Protein AF-0000000084740207 (afdb_homodimer)

Sequence (732 aa):
MLFSTGTFSSDAQHSFPGADNTNSEWTVSDLNVTRKFNEFRDDAIKNSHKYGNLDQSFHQLLAMSSIFFIQRRNFYNNIPEHIMDPQIQQNTRTALLDELNFRRALQPRDHGAIKAILTEYRDGIKDILDVRIGLLTMAKSKPEPERNVLLAIEGLIPTLKDLDLPCLSSENHLTAGYIHPVIQHLFAHNLSHFAQCANILPRFECADKRPDYFVQKFEHYQYASTFCFGEIKLDTANDMSCMNDFYRLALFAKTEMDTSHLNAVICFQTIGLSTTFYIMTRKPNMLVFVELVTIVLPSNKPSILSILGYLDDLHSLATLHMSLERTRQVPLKYPTLPFDYVQSNIKTLPRKRRMSHGAIASTSKHMLFSTGTFSSDAQHSFPGADNTNSEWTVSDLNVTRKFNEFRDDAIKNSHKYGNLDQSFHQLLAMSSIFFIQRRNFYNNIPEHIMDPQIQQNTRTALLDELNFRRALQPRDHGAIKAILTEYRDGIKDILDVRIGLLTMAKSKPEPERNVLLAIEGLIPTLKDLDLPCLSSENHLTAGYIHPVIQHLFAHNLSHFAQCANILPRFECADKRPDYFVQKFEHYQYASTFCFGEIKLDTANDMSCMNDFYRLALFAKTEMDTSHLNAVICFQTIGLSTTFYIMTRKPNMLVFVELVTIVLPSNKPSILSILGYLDDLHSLATLHMSLERTRQVPLKYPTLPFDYVQSNIKTLPRKRRMSHGAIASTSKH

Organism: Rhizopus delemar (strain RA 99-880 / ATCC MYA-4621 / FGSC 9543 / NRRL 43880) (NCBI:txid246409)

Solvent-accessible surface area (backbone atoms only — not comparable to full-atom values): 40592 Å² total; per-residue (Å²): 134,83,82,76,78,78,75,76,76,73,68,75,60,78,73,61,70,76,70,78,76,69,86,61,76,46,68,51,96,88,35,54,50,38,60,48,48,50,53,50,24,52,51,33,55,75,46,37,71,74,53,44,46,61,91,82,28,48,62,47,54,38,22,50,30,36,32,47,76,45,72,79,81,55,89,50,84,70,69,54,60,91,72,45,44,68,66,57,52,50,51,45,50,51,52,49,40,57,74,62,61,38,86,41,73,60,56,66,69,56,51,52,52,51,51,53,51,51,49,32,41,58,69,64,74,37,53,73,67,56,44,44,44,51,38,50,56,55,24,71,78,40,60,66,37,61,17,18,43,36,41,19,54,48,44,36,50,85,55,36,34,84,46,86,66,69,74,84,72,16,54,44,23,46,38,37,46,49,46,46,34,28,48,31,26,43,71,19,62,51,76,46,26,45,59,43,37,32,69,49,52,56,82,53,85,80,46,63,92,61,56,38,23,38,31,34,36,39,56,95,82,30,87,61,44,63,47,33,42,27,38,74,39,46,68,83,56,53,67,67,61,53,49,53,46,48,53,49,50,53,50,52,45,50,50,39,36,58,72,53,24,35,49,43,30,39,34,34,42,27,44,47,57,35,36,37,34,31,39,37,34,74,49,58,86,36,31,39,34,35,57,71,51,74,44,61,58,54,81,19,30,84,42,50,69,57,42,67,81,38,46,33,58,45,28,16,50,26,46,46,59,71,68,56,45,70,44,87,61,83,64,79,72,67,47,70,63,59,64,61,56,64,67,41,86,79,41,78,65,73,72,74,77,74,76,73,79,64,82,74,61,68,76,68,73,119,136,83,81,76,79,78,77,78,78,78,70,75,51,77,73,65,71,76,70,79,78,71,85,60,76,46,67,49,97,89,36,53,49,38,60,49,49,49,54,51,23,52,50,34,55,74,45,36,71,75,51,4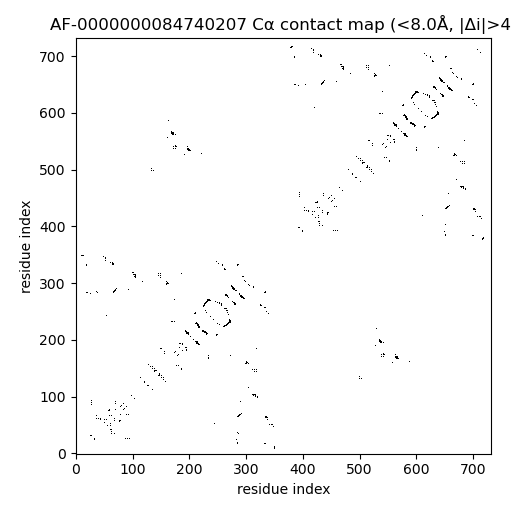7,45,61,89,82,28,47,61,47,54,36,22,50,31,36,33,46,76,45,72,78,80,57,89,50,84,71,70,53,57,90,74,44,45,66,66,56,51,51,50,44,50,50,52,49,40,58,75,61,61,39,86,40,72,60,56,66,68,57,52,51,52,51,50,52,51,52,50,33,41,57,71,62,76,37,52,73,66,56,44,44,44,51,37,52,57,55,24,70,78,40,59,66,35,62,18,19,41,36,41,18,55,47,44,37,50,84,55,36,36,84,46,85,67,70,74,83,70,19,55,46,24,46,37,37,46,49,46,47,34,28,49,32,26,43,71,19,62,52,76,47,26,45,60,44,38,34,67,53,54,55,87,53,87,83,36,81,80,76,56,37,23,39,31,34,35,41,55,96,85,32,89,62,43,62,48,32,41,27,39,75,39,46,68,83,56,53,68,67,61,51,48,52,47,49,53,48,49,52,50,51,46,50,51,40,37,59,72,52,24,35,49,43,29,39,34,34,43,29,45,47,58,35,37,36,32,32,38,35,34,73,49,57,91,35,30,39,36,36,55,72,52,74,43,62,59,55,80,19,29,84,42,48,70,58,43,66,82,38,47,34,58,46,28,15,50,25,47,46,59,70,66,56,46,70,45,87,60,84,65,81,72,68,50,69,62,60,63,58,51,62,69,38,87,75,36,73,66,69,72,69,76,74,76,73,81,63,77,78,64,65,77,69,73,119

pLDDT: mean 80.86, std 22.25, range [22.16, 98.62]

Nearest PDB structures (foldseek):
  1u5w-assembly4_G  TM=5.017E-01  e=2.137E-01  Escherichia coli
  1zwy-assembly2_D  TM=4.408E-01  e=6.721E-01  Vibrio cholerae
  1zno-assembly1_B  TM=3.596E-01  e=3.307E-01  Vibrio cholerae
  1zwy-assembly2_C  TM=4.613E-01  e=1.293E+00  Vibrio cholerae
  2qm4-assembly2_D  TM=4.625E-01  e=3.270E+00  Homo sapiens

Foldseek 3Di:
DDPPPPPPPLPPPLPQPDADCPPDFDDFPNDGVVVLLVVLQVVLVVVLLVDQACQVCVQSQCSVQQEAEQEDPCLHPDDDCVSPNPVRSVRVQVVVCVVLVLQFADDVVLLVQLLVLLVCDLVVVDDLVVSLVSLQVVLVPDPQLLSLLSQLLSLQSVLFAPDDDPFPPDQVCCCPRHVVSNCCSLQPVDPQKDKDADDAQPPPPVSDDAARIWMFGHDPNHTQAIQEGEHEEEQPDDSSVQSLNVSVQSVVFLVRCQPRQKQKHKYWYYYRQKIWIWMWGDDRSHIYIYTQDIAGADNHSNCSSVNSVCSSVSSSSSVSSVPIDHDPDNDGRGHHDDSVCNVDSNNDDSPPPPPDPPDPPDPPPD/DDPPPPPPPPFPQPPFPDFDCPPDFDDFPNDGPVVLLVVLQVVLVVVLLVDQACQVCVQSQCSVQQEAEQEDPCLHPDDDCVSPNPVRSVRVQVVVCVVLVLQFADDVVLLVQLLVLLVCDLVVVDDLVVSLVSLQVVLVPDPQLLSLLSQLLSLQSVLFAPDDDPFPPDQVCCCPRHPVSNCCSLQPVDPQKDKDADDFQPPPDVSPQAARIWMFGHDPNHTQAIQEGEHEEEQPDDSSVQSLNVSSQSVVFLVRCQPRQKQKHKYWYYYRQKIWIWMWGDDRSHIYIYTDDIAGADNHSNCSSVNSVCSSVSSSSSVSSVPIDHDPDNDGRGHHDDSVCNVPSNRDNNDPPPPDPPDPPDDPPD

Secondary structure (DSSP, 8-state):
----------------------S---EETTEEHHHHHHHHHHHHHHTGGG---TTTSHHHHHHHTTEEEE-SS-SSPPPPTTTS-HHHHHHHHHHHHHHTT------HHHHHHHHHHHHHHHTTSS-HHHHHHHHHHHHHTS-HHHHHHHHHHHHHGGG--SS---S---HHHIIIIIIHHHHHHHHS-STTEEEEE--S--SSSS-----SEEEEEEETTEEEEEEEEEEEE-TT--HHHHHHHHHHHHHHHHHHHHHH-BSEEEEEEEETTEEEEEEEEEETTEEEEEEEEEEE---SGGGGGGGGGGHHHHHHHHHHHHT--B-SS-PPPPP---HHHHH-SS----------GGGGSGGGG-/----------------------S---EETTEEHHHHHHHHHHHHHHTGGG---TTTSHHHHHHHTTEEEE-SS-SSPPPPTTTS-HHHHHHHHHHHHHHTT------HHHHHHHHHHHHHHHTTSS-HHHHHHHHHHHHHTS-HHHHHHHHHHHHHGGG--SS---S---HHHIIIIIIHHHHHHHHS-STTEEEEE--S--SSS-TT---SEEEEEEETTEEEEEEEEEEEE-TT--HHHHHHHHHHHHHHHHHHHHHH-BSEEEEEEEETTEEEEEEEEEETTEEEEEEEEEEE---SSTTGGGGGGGHHHHHHHHHHHHT--B-SS-PPPPP---HHHHHSS-----------SGGGGGGGG-

Structure (mmCIF, N/CA/C/O backbone):
data_AF-0000000084740207-model_v1
#
loop_
_entity.id
_entity.type
_entity.pdbx_description
1 polymer 'Uncharacterized protein'
#
loop_
_atom_site.group_PDB
_atom_site.id
_atom_site.type_symbol
_atom_site.label_atom_id
_atom_site.label_alt_id
_atom_site.label_comp_id
_atom_site.label_asym_id
_atom_site.label_entity_id
_atom_site.label_seq_id
_atom_site.pdbx_PDB_ins_code
_atom_site.Cartn_x
_atom_site.Cartn_y
_atom_site.Cartn_z
_atom_site.occupancy
_atom_site.B_iso_or_equiv
_atom_site.auth_seq_id
_atom_site.auth_comp_id
_atom_site.auth_asym_id
_atom_site.auth_atom_id
_atom_site.pdbx_PDB_model_num
ATOM 1 N N . MET A 1 1 ? -21.531 22.375 -43.188 1 23.86 1 MET A N 1
ATOM 2 C CA . MET A 1 1 ? -22.031 22.703 -41.844 1 23.86 1 MET A CA 1
ATOM 3 C C . MET A 1 1 ? -20.922 23.312 -41 1 23.86 1 MET A C 1
ATOM 5 O O . MET A 1 1 ? -19.844 22.734 -40.875 1 23.86 1 MET A O 1
ATOM 9 N N . LEU A 1 2 ? -20.969 24.641 -40.719 1 22.16 2 LEU A N 1
ATOM 10 C CA . LEU A 1 2 ? -20 25.609 -40.219 1 22.16 2 LEU A CA 1
ATOM 11 C C . LEU A 1 2 ? -19.688 25.344 -38.75 1 22.16 2 LEU A C 1
ATOM 13 O O . LEU A 1 2 ? -20.594 25.141 -37.938 1 22.16 2 LEU A O 1
ATOM 17 N N . PHE A 1 3 ? -18.5 24.781 -38.406 1 25.05 3 PHE A N 1
ATOM 18 C CA . PHE A 1 3 ? -17.906 24.484 -37.125 1 25.05 3 PHE A CA 1
ATOM 19 C C . PHE A 1 3 ? -17.938 25.719 -36.219 1 25.05 3 PHE A C 1
ATOM 21 O O . PHE A 1 3 ? -17.344 26.734 -36.531 1 25.05 3 PHE A O 1
ATOM 28 N N . SER A 1 4 ? -19.141 25.922 -35.594 1 22.36 4 SER A N 1
ATOM 29 C CA . SER A 1 4 ? -19.297 27.109 -34.75 1 22.36 4 SER A CA 1
ATOM 30 C C . SER A 1 4 ? -18.234 27.141 -33.656 1 22.36 4 SER A C 1
ATOM 32 O O . SER A 1 4 ? -18.016 26.141 -32.969 1 22.36 4 SER A O 1
ATOM 34 N N . THR A 1 5 ? -17.188 27.969 -33.719 1 25.62 5 THR A N 1
ATOM 35 C CA . THR A 1 5 ? -16.109 28.344 -32.844 1 25.62 5 THR A CA 1
ATOM 36 C C . THR A 1 5 ? -16.641 28.797 -31.484 1 25.62 5 THR A C 1
ATOM 38 O O . THR A 1 5 ? -17.266 29.859 -31.391 1 25.62 5 THR A O 1
ATOM 41 N N . GLY A 1 6 ? -17.219 27.891 -30.656 1 24.22 6 GLY A N 1
ATOM 42 C CA . GLY A 1 6 ? -17.703 28.266 -29.344 1 24.22 6 GLY A CA 1
ATOM 43 C C . GLY A 1 6 ? -16.719 29.094 -28.547 1 24.22 6 GLY A C 1
ATOM 44 O O . GLY A 1 6 ? -15.57 28.688 -28.359 1 24.22 6 GLY A O 1
ATOM 45 N N . THR A 1 7 ? -16.891 30.438 -28.516 1 24.58 7 THR A N 1
ATOM 46 C CA . THR A 1 7 ? -16.188 31.5 -27.812 1 24.58 7 THR A CA 1
ATOM 47 C C . THR A 1 7 ? -16.172 31.219 -26.312 1 24.58 7 THR A C 1
ATOM 49 O O . THR A 1 7 ? -17.219 31.109 -25.672 1 24.58 7 THR A O 1
ATOM 52 N N . PHE A 1 8 ? -15.211 30.484 -25.844 1 26.12 8 PHE A N 1
ATOM 53 C CA . PHE A 1 8 ? -14.898 30.328 -24.422 1 26.12 8 PHE A CA 1
ATOM 54 C C . PHE A 1 8 ? -14.859 31.688 -23.734 1 26.12 8 PHE A C 1
ATOM 56 O O . PHE A 1 8 ? -14.078 32.562 -24.109 1 26.12 8 PHE A O 1
ATOM 63 N N . SER A 1 9 ? -16.016 32.188 -23.281 1 26.27 9 SER A N 1
ATOM 64 C CA . SER A 1 9 ? -16.172 33.438 -22.547 1 26.27 9 SER A CA 1
ATOM 65 C C . SER A 1 9 ? -15.172 33.531 -21.391 1 26.27 9 SER A C 1
ATOM 67 O O . SER A 1 9 ? -15.234 32.719 -20.469 1 26.27 9 SER A O 1
ATOM 69 N N . SER A 1 10 ? -14.016 34 -21.562 1 28.64 10 SER A N 1
ATOM 70 C CA . SER A 1 10 ? -12.891 34.375 -20.719 1 28.64 10 SER A CA 1
ATOM 71 C C . SER A 1 10 ? -13.344 35.25 -19.562 1 28.64 10 SER A C 1
ATOM 73 O O . SER A 1 10 ? -12.516 35.75 -18.781 1 28.64 10 SER A O 1
ATOM 75 N N . ASP A 1 11 ? -14.664 35.719 -19.438 1 26.88 11 ASP A N 1
ATOM 76 C CA . ASP A 1 11 ? -14.992 36.844 -18.578 1 26.88 11 ASP A CA 1
ATOM 77 C C . ASP A 1 11 ? -15.102 36.438 -17.125 1 26.88 11 ASP A C 1
ATOM 79 O O . ASP A 1 11 ? -15.641 37.156 -16.281 1 26.88 11 ASP A O 1
ATOM 83 N N . ALA A 1 12 ? -15.016 35.25 -16.703 1 30.17 12 ALA A N 1
ATOM 84 C CA . ALA A 1 12 ? -15.289 35.156 -15.273 1 30.17 12 ALA A CA 1
ATOM 85 C C . ALA A 1 12 ? -14.211 35.875 -14.461 1 30.17 12 ALA A C 1
ATOM 87 O O . ALA A 1 12 ? -13.062 35.406 -14.406 1 30.17 12 ALA A O 1
ATOM 88 N N . GLN A 1 13 ? -14.25 37.188 -14.305 1 29.98 13 GLN A N 1
ATOM 89 C CA . GLN A 1 13 ? -13.516 38 -13.344 1 29.98 13 GLN A CA 1
ATOM 90 C C . GLN A 1 13 ? -13.445 37.312 -11.984 1 29.98 13 GLN A C 1
ATOM 92 O O . GLN A 1 13 ? -14.484 37.031 -11.375 1 29.98 13 GLN A O 1
ATOM 97 N N . HIS A 1 14 ? -12.453 36.562 -11.75 1 32.97 14 HIS A N 1
ATOM 98 C CA . HIS A 1 14 ? -12.273 36.062 -10.391 1 32.97 14 HIS A CA 1
ATOM 99 C C . HIS A 1 14 ? -12.172 37.188 -9.391 1 32.97 14 HIS A C 1
ATOM 101 O O . HIS A 1 14 ? -11.188 37.938 -9.383 1 32.97 14 HIS A O 1
ATOM 107 N N . SER A 1 15 ? -13.227 37.969 -9.188 1 32.94 15 SER A N 1
ATOM 108 C CA . SER A 1 15 ? -13.25 38.938 -8.086 1 32.94 15 SER A CA 1
ATOM 109 C C . SER A 1 15 ? -12.75 38.312 -6.793 1 32.94 15 SER A C 1
ATOM 111 O O . SER A 1 15 ? -13.258 37.281 -6.352 1 32.94 15 SER A O 1
ATOM 113 N N . PHE A 1 16 ? -11.445 38.562 -6.465 1 38.84 16 PHE A N 1
ATOM 114 C CA . PHE A 1 16 ? -11.008 38.219 -5.121 1 38.84 16 PHE A CA 1
ATOM 115 C C . PHE A 1 16 ? -11.633 39.125 -4.082 1 38.84 16 PHE A C 1
ATOM 117 O O . PHE A 1 16 ? -11.383 40.344 -4.078 1 38.84 16 PHE A O 1
ATOM 124 N N . PRO A 1 17 ? -12.812 38.938 -3.689 1 39.62 17 PRO A N 1
ATOM 125 C CA . PRO A 1 17 ? -13.312 39.844 -2.646 1 39.62 17 PRO A CA 1
ATOM 126 C C . PRO A 1 17 ? -12.273 40.125 -1.573 1 39.62 17 PRO A C 1
ATOM 128 O O . PRO A 1 17 ? -11.414 39.312 -1.288 1 39.62 17 PRO A O 1
ATOM 131 N N . GLY A 1 18 ? -12.008 41.469 -1.371 1 37.75 18 GLY A N 1
ATOM 132 C CA . GLY A 1 18 ? -11.18 41.906 -0.258 1 37.75 18 GLY A CA 1
ATOM 133 C C . GLY A 1 18 ? -11.547 41.219 1.055 1 37.75 18 GLY A C 1
ATOM 134 O O . GLY A 1 18 ? -12.711 40.906 1.29 1 37.75 18 GLY A O 1
ATOM 135 N N . ALA A 1 19 ? -10.703 40.469 1.622 1 41.94 19 ALA A N 1
ATOM 136 C CA . ALA A 1 19 ? -10.844 39.906 2.961 1 41.94 19 ALA A CA 1
ATOM 137 C C . ALA A 1 19 ? -11.484 40.906 3.916 1 41.94 19 ALA A C 1
ATOM 139 O O . ALA A 1 19 ? -11.18 42.094 3.859 1 41.94 19 ALA A O 1
ATOM 140 N N . ASP A 1 20 ? -12.594 40.719 4.383 1 38.75 20 ASP A N 1
ATOM 141 C CA . ASP A 1 20 ? -13.211 41.5 5.473 1 38.75 20 ASP A CA 1
ATOM 142 C C . ASP A 1 20 ? -12.219 41.688 6.621 1 38.75 20 ASP A C 1
ATOM 144 O O . ASP A 1 20 ? -11.508 40.781 7.012 1 38.75 20 ASP A O 1
ATOM 148 N N . ASN A 1 21 ? -11.711 42.906 6.891 1 40.22 21 ASN A N 1
ATOM 149 C CA . ASN A 1 21 ? -10.789 43.469 7.887 1 40.22 21 ASN A CA 1
ATOM 150 C C . ASN A 1 21 ? -11.219 43.094 9.305 1 40.22 21 ASN A C 1
ATOM 152 O O . ASN A 1 21 ? -11.82 43.906 10.008 1 40.22 21 ASN A O 1
ATOM 156 N N . THR A 1 22 ? -11.844 42.094 9.609 1 43.19 22 THR A N 1
ATOM 157 C CA . THR A 1 22 ? -11.953 42.031 11.062 1 43.19 22 THR A CA 1
ATOM 158 C C . THR A 1 22 ? -10.586 42.219 11.719 1 43.19 22 THR A C 1
ATOM 160 O O . THR A 1 22 ? -9.57 41.75 11.188 1 43.19 22 THR A O 1
ATOM 163 N N . ASN A 1 23 ? -10.391 43.156 12.695 1 50.69 23 ASN A N 1
ATOM 164 C CA . ASN A 1 23 ? -9.398 43.875 13.492 1 50.69 23 ASN A CA 1
ATOM 165 C C . ASN A 1 23 ? -8.406 42.938 14.141 1 50.69 23 ASN A C 1
ATOM 167 O O . ASN A 1 23 ? -7.598 43.344 14.984 1 50.69 23 ASN A O 1
ATOM 171 N N . SER A 1 24 ? -8.391 41.688 14.078 1 71.19 24 SER A N 1
ATOM 172 C CA . SER A 1 24 ? -7.406 40.969 14.891 1 71.19 24 SER A CA 1
ATOM 173 C C . SER A 1 24 ? -6.102 40.75 14.125 1 71.19 24 SER A C 1
ATOM 175 O O . SER A 1 24 ? -6.121 40.344 12.961 1 71.19 24 SER A O 1
ATOM 177 N N . GLU A 1 25 ? -5.031 41.531 14.531 1 86.44 25 GLU A N 1
ATOM 178 C CA . GLU A 1 25 ? -3.668 41.469 14.008 1 86.44 25 GLU A CA 1
ATOM 179 C C . GLU A 1 25 ? -2.832 40.438 14.758 1 86.44 25 GLU A C 1
ATOM 181 O O . GLU A 1 25 ? -3.051 40.188 15.945 1 86.44 25 GLU A O 1
ATOM 186 N N . TRP A 1 26 ? -2.057 39.75 13.875 1 90.75 26 TRP A N 1
ATOM 187 C CA . TRP A 1 26 ? -1.103 38.781 14.445 1 90.75 26 TRP A CA 1
ATOM 188 C C . TRP A 1 26 ? 0.297 39.406 14.492 1 90.75 26 TRP A C 1
ATOM 190 O O . TRP A 1 26 ? 0.869 39.75 13.461 1 90.75 26 TRP A O 1
ATOM 200 N N . THR A 1 27 ? 0.732 39.594 15.758 1 91.62 27 THR A N 1
ATOM 201 C CA . THR A 1 27 ? 2.033 40.25 15.953 1 91.62 27 THR A CA 1
ATOM 202 C C . THR A 1 27 ? 3.037 39.25 16.516 1 91.62 27 THR A C 1
ATOM 204 O O . THR A 1 27 ? 2.725 38.5 17.453 1 91.62 27 THR A O 1
ATOM 207 N N . VAL A 1 28 ? 4.223 39.219 15.883 1 90.44 28 VAL A N 1
ATOM 208 C CA . VAL A 1 28 ? 5.344 38.375 16.328 1 90.44 28 VAL A CA 1
ATOM 209 C C . VAL A 1 28 ? 6.598 39.25 16.453 1 90.44 28 VAL A C 1
ATOM 211 O O . VAL A 1 28 ? 7.012 39.906 15.492 1 90.44 28 VAL A O 1
ATOM 214 N N . SER A 1 29 ? 7.23 39.219 17.656 1 87.31 29 SER A N 1
ATOM 215 C CA . SER A 1 29 ? 8.438 40 17.922 1 87.31 29 SER A CA 1
ATOM 216 C C . SER A 1 29 ? 8.258 41.469 17.5 1 87.31 29 SER A C 1
ATOM 218 O O . SER A 1 29 ? 9.086 42 16.75 1 87.31 29 SER A O 1
ATOM 220 N N . ASP A 1 30 ? 7.117 42.031 17.703 1 86.94 30 ASP A N 1
ATOM 221 C CA . ASP A 1 30 ? 6.789 43.438 17.516 1 86.94 30 ASP A CA 1
ATOM 222 C C . ASP A 1 30 ? 6.531 43.75 16.047 1 86.94 30 ASP A C 1
ATOM 224 O O . ASP A 1 30 ? 6.488 44.938 15.656 1 86.94 30 ASP A O 1
ATOM 228 N N . LEU A 1 31 ? 6.543 42.75 15.305 1 88.94 31 LEU A N 1
ATOM 229 C CA . LEU A 1 31 ? 6.184 42.938 13.898 1 88.94 31 LEU A CA 1
ATOM 230 C C . LEU A 1 31 ? 4.754 42.469 13.641 1 88.94 31 LEU A C 1
ATOM 232 O O . LEU A 1 31 ? 4.367 41.375 14.039 1 88.94 31 LEU A O 1
ATOM 236 N N . ASN A 1 32 ? 4.031 43.281 13.094 1 92.31 32 ASN A N 1
ATOM 237 C CA . ASN A 1 32 ? 2.697 42.906 12.633 1 92.31 32 ASN A CA 1
ATOM 238 C C . ASN A 1 32 ? 2.762 42.031 11.383 1 92.31 32 ASN A C 1
ATOM 240 O O . ASN A 1 32 ? 2.789 42.531 10.266 1 92.31 32 ASN A O 1
ATOM 244 N N . VAL A 1 33 ? 2.699 40.781 11.531 1 91.62 33 VAL A N 1
ATOM 245 C CA . VAL A 1 33 ? 2.889 39.812 10.461 1 91.62 33 VAL A CA 1
ATOM 246 C C . VAL A 1 33 ? 1.713 39.875 9.492 1 91.62 33 VAL A C 1
ATOM 248 O O . VAL A 1 33 ? 1.896 39.719 8.281 1 91.62 33 VAL A O 1
ATOM 251 N N . THR A 1 34 ? 0.528 40.094 10 1 91.56 34 THR A N 1
ATOM 252 C CA . THR A 1 34 ? -0.656 40.188 9.156 1 91.56 34 THR A CA 1
ATOM 253 C C . THR A 1 34 ? -0.51 41.312 8.133 1 91.56 34 THR A C 1
ATOM 255 O O . THR A 1 34 ? -0.736 41.094 6.941 1 91.56 34 THR A O 1
ATOM 258 N N . ARG A 1 35 ? -0.12 42.406 8.617 1 91.31 35 ARG A N 1
ATOM 259 C CA . ARG A 1 35 ? 0.029 43.562 7.742 1 91.31 35 ARG A CA 1
ATOM 260 C C . ARG A 1 35 ? 1.104 43.344 6.691 1 91.31 35 ARG A C 1
ATOM 262 O O . ARG A 1 35 ? 0.898 43.625 5.508 1 91.31 35 ARG A O 1
ATOM 269 N N . LYS A 1 36 ? 2.168 42.812 7.148 1 90.88 36 LYS A N 1
ATOM 270 C CA . LYS A 1 36 ? 3.277 42.562 6.234 1 90.88 36 LYS A CA 1
ATOM 271 C C . LYS A 1 36 ? 2.875 41.562 5.145 1 90.88 36 LYS A C 1
ATOM 273 O O . LYS A 1 36 ? 3.215 41.75 3.975 1 90.88 36 LYS A O 1
ATOM 278 N N . PHE A 1 37 ? 2.26 40.562 5.531 1 91.69 37 PHE A N 1
ATOM 279 C CA . PHE A 1 37 ? 1.822 39.562 4.562 1 91.69 37 PHE A CA 1
ATOM 280 C C . PHE A 1 37 ? 0.818 40.156 3.584 1 91.69 37 PHE A C 1
ATOM 282 O O . PHE A 1 37 ? 0.874 39.906 2.383 1 91.69 37 PHE A O 1
ATOM 289 N N . ASN A 1 38 ? -0.127 40.938 4.113 1 90.94 38 ASN A N 1
ATOM 290 C CA . ASN A 1 38 ? -1.129 41.562 3.238 1 90.94 38 ASN A CA 1
ATOM 291 C C . ASN A 1 38 ? -0.489 42.469 2.205 1 90.94 38 ASN A C 1
ATOM 293 O O . ASN A 1 38 ? -0.916 42.5 1.05 1 90.94 38 ASN A O 1
ATOM 297 N N . GLU A 1 39 ? 0.454 43.219 2.631 1 92 39 GLU A N 1
ATOM 298 C CA . GLU A 1 39 ? 1.199 44.062 1.693 1 92 39 GLU A CA 1
ATOM 299 C C . GLU A 1 39 ? 1.856 43.219 0.604 1 92 39 GLU A C 1
ATOM 301 O O . GLU A 1 39 ? 1.793 43.562 -0.578 1 92 39 GLU A O 1
ATOM 306 N N . PHE A 1 40 ? 2.498 42.188 1.071 1 91.12 40 PHE A N 1
ATOM 307 C CA . PHE A 1 40 ? 3.146 41.281 0.142 1 91.12 40 PHE A CA 1
ATOM 308 C C . PHE A 1 40 ? 2.131 40.688 -0.819 1 91.12 40 PHE A C 1
ATOM 310 O O . PHE A 1 40 ? 2.359 40.625 -2.031 1 91.12 40 PHE A O 1
ATOM 317 N N . ARG A 1 41 ? 1.052 40.188 -0.316 1 92.31 41 ARG A N 1
ATOM 318 C CA . ARG A 1 41 ? -0.01 39.594 -1.114 1 92.31 41 ARG A CA 1
ATOM 319 C C . ARG A 1 41 ? -0.56 40.562 -2.135 1 92.31 41 ARG A C 1
ATOM 321 O O . ARG A 1 41 ? -0.703 40.25 -3.314 1 92.31 41 ARG A O 1
ATOM 328 N N . ASP A 1 42 ? -0.863 41.75 -1.724 1 91 42 ASP A N 1
ATOM 329 C CA . ASP A 1 42 ? -1.409 42.75 -2.605 1 91 42 ASP A CA 1
ATOM 330 C C . ASP A 1 42 ? -0.432 43.094 -3.732 1 91 42 ASP A C 1
ATOM 332 O O . ASP A 1 42 ? -0.841 43.281 -4.879 1 91 42 ASP A O 1
ATOM 336 N N . ASP A 1 43 ? 0.769 43.188 -3.35 1 90.69 43 ASP A N 1
ATOM 337 C CA . ASP A 1 43 ? 1.795 43.406 -4.359 1 90.69 43 ASP A CA 1
ATOM 338 C C . ASP A 1 43 ? 1.837 42.281 -5.375 1 90.69 43 ASP A C 1
ATOM 340 O O . ASP A 1 43 ? 1.963 42.531 -6.578 1 90.69 43 ASP A O 1
ATOM 344 N N . ALA A 1 44 ? 1.806 41.062 -4.895 1 89.69 44 ALA A N 1
ATOM 345 C CA . ALA A 1 44 ? 1.812 39.906 -5.77 1 89.69 44 ALA A CA 1
ATOM 346 C C . ALA A 1 44 ? 0.616 39.906 -6.719 1 89.69 44 ALA A C 1
ATOM 348 O O . ALA A 1 44 ? 0.75 39.594 -7.902 1 89.69 44 ALA A O 1
ATOM 349 N N . ILE A 1 45 ? -0.508 40.25 -6.203 1 88.38 45 ILE A N 1
ATOM 350 C CA . ILE A 1 45 ? -1.725 40.312 -7.004 1 88.38 45 ILE A CA 1
ATOM 351 C C . ILE A 1 45 ? -1.594 41.406 -8.07 1 88.38 45 ILE A C 1
ATOM 353 O O . ILE A 1 45 ? -1.9 41.156 -9.242 1 88.38 45 ILE A O 1
ATOM 357 N N . LYS A 1 46 ? -1.139 42.5 -7.68 1 90.62 46 LYS A N 1
ATOM 358 C CA . LYS A 1 46 ? -0.961 43.594 -8.602 1 90.62 46 LYS A CA 1
ATOM 359 C C . LYS A 1 46 ? -0.012 43.25 -9.734 1 90.62 46 LYS A C 1
ATOM 361 O O . LYS A 1 46 ? -0.212 43.656 -10.883 1 90.62 46 LYS A O 1
ATOM 366 N N . ASN A 1 47 ? 0.942 42.469 -9.406 1 89.44 47 ASN A N 1
ATOM 367 C CA . ASN A 1 47 ? 1.966 42.125 -10.383 1 89.44 47 ASN A CA 1
ATOM 368 C C . ASN A 1 47 ? 1.8 40.688 -10.867 1 89.44 47 ASN A C 1
ATOM 370 O O . ASN A 1 47 ? 2.779 40.031 -11.227 1 89.44 47 ASN A O 1
ATOM 374 N N . SER A 1 48 ? 0.682 40.188 -10.766 1 86.5 48 SER A N 1
ATOM 375 C CA . SER A 1 48 ? 0.41 38.781 -11.047 1 86.5 48 SER A CA 1
ATOM 376 C C . SER A 1 48 ? 0.903 38.375 -12.43 1 86.5 48 SER A C 1
ATOM 378 O O . SER A 1 48 ? 1.312 37.25 -12.648 1 86.5 48 SER A O 1
ATOM 380 N N . HIS A 1 49 ? 0.895 39.219 -13.328 1 84.31 49 HIS A N 1
ATOM 381 C CA . HIS A 1 49 ? 1.303 38.938 -14.695 1 84.31 49 HIS A CA 1
ATOM 382 C C . HIS A 1 49 ? 2.775 38.562 -14.766 1 84.31 49 HIS A C 1
ATOM 384 O O . HIS A 1 49 ? 3.217 37.969 -15.758 1 84.31 49 HIS A O 1
ATOM 390 N N . LYS A 1 50 ? 3.514 38.844 -13.727 1 83.75 50 LYS A N 1
ATOM 391 C CA . LYS A 1 50 ? 4.941 38.562 -13.711 1 83.75 50 LYS A CA 1
ATOM 392 C C . LYS A 1 50 ? 5.203 37.125 -13.211 1 83.75 50 LYS A C 1
ATOM 394 O O . LYS A 1 50 ? 6.312 36.625 -13.352 1 83.75 50 LYS A O 1
ATOM 399 N N . TYR A 1 51 ? 4.254 36.625 -12.609 1 83.62 51 TYR A N 1
ATOM 400 C CA . TYR A 1 51 ? 4.473 35.375 -11.891 1 83.62 51 TYR A CA 1
ATOM 401 C C . TYR A 1 51 ? 3.805 34.219 -12.617 1 83.62 51 TYR A C 1
ATOM 403 O O . TYR A 1 51 ? 2.604 33.969 -12.453 1 83.62 51 TYR A O 1
ATOM 411 N N . GLY A 1 52 ? 4.508 33.5 -13.438 1 75.56 52 GLY A N 1
ATOM 412 C CA . GLY A 1 52 ? 3.93 32.406 -14.188 1 75.56 52 GLY A CA 1
ATOM 413 C C . GLY A 1 52 ? 4.594 31.078 -13.898 1 75.56 52 GLY A C 1
ATOM 414 O O . GLY A 1 52 ? 4.023 30.016 -14.18 1 75.56 52 GLY A O 1
ATOM 415 N N . ASN A 1 53 ? 5.727 31.188 -13.367 1 81.94 53 ASN A N 1
ATOM 416 C CA . ASN A 1 53 ? 6.496 29.969 -13.133 1 81.94 53 ASN A CA 1
ATOM 417 C C . ASN A 1 53 ? 6.582 29.641 -11.648 1 81.94 53 ASN A C 1
ATOM 419 O O . ASN A 1 53 ? 7.082 30.438 -10.859 1 81.94 53 ASN A O 1
ATOM 423 N N . LEU A 1 54 ? 6.195 28.484 -11.32 1 84.69 54 LEU A N 1
ATOM 424 C CA . LEU A 1 54 ? 6.141 28.047 -9.922 1 84.69 54 LEU A CA 1
ATOM 425 C C . LEU A 1 54 ? 7.531 28.047 -9.305 1 84.69 54 LEU A C 1
ATOM 427 O O . LEU A 1 54 ? 7.699 28.406 -8.141 1 84.69 54 LEU A O 1
ATOM 431 N N . ASP A 1 55 ? 8.5 27.672 -10.062 1 81.81 55 ASP A N 1
ATOM 432 C CA . ASP A 1 55 ? 9.852 27.547 -9.523 1 81.81 55 ASP A CA 1
ATOM 433 C C . ASP A 1 55 ? 10.438 28.906 -9.164 1 81.81 55 ASP A C 1
ATOM 435 O O . ASP A 1 55 ? 11.195 29.031 -8.203 1 81.81 55 ASP A O 1
ATOM 439 N N . GLN A 1 56 ? 9.961 29.938 -9.828 1 82.75 56 GLN A N 1
ATOM 440 C CA . GLN A 1 56 ? 10.539 31.266 -9.633 1 82.75 56 GLN A CA 1
ATOM 441 C C . GLN A 1 56 ? 9.664 32.125 -8.727 1 82.75 56 GLN A C 1
ATOM 443 O O . GLN A 1 56 ? 10.141 33.094 -8.117 1 82.75 56 GLN A O 1
ATOM 448 N N . SER A 1 57 ? 8.438 31.797 -8.711 1 86.81 57 SER A N 1
ATOM 449 C CA . SER A 1 57 ? 7.492 32.656 -8.008 1 86.81 57 SER A CA 1
ATOM 450 C C . SER A 1 57 ? 6.648 31.875 -7.016 1 86.81 57 SER A C 1
ATOM 452 O O . SER A 1 57 ? 5.441 32.094 -6.898 1 86.81 57 SER A O 1
ATOM 454 N N . PHE A 1 58 ? 7.285 30.969 -6.34 1 87.62 58 PHE A N 1
ATOM 455 C CA . PHE A 1 58 ? 6.613 30.016 -5.465 1 87.62 58 PHE A CA 1
ATOM 456 C C . PHE A 1 58 ? 5.836 30.734 -4.375 1 87.62 58 PHE A C 1
ATOM 458 O O . PHE A 1 58 ? 4.625 30.547 -4.234 1 87.62 58 PHE A O 1
ATOM 465 N N . HIS A 1 59 ? 6.414 31.609 -3.695 1 90.56 59 HIS A N 1
ATOM 466 C CA . HIS A 1 59 ? 5.793 32.312 -2.566 1 90.56 59 HIS A CA 1
ATOM 467 C C . HIS A 1 59 ? 4.746 33.312 -3.037 1 90.56 59 HIS A C 1
ATOM 469 O O . HIS A 1 59 ? 3.729 33.5 -2.371 1 90.56 59 HIS A O 1
ATOM 475 N N . GLN A 1 60 ? 5.004 33.938 -4.148 1 89.31 60 GLN A N 1
ATOM 476 C CA . GLN A 1 60 ? 4.039 34.875 -4.703 1 89.31 60 GLN A CA 1
ATOM 477 C C . GLN A 1 60 ? 2.734 34.188 -5.074 1 89.31 60 GLN A C 1
ATOM 479 O O . GLN A 1 60 ? 1.65 34.688 -4.773 1 89.31 60 GLN A O 1
ATOM 484 N N . LEU A 1 61 ? 2.928 33.062 -5.629 1 89.5 61 LEU A N 1
ATOM 485 C CA . LEU A 1 61 ? 1.749 32.312 -6.051 1 89.5 61 LEU A CA 1
ATOM 486 C C . LEU A 1 61 ? 0.945 31.828 -4.844 1 89.5 61 LEU A C 1
ATOM 488 O O . LEU A 1 61 ? -0.286 31.922 -4.844 1 89.5 61 LEU A O 1
ATOM 492 N N . LEU A 1 62 ? 1.614 31.391 -3.871 1 92.31 62 LEU A N 1
ATOM 493 C CA . LEU A 1 62 ? 0.931 31 -2.645 1 92.31 62 LEU A CA 1
ATOM 494 C C . LEU A 1 62 ? 0.252 32.188 -1.99 1 92.31 62 LEU A C 1
ATOM 496 O O . LEU A 1 62 ? -0.889 32.094 -1.534 1 92.31 62 LEU A O 1
ATOM 500 N N . ALA A 1 63 ? 0.931 33.281 -1.99 1 92.19 63 ALA A N 1
ATOM 501 C CA . ALA A 1 63 ? 0.385 34.5 -1.382 1 92.19 63 ALA A CA 1
ATOM 502 C C . ALA A 1 63 ? -0.9 34.938 -2.08 1 92.19 63 ALA A C 1
ATOM 504 O O . ALA A 1 63 ? -1.843 35.375 -1.432 1 92.19 63 ALA A O 1
ATOM 505 N N . MET A 1 64 ? -0.941 34.781 -3.334 1 90.25 64 MET A N 1
ATOM 506 C CA . MET A 1 64 ? -2.135 35.156 -4.09 1 90.25 64 MET A CA 1
ATOM 507 C C . MET A 1 64 ? -3.33 34.312 -3.668 1 90.25 64 MET A C 1
ATOM 509 O O . MET A 1 64 ? -4.48 34.719 -3.844 1 90.25 64 MET A O 1
ATOM 513 N N . SER A 1 65 ? -2.996 33.156 -3.105 1 91.31 65 SER A N 1
ATOM 514 C CA . SER A 1 65 ? -4.039 32.312 -2.547 1 91.31 65 SER A CA 1
ATOM 515 C C . SER A 1 65 ? -4.176 32.531 -1.043 1 91.31 65 SER A C 1
ATOM 517 O O . SER A 1 65 ? -4.727 31.672 -0.342 1 91.31 65 SER A O 1
ATOM 519 N N . SER A 1 66 ? -3.58 33.594 -0.536 1 93 66 SER A N 1
ATOM 520 C CA . SER A 1 66 ? -3.65 34 0.863 1 93 66 SER A CA 1
ATOM 521 C C . SER A 1 66 ? -2.932 33 1.766 1 93 66 SER A C 1
ATOM 523 O O . SER A 1 66 ? -3.33 32.781 2.914 1 93 66 SER A O 1
ATOM 525 N N . ILE A 1 67 ? -1.965 32.312 1.197 1 93.94 67 ILE A N 1
ATOM 526 C CA . ILE A 1 67 ? -1.187 31.359 1.961 1 93.94 67 ILE A CA 1
ATOM 527 C C . ILE A 1 67 ? 0.206 31.922 2.24 1 93.94 67 ILE A C 1
ATOM 529 O O . ILE A 1 67 ? 0.945 32.25 1.311 1 93.94 67 ILE A O 1
ATOM 533 N N . PHE A 1 68 ? 0.55 32.031 3.482 1 94.06 68 PHE A N 1
ATOM 534 C CA . PHE A 1 68 ? 1.882 32.406 3.943 1 94.06 68 PHE A CA 1
ATOM 535 C C . PHE A 1 68 ? 2.688 31.156 4.328 1 94.06 68 PHE A C 1
ATOM 537 O O . PHE A 1 68 ? 2.422 30.531 5.355 1 94.06 68 PHE A O 1
ATOM 544 N N . PHE A 1 69 ? 3.701 30.875 3.518 1 94.69 69 PHE A N 1
ATOM 545 C CA . PHE A 1 69 ? 4.461 29.641 3.744 1 94.69 69 PHE A CA 1
ATOM 546 C C . PHE A 1 69 ? 5.777 29.953 4.445 1 94.69 69 PHE A C 1
ATOM 548 O O . PHE A 1 69 ? 6.555 30.781 3.986 1 94.69 69 PHE A O 1
ATOM 555 N N . ILE A 1 70 ? 5.969 29.25 5.531 1 91.25 70 ILE A N 1
ATOM 556 C CA . ILE A 1 70 ? 7.211 29.359 6.289 1 91.25 70 ILE A CA 1
ATOM 557 C C . ILE A 1 70 ? 7.898 27.984 6.359 1 91.25 70 ILE A C 1
ATOM 559 O O . ILE A 1 70 ? 7.34 27.031 6.898 1 91.25 70 ILE A O 1
ATOM 563 N N . GLN A 1 71 ? 9.008 27.859 5.816 1 87.06 71 GLN A N 1
ATOM 564 C CA . GLN A 1 71 ? 9.742 26.609 5.793 1 87.06 71 GLN A CA 1
ATOM 565 C C . GLN A 1 71 ? 10.945 26.641 6.73 1 87.06 71 GLN A C 1
ATOM 567 O O . GLN A 1 71 ? 11.406 27.719 7.109 1 87.06 71 GLN A O 1
ATOM 572 N N . ARG A 1 72 ? 11.422 25.469 7.051 1 77.38 72 ARG A N 1
ATOM 573 C CA . ARG A 1 72 ? 12.625 25.312 7.863 1 77.38 72 ARG A CA 1
ATOM 574 C C . ARG A 1 72 ? 13.836 25.016 6.992 1 77.38 72 ARG A C 1
ATOM 576 O O . ARG A 1 72 ? 14.883 25.672 7.133 1 77.38 72 ARG A O 1
ATOM 583 N N . ARG A 1 73 ? 13.781 24.016 6.129 1 68.56 73 ARG A N 1
ATOM 584 C CA . ARG A 1 73 ? 14.922 23.438 5.422 1 68.56 73 ARG A CA 1
ATOM 585 C C . ARG A 1 73 ? 15.148 24.141 4.086 1 68.56 73 ARG A C 1
ATOM 587 O O . ARG A 1 73 ? 16.078 23.812 3.352 1 68.56 73 ARG A O 1
ATOM 594 N N . ASN A 1 74 ? 14.492 25.047 3.896 1 58.62 74 ASN A N 1
ATOM 595 C CA . ASN A 1 74 ? 14.664 25.828 2.674 1 58.62 74 ASN A CA 1
ATOM 596 C C . ASN A 1 74 ? 14.609 24.938 1.434 1 58.62 74 ASN A C 1
ATOM 598 O O . ASN A 1 74 ? 15.445 25.062 0.535 1 58.62 74 ASN A O 1
ATOM 602 N N . PHE A 1 75 ? 13.914 23.859 1.438 1 61.53 75 PHE A N 1
ATOM 603 C CA . PHE A 1 75 ? 13.727 23.016 0.258 1 61.53 75 PHE A CA 1
ATOM 604 C C . PHE A 1 75 ? 13.227 23.859 -0.917 1 61.53 75 PHE A C 1
ATOM 606 O O . PHE A 1 75 ? 13.539 23.562 -2.072 1 61.53 75 PHE A O 1
ATOM 613 N N . TYR A 1 76 ? 12.539 24.828 -0.506 1 69.25 76 TYR A N 1
ATOM 614 C CA . TYR A 1 76 ? 12.023 25.766 -1.508 1 69.25 76 TYR A CA 1
ATOM 615 C C . TYR A 1 76 ? 12.586 27.156 -1.291 1 69.25 76 TYR A C 1
ATOM 617 O O . TYR A 1 76 ? 13.266 27.422 -0.293 1 69.25 76 TYR A O 1
ATOM 625 N N . ASN A 1 77 ? 12.391 27.875 -2.346 1 68.44 77 ASN A N 1
ATOM 626 C CA . ASN A 1 77 ? 12.898 29.234 -2.225 1 68.44 77 ASN A CA 1
ATOM 627 C C . ASN A 1 77 ? 12.32 29.938 -1.004 1 68.44 77 ASN A C 1
ATOM 629 O O . ASN A 1 77 ? 11.164 29.719 -0.642 1 68.44 77 ASN A O 1
ATOM 633 N N . ASN A 1 78 ? 13.25 30.688 -0.448 1 67.31 78 ASN A N 1
ATOM 634 C CA . ASN A 1 78 ? 12.805 31.469 0.701 1 67.31 78 ASN A CA 1
ATOM 635 C C . ASN A 1 78 ? 11.992 32.688 0.27 1 67.31 78 ASN A C 1
ATOM 637 O O . ASN A 1 78 ? 12.055 33.094 -0.889 1 67.31 78 ASN A O 1
ATOM 641 N N . ILE A 1 79 ? 11.117 33.094 1.212 1 75.44 79 ILE A N 1
ATOM 642 C CA . ILE A 1 79 ? 10.477 34.406 1.043 1 75.44 79 ILE A CA 1
ATOM 643 C C . ILE A 1 79 ? 11.539 35.469 0.85 1 75.44 79 ILE A C 1
ATOM 645 O O . ILE A 1 79 ? 12.539 35.5 1.571 1 75.44 79 ILE A O 1
ATOM 649 N N . PRO A 1 80 ? 11.281 36.25 -0.14 1 75.12 80 PRO A N 1
ATOM 650 C CA . PRO A 1 80 ? 12.266 37.312 -0.338 1 75.12 80 PRO A CA 1
ATOM 651 C C . PRO A 1 80 ? 12.516 38.125 0.927 1 75.12 80 PRO A C 1
ATOM 653 O O . PRO A 1 80 ? 11.57 38.469 1.645 1 75.12 80 PRO A O 1
ATOM 656 N N . GLU A 1 81 ? 13.766 38.5 1.101 1 81 81 GLU A N 1
ATOM 657 C CA . GLU A 1 81 ? 14.195 39.156 2.33 1 81 81 GLU A CA 1
ATOM 658 C C . GLU A 1 81 ? 13.523 40.531 2.484 1 81 81 GLU A C 1
ATOM 660 O O . GLU A 1 81 ? 13.289 41 3.604 1 81 81 GLU A O 1
ATOM 665 N N . HIS A 1 82 ? 13.289 41.125 1.383 1 79.5 82 HIS A N 1
ATOM 666 C CA . HIS A 1 82 ? 12.703 42.469 1.444 1 79.5 82 HIS A CA 1
ATOM 667 C C . HIS 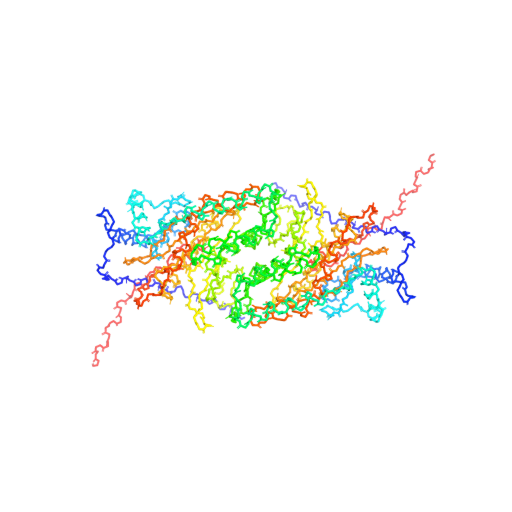A 1 82 ? 11.234 42.406 1.857 1 79.5 82 HIS A C 1
ATOM 669 O O . HIS A 1 82 ? 10.656 43.406 2.266 1 79.5 82 HIS A O 1
ATOM 675 N N . ILE A 1 83 ? 10.711 41.281 1.71 1 77.88 83 ILE A N 1
ATOM 676 C CA . ILE A 1 83 ? 9.336 41.062 2.154 1 77.88 83 ILE A CA 1
ATOM 677 C C . ILE A 1 83 ? 9.32 40.719 3.641 1 77.88 83 ILE A C 1
ATOM 679 O O . ILE A 1 83 ? 8.594 41.344 4.422 1 77.88 83 ILE A O 1
ATOM 683 N N . MET A 1 84 ? 10.133 39.75 3.967 1 83.06 84 MET A N 1
ATOM 684 C CA . MET A 1 84 ? 10.211 39.344 5.371 1 83.06 84 MET A CA 1
ATOM 685 C C . MET A 1 84 ? 11.609 38.844 5.719 1 83.06 84 MET A C 1
ATOM 687 O O . MET A 1 84 ? 12.102 37.906 5.102 1 83.06 84 MET A O 1
ATOM 691 N N . ASP A 1 85 ? 12.141 39.438 6.73 1 85.62 85 ASP A N 1
ATOM 692 C CA . ASP A 1 85 ? 13.469 39.062 7.215 1 85.62 85 ASP A CA 1
ATOM 693 C C . ASP A 1 85 ? 13.508 37.625 7.66 1 85.62 85 ASP A C 1
ATOM 695 O O . ASP A 1 85 ? 12.57 37.125 8.297 1 85.62 85 ASP A O 1
ATOM 699 N N . PRO A 1 86 ? 14.625 36.938 7.355 1 85 86 PRO A N 1
ATOM 700 C CA . PRO A 1 86 ? 14.742 35.531 7.734 1 85 86 PRO A CA 1
ATOM 701 C C . PRO A 1 86 ? 14.578 35.312 9.234 1 85 86 PRO A C 1
ATOM 703 O O . PRO A 1 86 ? 14.031 34.281 9.656 1 85 86 PRO A O 1
ATOM 706 N N . GLN A 1 87 ? 15.062 36.25 9.914 1 86.56 87 GLN A N 1
ATOM 707 C CA . GLN A 1 87 ? 14.938 36.125 11.367 1 86.56 87 GLN A CA 1
ATOM 708 C C . GLN A 1 87 ? 13.477 36.188 11.805 1 86.56 87 GLN A C 1
ATOM 710 O O . GLN A 1 87 ? 13.055 35.469 12.711 1 86.56 87 GLN A O 1
ATOM 715 N N . ILE A 1 88 ? 12.781 37.062 11.227 1 85.88 88 ILE A N 1
ATOM 716 C CA . ILE A 1 88 ? 11.367 37.188 11.531 1 85.88 88 ILE A CA 1
ATOM 717 C C . ILE A 1 88 ? 10.617 35.906 11.117 1 85.88 88 ILE A C 1
ATOM 719 O O . ILE A 1 88 ? 9.703 35.469 11.812 1 85.88 88 ILE A O 1
ATOM 723 N N . GLN A 1 89 ? 11.016 35.312 10.055 1 87.81 89 GLN A N 1
ATOM 724 C CA . GLN A 1 89 ? 10.422 34.062 9.609 1 87.81 89 GLN A CA 1
ATOM 725 C C . GLN A 1 89 ? 10.641 32.969 10.648 1 87.81 89 GLN A C 1
ATOM 727 O O . GLN A 1 89 ? 9.703 32.219 10.992 1 87.81 89 GLN A O 1
ATOM 732 N N . GLN A 1 90 ? 11.828 32.938 11.125 1 89.19 90 GLN A N 1
ATOM 733 C CA . GLN A 1 90 ? 12.164 31.922 12.125 1 89.19 90 GLN A CA 1
ATOM 734 C C . GLN A 1 90 ? 11.383 32.156 13.422 1 89.19 90 GLN A C 1
ATOM 736 O O . GLN A 1 90 ? 10.883 31.203 14.031 1 89.19 90 GLN A O 1
ATOM 741 N N . ASN A 1 91 ? 11.336 33.406 13.805 1 90.75 91 ASN A N 1
ATOM 742 C CA . ASN A 1 91 ? 10.586 33.719 15 1 90.75 91 ASN A CA 1
ATOM 743 C C . ASN A 1 91 ? 9.102 33.406 14.844 1 90.75 91 ASN A C 1
ATOM 745 O O . ASN A 1 91 ? 8.461 32.938 15.789 1 90.75 91 ASN A O 1
ATOM 749 N N . THR A 1 92 ? 8.648 33.719 13.695 1 89.5 92 THR A N 1
ATOM 750 C CA . THR A 1 92 ? 7.25 33.438 13.406 1 89.5 92 THR A CA 1
ATOM 751 C C . THR A 1 92 ? 6.973 31.938 13.477 1 89.5 92 THR A C 1
ATOM 753 O O . THR A 1 92 ? 5.969 31.5 14.055 1 89.5 92 THR A O 1
ATOM 756 N N . ARG A 1 93 ? 7.832 31.141 12.938 1 90.75 93 ARG A N 1
ATOM 757 C CA . ARG A 1 93 ? 7.695 29.688 13.008 1 90.75 93 ARG A CA 1
ATOM 758 C C . ARG A 1 93 ? 7.699 29.219 14.453 1 90.75 93 ARG A C 1
ATOM 760 O O . ARG A 1 93 ? 6.832 28.438 14.859 1 90.75 93 ARG A O 1
ATOM 767 N N . THR A 1 94 ? 8.656 29.719 15.141 1 92.25 94 THR A N 1
ATOM 768 C CA . THR A 1 94 ? 8.781 29.328 16.531 1 92.25 94 THR A CA 1
ATOM 769 C C . THR A 1 94 ? 7.523 29.703 17.312 1 92.25 94 THR A C 1
ATOM 771 O O . THR A 1 94 ? 7.016 28.906 18.109 1 92.25 94 THR A O 1
ATOM 774 N N . ALA A 1 95 ? 7.055 30.891 17.109 1 92.81 95 ALA A N 1
ATOM 775 C CA . ALA A 1 95 ? 5.848 31.359 17.781 1 92.81 95 ALA A CA 1
ATOM 776 C C . ALA A 1 95 ? 4.652 30.469 17.453 1 92.81 95 ALA A C 1
ATOM 778 O O . ALA A 1 95 ? 3.863 30.125 18.328 1 92.81 95 ALA A O 1
ATOM 779 N N . LEU A 1 96 ? 4.562 30.094 16.25 1 93.56 96 LEU A N 1
ATOM 780 C CA . LEU A 1 96 ? 3.443 29.266 15.828 1 93.56 96 LEU A CA 1
ATOM 781 C C . LEU A 1 96 ? 3.551 27.875 16.438 1 93.56 96 LEU A C 1
ATOM 783 O O . LEU A 1 96 ? 2.553 27.312 16.891 1 93.56 96 LEU A O 1
ATOM 787 N N . LEU A 1 97 ? 4.723 27.281 16.406 1 93.94 97 LEU A N 1
ATOM 788 C CA . LEU A 1 97 ? 4.922 25.938 16.953 1 93.94 97 LEU A CA 1
ATOM 789 C C . LEU A 1 97 ? 4.621 25.922 18.453 1 93.94 97 LEU A C 1
ATOM 791 O O . LEU A 1 97 ? 4.09 24.953 18.969 1 93.94 97 LEU A O 1
ATOM 795 N N . ASP A 1 98 ? 4.945 27 19.094 1 93.88 98 ASP A N 1
ATOM 796 C CA . ASP A 1 98 ? 4.637 27.141 20.516 1 93.88 98 ASP A CA 1
ATOM 797 C C . ASP A 1 98 ? 3.131 27.234 20.75 1 93.88 98 ASP A C 1
ATOM 799 O O . ASP A 1 98 ? 2.592 26.609 21.656 1 93.88 98 ASP A O 1
ATOM 803 N N . GLU A 1 99 ? 2.496 28 19.938 1 92.5 99 GLU A N 1
ATOM 804 C CA . GLU A 1 99 ? 1.046 28.141 20.016 1 92.5 99 GLU A CA 1
ATOM 805 C C . GLU A 1 99 ? 0.349 26.797 19.828 1 92.5 99 GLU A C 1
ATOM 807 O O . GLU A 1 99 ? -0.67 26.531 20.469 1 92.5 99 GLU A O 1
ATOM 812 N N . LEU A 1 100 ? 0.968 25.969 18.984 1 93.19 100 LEU A N 1
ATOM 813 C CA . LEU A 1 100 ? 0.391 24.672 18.688 1 93.19 100 LEU A CA 1
ATOM 814 C C . LEU A 1 100 ? 0.822 23.625 19.719 1 93.19 100 LEU A C 1
ATOM 816 O O . LEU A 1 100 ? 0.377 22.469 19.672 1 93.19 100 LEU A O 1
ATOM 820 N N . ASN A 1 101 ? 1.712 24 20.562 1 93.5 101 ASN A N 1
ATOM 821 C CA . ASN A 1 101 ? 2.295 23.078 21.531 1 93.5 101 ASN A CA 1
ATOM 822 C C . ASN A 1 101 ? 2.881 21.844 20.844 1 93.5 101 ASN A C 1
ATOM 824 O O . ASN A 1 101 ? 2.6 20.719 21.25 1 93.5 101 ASN A O 1
ATOM 828 N N . PHE A 1 102 ? 3.576 22.062 19.734 1 94.25 102 PHE A N 1
ATOM 829 C CA . PHE A 1 102 ? 4.027 20.969 18.875 1 94.25 102 PHE A CA 1
ATOM 830 C C . PHE A 1 102 ? 5.203 20.234 19.5 1 94.25 102 PHE A C 1
ATOM 832 O O . PHE A 1 102 ? 5.363 19.031 19.312 1 94.25 102 PHE A O 1
ATOM 839 N N . ARG A 1 103 ? 5.957 20.766 20.281 1 91.31 103 ARG A N 1
ATOM 840 C CA . ARG A 1 103 ? 7.152 20.109 20.812 1 91.31 103 ARG A CA 1
ATOM 841 C C . ARG A 1 103 ? 6.84 19.328 22.078 1 91.31 103 ARG A C 1
ATOM 843 O O . ARG A 1 103 ? 6.812 19.906 23.172 1 91.31 103 ARG A O 1
ATOM 850 N N . ARG A 1 104 ? 6.68 18 21.75 1 93.56 104 ARG A N 1
ATOM 851 C CA . ARG A 1 104 ? 6.402 17.078 22.844 1 93.56 104 ARG A CA 1
ATOM 852 C C . ARG A 1 104 ? 7.363 15.891 22.812 1 93.56 104 ARG A C 1
ATOM 854 O O . ARG A 1 104 ? 7.711 15.398 21.734 1 93.56 104 ARG A O 1
ATOM 861 N N . ALA A 1 105 ? 7.68 15.508 23.969 1 95.25 105 ALA A N 1
ATOM 862 C CA . ALA A 1 105 ? 8.625 14.398 24.062 1 95.25 105 ALA A CA 1
ATOM 863 C C . ALA A 1 105 ? 7.934 13.125 24.547 1 95.25 105 ALA A C 1
ATOM 865 O O . ALA A 1 105 ? 7.062 13.172 25.406 1 95.25 105 ALA A O 1
ATOM 866 N N . LEU A 1 106 ? 8.344 12.07 23.938 1 96.75 106 LEU A N 1
ATOM 867 C CA . LEU A 1 106 ? 7.945 10.766 24.453 1 96.75 106 LEU A CA 1
ATOM 868 C C . LEU A 1 106 ? 8.609 10.492 25.797 1 96.75 106 LEU A C 1
ATOM 870 O O . LEU A 1 106 ? 9.727 10.938 26.047 1 96.75 106 LEU A O 1
ATOM 874 N N . GLN A 1 107 ? 7.984 9.742 26.641 1 95.81 107 GLN A N 1
ATOM 875 C CA . GLN A 1 107 ? 8.555 9.43 27.953 1 95.81 107 GLN A CA 1
ATOM 876 C C . GLN A 1 107 ? 9.859 8.656 27.797 1 95.81 107 GLN A C 1
ATOM 878 O O . GLN A 1 107 ? 9.969 7.754 26.969 1 95.81 107 GLN A O 1
ATOM 883 N N . PRO A 1 108 ? 10.812 8.992 28.594 1 96.12 108 PRO A N 1
ATOM 884 C CA . PRO A 1 108 ? 12.117 8.336 28.5 1 96.12 108 PRO A CA 1
ATOM 885 C C . PRO A 1 108 ? 12.023 6.816 28.641 1 96.12 108 PRO A C 1
ATOM 887 O O . PRO A 1 108 ? 12.727 6.082 27.953 1 96.12 108 PRO A O 1
ATOM 890 N N . ARG A 1 109 ? 11.188 6.371 29.5 1 96.25 109 ARG A N 1
ATOM 891 C CA . ARG A 1 109 ? 11.023 4.938 29.703 1 96.25 109 ARG A CA 1
ATOM 892 C C . ARG A 1 109 ? 10.562 4.254 28.422 1 96.25 109 ARG A C 1
ATOM 894 O O . ARG A 1 109 ? 10.992 3.137 28.109 1 96.25 109 ARG A O 1
ATOM 901 N N . ASP A 1 110 ? 9.672 4.922 27.766 1 97 110 ASP A N 1
ATOM 902 C CA . ASP A 1 110 ? 9.188 4.371 26.5 1 97 110 ASP A CA 1
ATOM 903 C C . ASP A 1 110 ? 10.289 4.391 25.438 1 97 110 ASP A C 1
ATOM 905 O O . ASP A 1 110 ? 10.43 3.443 24.672 1 97 110 ASP A O 1
ATOM 909 N N . HIS A 1 111 ? 11.078 5.453 25.406 1 97.56 111 HIS A N 1
ATOM 910 C CA . HIS A 1 111 ? 12.242 5.508 24.516 1 97.56 111 HIS A CA 1
ATOM 911 C C . HIS A 1 111 ? 13.148 4.305 24.734 1 97.56 111 HIS A C 1
ATOM 913 O O . HIS A 1 111 ? 13.539 3.635 23.766 1 97.56 111 HIS A O 1
ATOM 919 N N . GLY A 1 112 ? 13.461 4.117 25.984 1 97.75 112 GLY A N 1
ATOM 920 C CA . GLY A 1 112 ? 14.344 3.016 26.328 1 97.75 112 GLY A CA 1
ATOM 921 C C . GLY A 1 112 ? 13.781 1.656 25.953 1 97.75 112 GLY A C 1
ATOM 922 O O . GLY A 1 112 ? 14.5 0.8 25.438 1 97.75 112 GLY A O 1
ATOM 923 N N . ALA A 1 113 ? 12.531 1.438 26.219 1 98.19 113 ALA A N 1
ATOM 924 C CA . ALA A 1 113 ? 11.883 0.156 25.938 1 98.19 113 ALA A CA 1
ATOM 925 C C . ALA A 1 113 ? 11.852 -0.117 24.438 1 98.19 113 ALA A C 1
ATOM 927 O O . ALA A 1 113 ? 12.125 -1.236 23.984 1 98.19 113 ALA A O 1
ATOM 928 N N . ILE A 1 114 ? 11.492 0.922 23.656 1 98.56 114 ILE A N 1
ATOM 929 C CA . ILE A 1 114 ? 11.461 0.78 22.219 1 98.56 114 ILE A CA 1
ATOM 930 C C . ILE A 1 114 ? 12.852 0.452 21.688 1 98.56 114 ILE A C 1
ATOM 932 O O . ILE A 1 114 ? 13.023 -0.454 20.875 1 98.56 114 ILE A O 1
ATOM 936 N N . LYS A 1 115 ? 13.82 1.199 22.141 1 98.44 115 LYS A N 1
ATOM 937 C CA . LYS A 1 115 ? 15.203 0.958 21.75 1 98.44 115 LYS A CA 1
ATOM 938 C C . LYS A 1 115 ? 15.617 -0.484 22.031 1 98.44 115 LYS A C 1
ATOM 940 O O . LYS A 1 115 ? 16.234 -1.136 21.188 1 98.44 115 LYS A O 1
ATOM 945 N N . ALA A 1 116 ? 15.297 -0.975 23.172 1 98.62 116 ALA A N 1
ATOM 946 C CA . ALA A 1 116 ? 15.656 -2.338 23.547 1 98.62 116 ALA A CA 1
ATOM 947 C C . ALA A 1 116 ? 15.039 -3.355 22.594 1 98.62 116 ALA A C 1
ATOM 949 O O . ALA A 1 116 ? 15.727 -4.25 22.109 1 98.62 116 ALA A O 1
ATOM 950 N N . ILE A 1 117 ? 13.758 -3.244 22.312 1 98.44 117 ILE A N 1
ATOM 951 C CA . ILE A 1 117 ? 13.039 -4.168 21.438 1 98.44 117 ILE A CA 1
ATOM 952 C C . ILE A 1 117 ? 13.648 -4.137 20.031 1 98.44 117 ILE A C 1
ATOM 954 O O . ILE A 1 117 ? 13.906 -5.188 19.453 1 98.44 117 ILE A O 1
ATOM 958 N N . LEU A 1 118 ? 13.906 -2.969 19.484 1 98.5 118 LEU A N 1
ATOM 959 C CA . LEU A 1 118 ? 14.398 -2.83 18.125 1 98.5 118 LEU A CA 1
ATOM 960 C C . LEU A 1 118 ? 15.844 -3.301 18.016 1 98.5 118 LEU A C 1
ATOM 962 O O . LEU A 1 118 ? 16.25 -3.846 16.984 1 98.5 118 LEU A O 1
ATOM 966 N N . THR A 1 119 ? 16.609 -3.086 19.094 1 98.5 119 THR A N 1
ATOM 967 C CA . THR A 1 119 ? 17.984 -3.578 19.109 1 98.5 119 THR A CA 1
ATOM 968 C C . THR A 1 119 ? 18.016 -5.102 19.062 1 98.5 119 THR A C 1
ATOM 970 O O . THR A 1 119 ? 18.797 -5.691 18.297 1 98.5 119 THR A O 1
ATOM 973 N N . GLU A 1 120 ? 17.172 -5.707 19.812 1 97.88 120 GLU A N 1
ATOM 974 C CA . GLU A 1 120 ? 17.094 -7.164 19.812 1 97.88 120 GLU A CA 1
ATOM 975 C C . GLU A 1 120 ? 16.641 -7.688 18.453 1 97.88 120 GLU A C 1
ATOM 977 O O . GLU A 1 120 ? 17.078 -8.766 18.016 1 97.88 120 GLU A O 1
ATOM 982 N N . TYR A 1 121 ? 15.828 -6.98 17.812 1 96.88 121 TYR A N 1
ATOM 983 C CA . TYR A 1 121 ? 15.391 -7.348 16.469 1 96.88 121 TYR A CA 1
ATOM 984 C C . TYR A 1 121 ? 16.547 -7.246 15.484 1 96.88 121 TYR A C 1
ATOM 986 O O . TYR A 1 121 ? 16.844 -8.203 14.758 1 96.88 121 TYR A O 1
ATOM 994 N N . ARG A 1 122 ? 17.109 -6.113 15.422 1 96.94 122 ARG A N 1
ATOM 995 C CA . ARG A 1 122 ? 18.219 -5.863 14.508 1 96.94 122 ARG A CA 1
ATOM 996 C C . ARG A 1 122 ? 19.312 -6.926 14.664 1 96.94 122 ARG A C 1
ATOM 998 O O . ARG A 1 122 ? 19.859 -7.402 13.672 1 96.94 122 ARG A O 1
ATOM 1005 N N . ASP A 1 123 ? 19.578 -7.355 15.93 1 96.19 123 ASP A N 1
ATOM 1006 C CA . ASP A 1 123 ? 20.688 -8.25 16.219 1 96.19 123 ASP A CA 1
ATOM 1007 C C . ASP A 1 123 ? 20.281 -9.711 16.094 1 96.19 123 ASP A C 1
ATOM 1009 O O . ASP A 1 123 ? 21.094 -10.617 16.297 1 96.19 123 ASP A O 1
ATOM 1013 N N . GLY A 1 124 ? 19.109 -10.008 15.844 1 93.88 124 GLY A N 1
ATOM 1014 C CA . GLY A 1 124 ? 18.641 -11.367 15.602 1 93.88 124 GLY A CA 1
ATOM 1015 C C . GLY A 1 124 ? 18.328 -12.125 16.891 1 93.88 124 GLY A C 1
ATOM 1016 O O . GLY A 1 124 ? 18.156 -13.344 16.859 1 93.88 124 GLY A O 1
ATOM 1017 N N . ILE A 1 125 ? 18.25 -11.469 17.984 1 96.12 125 ILE A N 1
ATOM 1018 C CA . ILE A 1 125 ? 17.938 -12.086 19.266 1 96.12 125 ILE A CA 1
ATOM 1019 C C . ILE A 1 125 ? 16.438 -12.406 19.328 1 96.12 125 ILE A C 1
ATOM 1021 O O . ILE A 1 125 ? 16.062 -13.469 19.828 1 96.12 125 ILE A O 1
ATOM 1025 N N . LYS A 1 126 ? 15.617 -11.547 18.875 1 95.19 126 LYS A N 1
ATOM 1026 C CA . LYS A 1 126 ? 14.18 -11.758 18.766 1 95.19 126 LYS A CA 1
ATOM 1027 C C . LYS A 1 126 ? 13.75 -11.836 17.297 1 95.19 126 LYS A C 1
ATOM 1029 O O . LYS A 1 126 ? 14.25 -11.094 16.453 1 95.19 126 LYS A O 1
ATOM 1034 N N . ASP A 1 127 ? 12.82 -12.711 17.172 1 93.75 127 ASP A N 1
ATOM 1035 C CA . ASP A 1 127 ? 12.32 -12.812 15.797 1 93.75 127 ASP A CA 1
ATOM 1036 C C . ASP A 1 127 ? 11.25 -11.758 15.531 1 93.75 127 ASP A C 1
ATOM 1038 O O . ASP A 1 127 ? 10.859 -11.016 16.438 1 93.75 127 ASP A O 1
ATOM 1042 N N . ILE A 1 128 ? 10.867 -11.688 14.312 1 95.12 128 ILE A N 1
ATOM 1043 C CA . ILE A 1 128 ? 9.984 -10.633 13.82 1 95.12 128 ILE A CA 1
ATOM 1044 C C . ILE A 1 128 ? 8.648 -10.68 14.562 1 95.12 128 ILE A C 1
ATOM 1046 O O . ILE A 1 128 ? 8.078 -9.641 14.906 1 95.12 128 ILE A O 1
ATOM 1050 N N . LEU A 1 129 ? 8.078 -11.875 14.82 1 96.88 129 LEU A N 1
ATOM 1051 C CA . LEU A 1 129 ? 6.781 -12 15.477 1 96.88 129 LEU A CA 1
ATOM 1052 C C . LEU A 1 129 ? 6.863 -11.562 16.938 1 96.88 129 LEU A C 1
ATOM 1054 O O . LEU A 1 129 ? 5.973 -10.867 17.438 1 96.88 129 LEU A O 1
ATOM 1058 N N . ASP A 1 130 ? 7.953 -11.883 17.594 1 97.5 130 ASP A N 1
ATOM 1059 C CA . ASP A 1 130 ? 8.148 -11.461 18.984 1 97.5 130 ASP A CA 1
ATOM 1060 C C . ASP A 1 130 ? 8.234 -9.938 19.094 1 97.5 130 ASP A C 1
ATOM 1062 O O . ASP A 1 130 ? 7.688 -9.344 20.016 1 97.5 130 ASP A O 1
ATOM 1066 N N . VAL A 1 131 ? 8.906 -9.398 18.188 1 97.81 131 VAL A N 1
ATOM 1067 C CA . VAL A 1 131 ? 9.07 -7.949 18.156 1 97.81 131 VAL A CA 1
ATOM 1068 C C . VAL A 1 131 ? 7.715 -7.277 17.953 1 97.81 131 VAL A C 1
ATOM 1070 O O . VAL A 1 131 ? 7.367 -6.34 18.672 1 97.81 131 VAL A O 1
ATOM 1073 N N . ARG A 1 132 ? 6.957 -7.734 17.031 1 98 132 ARG A N 1
ATOM 1074 C CA . ARG A 1 132 ? 5.645 -7.16 16.75 1 98 132 ARG A CA 1
ATOM 1075 C C . ARG A 1 132 ? 4.707 -7.328 17.938 1 98 132 ARG A C 1
ATOM 1077 O O . ARG A 1 132 ? 4.027 -6.379 18.344 1 98 132 ARG A O 1
ATOM 1084 N N . ILE A 1 133 ? 4.699 -8.5 18.531 1 98.19 133 ILE A N 1
ATOM 1085 C CA . ILE A 1 133 ? 3.879 -8.758 19.703 1 98.19 133 ILE A CA 1
ATOM 1086 C C . ILE A 1 133 ? 4.309 -7.836 20.844 1 98.19 133 ILE A C 1
ATOM 1088 O O . ILE A 1 133 ? 3.465 -7.273 21.547 1 98.19 133 ILE A O 1
ATOM 1092 N N . GLY A 1 134 ? 5.621 -7.691 21.031 1 98.19 134 GLY A N 1
ATOM 1093 C CA . GLY A 1 134 ? 6.129 -6.809 22.062 1 98.19 134 GLY A CA 1
ATOM 1094 C C . GLY A 1 134 ? 5.672 -5.371 21.906 1 98.19 134 GLY A C 1
ATOM 1095 O O . GLY A 1 134 ? 5.211 -4.75 22.875 1 98.19 134 GLY A O 1
ATOM 1096 N N . LEU A 1 135 ? 5.777 -4.848 20.703 1 98.56 135 LEU A N 1
ATOM 1097 C CA . LEU A 1 135 ? 5.379 -3.473 20.422 1 98.56 135 LEU A CA 1
ATOM 1098 C C . LEU A 1 135 ? 3.875 -3.295 20.609 1 98.56 135 LEU A C 1
ATOM 1100 O O . LEU A 1 135 ? 3.426 -2.309 21.188 1 98.56 135 LEU A O 1
ATOM 1104 N N . LEU A 1 136 ? 3.117 -4.246 20.141 1 98.31 136 LEU A N 1
ATOM 1105 C CA . LEU A 1 136 ? 1.665 -4.176 20.266 1 98.31 136 LEU A CA 1
ATOM 1106 C C . LEU A 1 136 ? 1.233 -4.258 21.719 1 98.31 136 LEU A C 1
ATOM 1108 O O . LEU A 1 136 ? 0.312 -3.555 22.141 1 98.31 136 LEU A O 1
ATOM 1112 N N . THR A 1 137 ? 1.867 -5.121 22.438 1 98.19 137 THR A N 1
ATOM 1113 C CA . THR A 1 137 ? 1.562 -5.254 23.859 1 98.19 137 THR A CA 1
ATOM 1114 C C . THR A 1 137 ? 1.866 -3.955 24.594 1 98.19 137 THR A C 1
ATOM 1116 O O . THR A 1 137 ? 1.08 -3.518 25.438 1 98.19 137 THR A O 1
ATOM 1119 N N . MET A 1 138 ? 2.969 -3.369 24.297 1 98.12 138 MET A N 1
ATOM 1120 C CA . MET A 1 138 ? 3.299 -2.07 24.891 1 98.12 138 MET A CA 1
ATOM 1121 C C . MET A 1 138 ? 2.256 -1.023 24.5 1 98.12 138 MET A C 1
ATOM 1123 O O . MET A 1 138 ? 1.84 -0.223 25.344 1 98.12 138 MET A O 1
ATOM 1127 N N . ALA A 1 139 ? 1.858 -1.021 23.281 1 97.94 139 ALA A N 1
ATOM 1128 C CA . ALA A 1 139 ? 0.891 -0.053 22.766 1 97.94 139 ALA A CA 1
ATOM 1129 C C . ALA A 1 139 ? -0.433 -0.152 23.516 1 97.94 139 ALA A C 1
ATOM 1131 O O . ALA A 1 139 ? -1.086 0.862 23.781 1 97.94 139 ALA A O 1
ATOM 1132 N N . LYS A 1 140 ? -0.843 -1.303 23.891 1 96.06 140 LYS A N 1
ATOM 1133 C CA . LYS A 1 140 ? -2.117 -1.541 24.562 1 96.06 140 LYS A CA 1
ATOM 1134 C C . LYS A 1 140 ? -2.205 -0.763 25.875 1 96.06 140 LYS A C 1
ATOM 1136 O O . LYS A 1 140 ? -3.289 -0.333 26.266 1 96.06 140 LYS A O 1
ATOM 1141 N N . SER A 1 141 ? -1.128 -0.556 26.484 1 95.62 141 SER A N 1
ATOM 1142 C CA . SER A 1 141 ? -1.117 0.054 27.812 1 95.62 141 SER A CA 1
ATOM 1143 C C . SER A 1 141 ? -0.871 1.557 27.734 1 95.62 141 SER A C 1
ATOM 1145 O O . SER A 1 141 ? -0.711 2.225 28.75 1 95.62 141 SER A O 1
ATOM 1147 N N . LYS A 1 142 ? -0.829 2.123 26.547 1 96.88 142 LYS A N 1
ATOM 1148 C CA . LYS A 1 142 ? -0.462 3.525 26.391 1 96.88 142 LYS A CA 1
ATOM 1149 C C . LYS A 1 142 ? -1.663 4.363 25.953 1 96.88 142 LYS A C 1
ATOM 1151 O O . LYS A 1 142 ? -2.584 3.848 25.312 1 96.88 142 LYS A O 1
ATOM 1156 N N . PRO A 1 143 ? -1.559 5.629 26.328 1 95.25 143 PRO A N 1
ATOM 1157 C CA . PRO A 1 143 ? -2.555 6.527 25.734 1 95.25 143 PRO A CA 1
ATOM 1158 C C . PRO A 1 143 ? -2.406 6.668 24.219 1 95.25 143 PRO A C 1
ATOM 1160 O O . PRO A 1 143 ? -1.385 6.266 23.656 1 95.25 143 PRO A O 1
ATOM 1163 N N . GLU A 1 144 ? -3.289 7.242 23.609 1 94.5 144 GLU A N 1
ATOM 1164 C CA . GLU A 1 144 ? -3.465 7.203 22.156 1 94.5 144 GLU A CA 1
ATOM 1165 C C . GLU A 1 144 ? -2.232 7.742 21.438 1 94.5 144 GLU A C 1
ATOM 1167 O O . GLU A 1 144 ? -1.722 7.109 20.516 1 94.5 144 GLU A O 1
ATOM 1172 N N . PRO A 1 145 ? -1.707 8.961 21.766 1 95.69 145 PRO A N 1
ATOM 1173 C CA . PRO A 1 145 ? -0.562 9.453 21 1 95.69 145 PRO A CA 1
ATOM 1174 C C . PRO A 1 145 ? 0.646 8.523 21.078 1 95.69 145 PRO A C 1
ATOM 1176 O O . PRO A 1 145 ? 1.294 8.258 20.062 1 95.69 145 PRO A O 1
ATOM 1179 N N . GLU A 1 146 ? 0.966 8.047 22.312 1 97.25 146 GLU A N 1
ATOM 1180 C CA . GLU A 1 146 ? 2.078 7.117 22.484 1 97.25 146 GLU A CA 1
ATOM 1181 C C . GLU A 1 146 ? 1.801 5.789 21.781 1 97.25 146 GLU A C 1
ATOM 1183 O O . GLU A 1 146 ? 2.693 5.211 21.172 1 97.25 146 GLU A O 1
ATOM 1188 N N . ARG A 1 147 ? 0.595 5.332 21.953 1 97.44 147 ARG A N 1
ATOM 1189 C CA . ARG A 1 147 ? 0.168 4.109 21.281 1 97.44 147 ARG A CA 1
ATOM 1190 C C . ARG A 1 147 ? 0.384 4.211 19.781 1 97.44 147 ARG A C 1
ATOM 1192 O O . ARG A 1 147 ? 0.905 3.281 19.156 1 97.44 147 ARG A O 1
ATOM 1199 N N . ASN A 1 148 ? 0.006 5.312 19.203 1 97.5 148 ASN A N 1
ATOM 1200 C CA . ASN A 1 148 ? 0.108 5.504 17.766 1 97.5 148 ASN A CA 1
ATOM 1201 C C . ASN A 1 148 ? 1.559 5.457 17.297 1 97.5 148 ASN A C 1
ATOM 1203 O O . ASN A 1 148 ? 1.847 4.949 16.203 1 97.5 148 ASN A O 1
ATOM 1207 N N . VAL A 1 149 ? 2.436 6.02 18.094 1 98.31 149 VAL A N 1
ATOM 1208 C CA . VAL A 1 149 ? 3.854 5.965 17.75 1 98.31 149 VAL A CA 1
ATOM 1209 C C . VAL A 1 149 ? 4.316 4.512 17.688 1 98.31 149 VAL A C 1
ATOM 1211 O O . VAL A 1 149 ? 4.965 4.102 16.734 1 98.31 149 VAL A O 1
ATOM 1214 N N . LEU A 1 150 ? 3.947 3.736 18.688 1 98.62 150 LEU A N 1
ATOM 1215 C CA . LEU A 1 150 ? 4.324 2.328 18.75 1 98.62 150 LEU A CA 1
ATOM 1216 C C . LEU A 1 150 ? 3.756 1.558 17.562 1 98.62 150 LEU A C 1
ATOM 1218 O O . LEU A 1 150 ? 4.453 0.74 16.953 1 98.62 150 LEU A O 1
ATOM 1222 N N . LEU A 1 151 ? 2.559 1.85 17.234 1 98.19 151 LEU A N 1
ATOM 1223 C CA . LEU A 1 151 ? 1.892 1.158 16.141 1 98.19 151 LEU A CA 1
ATOM 1224 C C . LEU A 1 151 ? 2.51 1.545 14.797 1 98.19 151 LEU A C 1
ATOM 1226 O O . LEU A 1 151 ? 2.605 0.714 13.891 1 98.19 151 LEU A O 1
ATOM 1230 N N . ALA A 1 152 ? 2.889 2.789 14.633 1 98.31 152 ALA A N 1
ATOM 1231 C CA . ALA A 1 152 ? 3.566 3.223 13.414 1 98.31 152 ALA A CA 1
ATOM 1232 C C . ALA A 1 152 ? 4.867 2.455 13.203 1 98.31 152 ALA A C 1
ATOM 1234 O O . ALA A 1 152 ? 5.172 2.027 12.094 1 98.31 152 ALA A O 1
ATOM 1235 N N . ILE A 1 153 ? 5.586 2.291 14.25 1 98.44 153 ILE A N 1
ATOM 1236 C CA . ILE A 1 153 ? 6.84 1.545 14.18 1 98.44 153 ILE A CA 1
ATOM 1237 C C . ILE A 1 153 ? 6.547 0.08 13.859 1 98.44 153 ILE A C 1
ATOM 1239 O O . ILE A 1 153 ? 7.184 -0.508 12.977 1 98.44 153 ILE A O 1
ATOM 1243 N N . GLU A 1 154 ? 5.629 -0.491 14.57 1 98.38 154 GLU A N 1
ATOM 1244 C CA . GLU A 1 154 ? 5.246 -1.881 14.336 1 98.38 154 GLU A CA 1
ATOM 1245 C C . GLU A 1 154 ? 4.805 -2.102 12.891 1 98.38 154 GLU A C 1
ATOM 1247 O O . GLU A 1 154 ? 5.141 -3.119 12.289 1 98.38 154 GLU A O 1
ATOM 1252 N N . GLY A 1 155 ? 4.078 -1.188 12.336 1 96.56 155 GLY A N 1
ATOM 1253 C CA . GLY A 1 155 ? 3.578 -1.288 10.977 1 96.56 155 GLY A CA 1
ATOM 1254 C C . GLY A 1 155 ? 4.68 -1.35 9.938 1 96.56 155 GLY A C 1
ATOM 1255 O O . GLY A 1 155 ? 4.469 -1.845 8.828 1 96.56 155 GLY A O 1
ATOM 1256 N N . LEU A 1 156 ? 5.871 -0.895 10.266 1 95.88 156 LEU A N 1
ATOM 1257 C CA . LEU A 1 156 ? 7 -0.861 9.336 1 95.88 156 LEU A CA 1
ATOM 1258 C C . LEU A 1 156 ? 7.723 -2.203 9.312 1 95.88 156 LEU A C 1
ATOM 1260 O O . LEU A 1 156 ? 8.43 -2.518 8.352 1 95.88 156 LEU A O 1
ATOM 1264 N N . ILE A 1 157 ? 7.57 -2.947 10.32 1 95.5 157 ILE A N 1
ATOM 1265 C CA . ILE A 1 157 ? 8.438 -4.09 10.594 1 95.5 157 ILE A CA 1
ATOM 1266 C C . ILE A 1 157 ? 8.305 -5.117 9.469 1 95.5 157 ILE A C 1
ATOM 1268 O O . ILE A 1 157 ? 9.305 -5.641 8.977 1 95.5 157 ILE A O 1
ATOM 1272 N N . PRO A 1 158 ? 7.117 -5.391 8.961 1 93.31 158 PRO A N 1
ATOM 1273 C CA . PRO A 1 158 ? 6.996 -6.43 7.938 1 93.31 158 PRO A CA 1
ATOM 1274 C C . PRO A 1 158 ? 7.742 -6.082 6.652 1 93.31 158 PRO A C 1
ATOM 1276 O O . PRO A 1 158 ? 8.141 -6.973 5.902 1 93.31 158 PRO A O 1
ATOM 1279 N N . THR A 1 159 ? 7.914 -4.832 6.406 1 91.5 159 THR A N 1
ATOM 1280 C CA . THR A 1 159 ? 8.547 -4.383 5.168 1 91.5 159 THR A CA 1
ATOM 1281 C C . THR A 1 159 ? 10.07 -4.41 5.301 1 91.5 159 THR A C 1
ATOM 1283 O O . THR A 1 159 ? 10.781 -4.488 4.297 1 91.5 159 THR A O 1
ATOM 1286 N N . LEU A 1 160 ? 10.578 -4.344 6.449 1 92.06 160 LEU A N 1
ATOM 1287 C CA . LEU A 1 160 ? 12.016 -4.211 6.68 1 92.06 160 LEU A CA 1
ATOM 1288 C C . LEU A 1 160 ? 12.703 -5.574 6.633 1 92.06 160 LEU A C 1
ATOM 1290 O O . LEU A 1 160 ? 12.703 -6.309 7.621 1 92.06 160 LEU A O 1
ATOM 1294 N N . LYS A 1 161 ? 13.258 -5.809 5.527 1 90 161 LYS A N 1
ATOM 1295 C CA . LYS A 1 161 ? 13.969 -7.066 5.316 1 90 161 LYS A CA 1
ATOM 1296 C C . LYS A 1 161 ? 15.469 -6.898 5.551 1 90 161 LYS A C 1
ATOM 1298 O O . LYS A 1 161 ? 15.977 -5.777 5.562 1 90 161 LYS A O 1
ATOM 1303 N N . ASP A 1 162 ? 16.078 -8.016 5.824 1 88 162 ASP A N 1
ATOM 1304 C CA . ASP A 1 162 ? 17.531 -8.008 5.965 1 88 162 ASP A CA 1
ATOM 1305 C C . ASP A 1 162 ? 18.219 -8.078 4.598 1 88 162 ASP A C 1
ATOM 1307 O O . ASP A 1 162 ? 18.953 -9.031 4.316 1 88 162 ASP A O 1
ATOM 1311 N N . LEU A 1 163 ? 17.828 -7.23 3.771 1 84.06 163 LEU A N 1
ATOM 1312 C CA . LEU A 1 163 ? 18.312 -7.117 2.398 1 84.06 163 LEU A CA 1
ATOM 1313 C C . LEU A 1 163 ? 18.516 -5.656 2.014 1 84.06 163 LEU A C 1
ATOM 1315 O O . LEU A 1 163 ? 17.781 -4.777 2.479 1 84.06 163 LEU A O 1
ATOM 1319 N N . ASP A 1 164 ? 19.594 -5.52 1.292 1 75.5 164 ASP A N 1
ATOM 1320 C CA . ASP A 1 164 ? 19.734 -4.191 0.705 1 75.5 164 ASP A CA 1
ATOM 1321 C C . ASP A 1 164 ? 18.938 -4.074 -0.592 1 75.5 164 ASP A C 1
ATOM 1323 O O . ASP A 1 164 ? 19.328 -4.648 -1.614 1 75.5 164 ASP A O 1
ATOM 1327 N N . LEU A 1 165 ? 17.75 -3.844 -0.399 1 66.56 165 LEU A N 1
ATOM 1328 C CA . LEU A 1 165 ? 16.938 -3.707 -1.603 1 66.56 165 LEU A CA 1
ATOM 1329 C C . LEU A 1 165 ? 17.375 -2.5 -2.422 1 66.56 165 LEU A C 1
ATOM 1331 O O . LEU A 1 165 ? 17.75 -1.465 -1.862 1 66.56 165 LEU A O 1
ATOM 1335 N N . PRO A 1 166 ? 17.719 -2.836 -3.648 1 57.78 166 PRO A N 1
ATOM 1336 C CA . PRO A 1 166 ? 17.969 -1.611 -4.41 1 57.78 166 PRO A CA 1
ATOM 1337 C C . PRO A 1 166 ? 16.938 -0.525 -4.145 1 57.78 166 PRO A C 1
ATOM 1339 O O . PRO A 1 166 ? 15.875 -0.804 -3.572 1 57.78 166 PRO A O 1
ATOM 1342 N N . CYS A 1 167 ? 17.219 0.583 -4.707 1 55.44 167 CYS A N 1
ATOM 1343 C CA . CYS A 1 167 ? 16.406 1.793 -4.598 1 55.44 167 CYS A CA 1
ATOM 1344 C C . CYS A 1 167 ? 14.93 1.479 -4.793 1 55.44 167 CYS A C 1
ATOM 1346 O O . CYS A 1 167 ? 14.57 0.644 -5.625 1 55.44 167 CYS A O 1
ATOM 1348 N N . LEU A 1 168 ? 14.203 1.868 -3.803 1 63.94 168 LEU A N 1
ATOM 1349 C CA . LEU A 1 168 ? 12.766 1.875 -4.012 1 63.94 168 LEU A CA 1
ATOM 1350 C C . LEU A 1 168 ? 12.422 2.318 -5.43 1 63.94 168 LEU A C 1
ATOM 1352 O O . LEU A 1 168 ? 12.797 3.414 -5.852 1 63.94 168 LEU A O 1
ATOM 1356 N N . SER A 1 169 ? 11.914 1.401 -6.129 1 66.06 169 SER A N 1
ATOM 1357 C CA . SER A 1 169 ? 11.812 1.674 -7.559 1 66.06 169 SER A CA 1
ATOM 1358 C C . SER A 1 169 ? 10.406 2.098 -7.945 1 66.06 169 SER A C 1
ATOM 1360 O O . SER A 1 169 ? 10.148 2.451 -9.102 1 66.06 169 SER A O 1
ATOM 1362 N N . SER A 1 170 ? 9.531 2.088 -6.938 1 84.44 170 SER A N 1
ATOM 1363 C CA . SER A 1 170 ? 8.188 2.457 -7.363 1 84.44 170 SER A CA 1
ATOM 1364 C C . SER A 1 170 ? 7.465 3.258 -6.281 1 84.44 170 SER A C 1
ATOM 1366 O O . SER A 1 170 ? 7.594 2.961 -5.094 1 84.44 170 SER A O 1
ATOM 1368 N N . GLU A 1 171 ? 6.723 4.25 -6.707 1 88.19 171 GLU A N 1
ATOM 1369 C CA . GLU A 1 171 ? 5.887 5.039 -5.809 1 88.19 171 GLU A CA 1
ATOM 1370 C C . GLU A 1 171 ? 4.855 4.164 -5.102 1 88.19 171 GLU A C 1
ATOM 1372 O O . GLU A 1 171 ? 4.555 4.379 -3.926 1 88.19 171 GLU A O 1
ATOM 1377 N N . ASN A 1 172 ? 4.426 3.141 -5.848 1 88.69 172 ASN A N 1
ATOM 1378 C CA . ASN A 1 172 ? 3.436 2.24 -5.27 1 88.69 172 ASN A CA 1
ATOM 1379 C C . ASN A 1 172 ? 4.023 1.432 -4.113 1 88.69 172 ASN A C 1
ATOM 1381 O O . ASN A 1 172 ? 3.354 1.209 -3.104 1 88.69 172 ASN A O 1
ATOM 1385 N N . HIS A 1 173 ? 5.211 1.021 -4.305 1 91.31 173 HIS A N 1
ATOM 1386 C CA . HIS A 1 173 ? 5.844 0.265 -3.229 1 91.31 173 HIS A CA 1
ATOM 1387 C C . HIS A 1 173 ? 6.168 1.163 -2.039 1 91.31 173 HIS A C 1
ATOM 1389 O O . HIS A 1 173 ? 5.969 0.772 -0.887 1 91.31 173 HIS A O 1
ATOM 1395 N N . LEU A 1 174 ? 6.641 2.305 -2.395 1 92.75 174 LEU A N 1
ATOM 1396 C CA . LEU A 1 174 ? 6.891 3.287 -1.347 1 92.75 174 LEU A CA 1
ATOM 1397 C C . LEU A 1 174 ? 5.629 3.543 -0.528 1 92.75 174 LEU A C 1
ATOM 1399 O O . LEU A 1 174 ? 5.676 3.547 0.704 1 92.75 174 LEU A O 1
ATOM 1403 N N . THR A 1 175 ? 4.574 3.66 -1.157 1 93.62 175 THR A N 1
ATOM 1404 C CA . THR A 1 175 ? 3.297 3.93 -0.507 1 93.62 175 THR A CA 1
ATOM 1405 C C . THR A 1 175 ? 2.84 2.723 0.306 1 93.62 175 THR A C 1
ATOM 1407 O O . THR A 1 175 ? 2.566 2.84 1.502 1 93.62 175 THR A O 1
ATOM 1410 N N . ALA A 1 176 ? 2.857 1.579 -0.308 1 94 176 ALA A N 1
ATOM 1411 C CA . ALA A 1 176 ? 2.258 0.395 0.303 1 94 176 ALA A CA 1
ATOM 1412 C C . ALA A 1 176 ? 3.15 -0.164 1.407 1 94 176 ALA A C 1
ATOM 1414 O O . ALA A 1 176 ? 2.656 -0.643 2.43 1 94 176 ALA A O 1
ATOM 1415 N N . GLY A 1 177 ? 4.398 -0.061 1.218 1 93.12 177 GLY A N 1
ATOM 1416 C CA . GLY A 1 177 ? 5.336 -0.718 2.117 1 93.12 177 GLY A CA 1
ATOM 1417 C C . GLY A 1 177 ? 5.801 0.177 3.25 1 93.12 177 GLY A C 1
ATOM 1418 O O . GLY A 1 177 ? 6.141 -0.308 4.332 1 93.12 177 GLY A O 1
ATOM 1419 N N . TYR A 1 178 ? 5.812 1.459 3.014 1 94.5 178 TYR A N 1
ATOM 1420 C CA . TYR A 1 178 ? 6.465 2.324 3.992 1 94.5 178 TYR A CA 1
ATOM 1421 C C . TYR A 1 178 ? 5.508 3.402 4.484 1 94.5 178 TYR A C 1
ATOM 1423 O O . TYR A 1 178 ? 5.277 3.531 5.691 1 94.5 178 TYR A O 1
ATOM 1431 N N . ILE A 1 179 ? 4.895 4.098 3.635 1 96.19 179 ILE A N 1
ATOM 1432 C CA . ILE A 1 179 ? 4.184 5.312 4.016 1 96.19 179 ILE A CA 1
ATOM 1433 C C . ILE A 1 179 ? 2.83 4.949 4.621 1 96.19 179 ILE A C 1
ATOM 1435 O O . ILE A 1 179 ? 2.5 5.391 5.727 1 96.19 179 ILE A O 1
ATOM 1439 N N . HIS A 1 180 ? 2.061 4.113 3.943 1 96.25 180 HIS A N 1
ATOM 1440 C CA . HIS A 1 180 ? 0.709 3.789 4.383 1 96.25 180 HIS A CA 1
ATOM 1441 C C . HIS A 1 180 ? 0.72 3.129 5.758 1 96.25 180 HIS A C 1
ATOM 1443 O O . HIS A 1 180 ? -0.044 3.518 6.645 1 96.25 180 HIS A O 1
ATOM 1449 N N . PRO A 1 181 ? 1.59 2.225 6.027 1 95.75 181 PRO A N 1
ATOM 1450 C CA . PRO A 1 181 ? 1.599 1.625 7.363 1 95.75 181 PRO A CA 1
ATOM 1451 C C . PRO A 1 181 ? 1.87 2.646 8.461 1 95.75 181 PRO A C 1
ATOM 1453 O O . PRO A 1 181 ? 1.295 2.553 9.555 1 95.75 181 PRO A O 1
ATOM 1456 N N . VAL A 1 182 ? 2.672 3.578 8.203 1 97.38 182 VAL A N 1
ATOM 1457 C CA . VAL A 1 182 ? 3.039 4.562 9.219 1 97.38 182 VAL A CA 1
ATOM 1458 C C . VAL A 1 182 ? 1.898 5.559 9.406 1 97.38 182 VAL A C 1
ATOM 1460 O O . VAL A 1 182 ? 1.438 5.777 10.531 1 97.38 182 VAL A O 1
ATOM 1463 N N . ILE A 1 183 ? 1.396 6.082 8.344 1 97.19 183 ILE A N 1
ATOM 1464 C CA . ILE A 1 183 ? 0.402 7.148 8.422 1 97.19 183 ILE A CA 1
ATOM 1465 C C . ILE A 1 183 ? -0.917 6.586 8.953 1 97.19 183 ILE A C 1
ATOM 1467 O O . ILE A 1 183 ? -1.594 7.227 9.758 1 97.19 183 ILE A O 1
ATOM 1471 N N . GLN A 1 184 ? -1.293 5.426 8.477 1 95.81 184 GLN A N 1
ATOM 1472 C CA . GLN A 1 184 ? -2.535 4.809 8.93 1 95.81 184 GLN A CA 1
ATOM 1473 C C . GLN A 1 184 ? -2.535 4.629 10.445 1 95.81 184 GLN A C 1
ATOM 1475 O O . GLN A 1 184 ? -3.564 4.824 11.094 1 95.81 184 GLN A O 1
ATOM 1480 N N . HIS A 1 185 ? -1.438 4.297 11.008 1 96.88 185 HIS A N 1
ATOM 1481 C CA . HIS A 1 185 ? -1.362 4.055 12.445 1 96.88 185 HIS A CA 1
ATOM 1482 C C . HIS A 1 185 ? -1.163 5.355 13.211 1 96.88 185 HIS A C 1
ATOM 1484 O O . HIS A 1 185 ? -1.677 5.508 14.328 1 96.88 185 HIS A O 1
ATOM 1490 N N . LEU A 1 186 ? -0.489 6.219 12.602 1 97.06 186 LEU A N 1
ATOM 1491 C CA . LEU A 1 186 ? -0.203 7.48 13.281 1 97.06 186 LEU A CA 1
ATOM 1492 C C . LEU A 1 186 ? -1.455 8.352 13.359 1 97.06 186 LEU A C 1
ATOM 1494 O O . LEU A 1 186 ? -1.698 9 14.383 1 97.06 186 LEU A O 1
ATOM 1498 N N . PHE A 1 187 ? -2.281 8.297 12.281 1 96.25 187 PHE A N 1
ATOM 1499 C CA . PHE A 1 187 ? -3.334 9.305 12.172 1 96.25 187 PHE A CA 1
ATOM 1500 C C . PHE A 1 187 ? -4.699 8.641 12.016 1 96.25 187 PHE A C 1
ATOM 1502 O O . PHE A 1 187 ? -5.73 9.312 12.094 1 96.25 187 PHE A O 1
ATOM 1509 N N . ALA A 1 188 ? -4.742 7.355 11.75 1 91.5 188 ALA A N 1
ATOM 1510 C CA . ALA A 1 188 ? -6.035 6.75 11.43 1 91.5 188 ALA A CA 1
ATOM 1511 C C . ALA A 1 188 ? -6.227 5.438 12.188 1 91.5 188 ALA A C 1
ATOM 1513 O O . ALA A 1 188 ? -6.922 4.535 11.711 1 91.5 188 ALA A O 1
ATOM 1514 N N . HIS A 1 189 ? -5.559 5.324 13.211 1 86.56 189 HIS A N 1
ATOM 1515 C CA . HIS A 1 189 ? -5.73 4.113 14 1 86.56 189 HIS A CA 1
ATOM 1516 C C . HIS A 1 189 ? -7.109 4.078 14.656 1 86.56 189 HIS A C 1
ATOM 1518 O O . HIS A 1 189 ? -7.672 3.004 14.867 1 86.56 189 HIS A O 1
ATOM 1524 N N . ASN A 1 190 ? -7.562 5.258 14.93 1 81.81 190 ASN A N 1
ATOM 1525 C CA . ASN A 1 190 ? -8.891 5.379 15.523 1 81.81 190 ASN A CA 1
ATOM 1526 C C . ASN A 1 190 ? -9.984 4.949 14.547 1 81.81 190 ASN A C 1
ATOM 1528 O O . ASN A 1 190 ? -9.852 5.145 13.336 1 81.81 190 ASN A O 1
ATOM 1532 N N . LEU A 1 191 ? -11.055 4.539 15.102 1 76.31 191 LEU A N 1
ATOM 1533 C CA . LEU A 1 191 ? -12.117 3.938 14.312 1 76.31 191 LEU A CA 1
ATOM 1534 C C . LEU A 1 191 ? -12.828 4.988 13.461 1 76.31 191 LEU A C 1
ATOM 1536 O O . LEU A 1 191 ? -13.469 4.656 12.461 1 76.31 191 LEU A O 1
ATOM 1540 N N . SER A 1 192 ? -12.734 6.121 13.828 1 83.06 192 SER A N 1
ATOM 1541 C CA . SER A 1 192 ? -13.461 7.152 13.094 1 83.06 192 SER A CA 1
ATOM 1542 C C . SER A 1 192 ? -12.602 7.762 11.992 1 83.06 192 SER A C 1
ATOM 1544 O O . SER A 1 192 ? -13.062 8.609 11.227 1 83.06 192 SER A O 1
ATOM 1546 N N . HIS A 1 193 ? -11.344 7.398 11.93 1 87.31 193 HIS A N 1
ATOM 1547 C CA . HIS A 1 193 ? -10.445 7.953 10.922 1 87.31 193 HIS A CA 1
ATOM 1548 C C . HIS A 1 193 ? -10.062 6.902 9.883 1 87.31 193 HIS A C 1
ATOM 1550 O O . HIS A 1 193 ? -9.82 5.742 10.234 1 87.31 193 HIS A O 1
ATOM 1556 N N . PHE A 1 194 ? -10.031 7.332 8.695 1 88.19 194 PHE A N 1
ATOM 1557 C CA . PHE A 1 194 ? -9.734 6.41 7.602 1 88.19 194 PHE A CA 1
ATOM 1558 C C . PHE A 1 194 ? -8.625 6.969 6.711 1 88.19 194 PHE A C 1
ATOM 1560 O O . PHE A 1 194 ? -8.727 8.094 6.223 1 88.19 194 PHE A O 1
ATOM 1567 N N . ALA A 1 195 ? -7.598 6.199 6.531 1 89.31 195 ALA A N 1
ATOM 1568 C CA . ALA A 1 195 ? -6.488 6.551 5.648 1 89.31 195 ALA A CA 1
ATOM 1569 C C . ALA A 1 195 ? -6.695 5.969 4.254 1 89.31 195 ALA A C 1
ATOM 1571 O O . ALA A 1 195 ? -7.031 4.789 4.109 1 89.31 195 ALA A O 1
ATOM 1572 N N . GLN A 1 196 ? -6.465 6.797 3.246 1 88.44 196 GLN A N 1
ATOM 1573 C CA . GLN A 1 196 ? -6.66 6.355 1.869 1 88.44 196 GLN A CA 1
ATOM 1574 C C . GLN A 1 196 ? -5.488 6.77 0.987 1 88.44 196 GLN A C 1
ATOM 1576 O O . GLN A 1 196 ? -5.012 7.906 1.066 1 88.44 196 GLN A O 1
ATOM 1581 N N . CYS A 1 197 ? -5.062 5.746 0.237 1 86.75 197 CYS A N 1
ATOM 1582 C CA . CYS A 1 197 ? -4.121 6.02 -0.844 1 86.75 197 CYS A CA 1
ATOM 1583 C C . CYS A 1 197 ? -4.855 6.266 -2.156 1 86.75 197 CYS A C 1
ATOM 1585 O O . CYS A 1 197 ? -5.746 5.5 -2.527 1 86.75 197 CYS A O 1
ATOM 1587 N N . ALA A 1 198 ? -4.676 7.375 -2.756 1 72 198 ALA A N 1
ATOM 1588 C CA . ALA A 1 198 ? -5.434 7.672 -3.971 1 72 198 ALA A CA 1
ATOM 1589 C C . ALA A 1 198 ? -4.504 7.816 -5.172 1 72 198 ALA A C 1
ATOM 1591 O O . ALA A 1 198 ? -3.361 8.258 -5.035 1 72 198 ALA A O 1
ATOM 1592 N N . ASN A 1 199 ? -4.547 6.895 -6.152 1 54.94 199 ASN A N 1
ATOM 1593 C CA . ASN A 1 199 ? -3.883 7.246 -7.402 1 54.94 199 ASN A CA 1
ATOM 1594 C C . ASN A 1 199 ? -4.805 8.039 -8.328 1 54.94 199 ASN A C 1
ATOM 1596 O O . ASN A 1 199 ? -4.355 8.617 -9.312 1 54.94 199 ASN A O 1
ATOM 1600 N N . ILE A 1 200 ? -6.098 7.348 -8.547 1 45.47 200 ILE A N 1
ATOM 1601 C CA . ILE A 1 200 ? -6.961 7.805 -9.633 1 45.47 200 ILE A CA 1
ATOM 1602 C C . ILE A 1 200 ? -7.711 9.062 -9.203 1 45.47 200 ILE A C 1
ATOM 1604 O O . ILE A 1 200 ? -7.988 9.25 -8.016 1 45.47 200 ILE A O 1
ATOM 1608 N N . LEU A 1 201 ? -7.898 9.812 -10.141 1 38.5 201 LEU A N 1
ATOM 1609 C CA . LEU A 1 201 ? -8.781 10.977 -10.219 1 38.5 201 LEU A CA 1
ATOM 1610 C C . LEU A 1 201 ? -10.195 10.609 -9.781 1 38.5 201 LEU A C 1
ATOM 1612 O O . LEU A 1 201 ? -10.789 9.656 -10.305 1 38.5 201 LEU A O 1
ATOM 1616 N N . PRO A 1 202 ? -10.68 10.789 -8.703 1 35.28 202 PRO A N 1
ATOM 1617 C CA . PRO A 1 202 ? -12.125 10.594 -8.539 1 35.28 202 PRO A CA 1
ATOM 1618 C C . PRO A 1 202 ? -12.922 10.945 -9.789 1 35.28 202 PRO A C 1
ATOM 1620 O O . PRO A 1 202 ? -12.547 11.867 -10.523 1 35.28 202 PRO A O 1
ATOM 1623 N N . ARG A 1 203 ? -13.742 10.016 -10.398 1 33.75 203 ARG A N 1
ATOM 1624 C CA . ARG A 1 203 ? -14.711 10.414 -11.414 1 33.75 203 ARG A CA 1
ATOM 1625 C C . ARG A 1 203 ? -15.461 11.68 -10.992 1 33.75 203 ARG A C 1
ATOM 1627 O O . ARG A 1 203 ? -16.516 11.992 -11.547 1 33.75 203 ARG A O 1
ATOM 1634 N N . PHE A 1 204 ? -15.453 12.117 -9.781 1 31.92 204 PHE A N 1
ATOM 1635 C CA . PHE A 1 204 ? -16.328 13.273 -9.617 1 31.92 204 PHE A CA 1
ATOM 1636 C C . PHE A 1 204 ? -16.031 14.336 -10.664 1 31.92 204 PHE A C 1
ATOM 1638 O O . PHE A 1 204 ? -14.922 14.383 -11.203 1 31.92 204 PHE A O 1
ATOM 1645 N N . GLU A 1 205 ? -16.969 14.992 -11.102 1 37.41 205 GLU A N 1
ATOM 1646 C CA . GLU A 1 205 ? -17 16.047 -12.117 1 37.41 205 GLU A CA 1
ATOM 1647 C C . GLU A 1 205 ? -15.68 16.797 -12.172 1 37.41 205 GLU A C 1
ATOM 1649 O O . GLU A 1 205 ? -15.234 17.219 -13.242 1 37.41 205 GLU A O 1
ATOM 1654 N N . CYS A 1 206 ? -15.32 17.547 -11.125 1 35.84 206 CYS A N 1
ATOM 1655 C CA . CYS A 1 206 ? -14.062 18.266 -11.266 1 35.84 206 CYS A CA 1
ATOM 1656 C C . CYS A 1 206 ? -12.875 17.312 -11.148 1 35.84 206 CYS A C 1
ATOM 1658 O O . CYS A 1 206 ? -12.43 17 -10.047 1 35.84 206 CYS A O 1
ATOM 1660 N N . ALA A 1 207 ? -12.812 16.219 -11.82 1 40.84 207 ALA A N 1
ATOM 1661 C CA . ALA A 1 207 ? -11.797 15.227 -12.188 1 40.84 207 ALA A CA 1
ATOM 1662 C C . ALA A 1 207 ? -10.398 15.727 -11.836 1 40.84 207 ALA A C 1
ATOM 1664 O O . ALA A 1 207 ? -9.406 15.094 -12.188 1 40.84 207 ALA A O 1
ATOM 1665 N N . ASP A 1 208 ? -10.141 17 -11.633 1 46.72 208 ASP A N 1
ATOM 1666 C CA . ASP A 1 208 ? -8.805 17.516 -11.336 1 46.72 208 ASP A CA 1
ATOM 1667 C C . ASP A 1 208 ? -8.133 16.703 -10.234 1 46.72 208 ASP A C 1
ATOM 1669 O O . ASP A 1 208 ? -8.789 15.898 -9.562 1 46.72 208 ASP A O 1
ATOM 1673 N N . LYS A 1 209 ? -6.777 17.297 -9.555 1 58.06 209 LYS A N 1
ATOM 1674 C CA . LYS A 1 209 ? -5.547 16.766 -8.977 1 58.06 209 LYS A CA 1
ATOM 1675 C C . LYS A 1 209 ? -5.781 16.266 -7.551 1 58.06 209 LYS A C 1
ATOM 1677 O O . LYS A 1 209 ? -6.16 17.047 -6.668 1 58.06 209 LYS A O 1
ATOM 1682 N N . ARG A 1 210 ? -6.188 15 -7.281 1 72.44 210 ARG A N 1
ATOM 1683 C CA . ARG A 1 210 ? -6.273 14.375 -5.965 1 72.44 210 ARG A CA 1
ATOM 1684 C C . ARG A 1 210 ? -4.891 14.195 -5.352 1 72.44 210 ARG A C 1
ATOM 1686 O O . ARG A 1 210 ? -3.896 14.078 -6.07 1 72.44 210 ARG A O 1
ATOM 1693 N N . PRO A 1 211 ? -5.043 14.422 -4.07 1 87.88 211 PRO A N 1
ATOM 1694 C CA . PRO A 1 211 ? -3.787 14.094 -3.389 1 87.88 211 PRO A CA 1
ATOM 1695 C C . PRO A 1 211 ? -3.465 12.602 -3.432 1 87.88 211 PRO A C 1
ATOM 1697 O O . PRO A 1 211 ? -4.367 11.781 -3.6 1 87.88 211 PRO A O 1
ATOM 1700 N N . ASP A 1 212 ? -2.266 12.258 -3.385 1 90.44 212 ASP A N 1
ATOM 1701 C CA . ASP A 1 212 ? -1.851 10.852 -3.385 1 90.44 212 ASP A CA 1
ATOM 1702 C C . ASP A 1 212 ? -2.336 10.141 -2.129 1 90.44 212 ASP A C 1
ATOM 1704 O O . ASP A 1 212 ? -2.498 8.914 -2.127 1 90.44 212 ASP A O 1
ATOM 1708 N N . TYR A 1 213 ? -2.523 10.906 -1.138 1 93.06 213 TYR A N 1
ATOM 1709 C CA . TYR A 1 213 ? -2.877 10.336 0.157 1 93.06 213 TYR A CA 1
ATOM 1710 C C . TYR A 1 213 ? -3.756 11.289 0.954 1 93.06 213 TYR A C 1
ATOM 1712 O O . TYR A 1 213 ? -3.543 12.508 0.934 1 93.06 213 TYR A O 1
ATOM 1720 N N . PHE A 1 214 ? -4.711 10.781 1.683 1 93.06 214 PHE A N 1
ATOM 1721 C CA . PHE A 1 214 ? -5.465 11.641 2.592 1 93.06 214 PHE A CA 1
ATOM 1722 C C . PHE A 1 214 ? -6.055 10.828 3.738 1 93.06 214 PHE A C 1
ATOM 1724 O O . PHE A 1 214 ? -6.223 9.609 3.621 1 93.06 214 PHE A O 1
ATOM 1731 N N . VAL A 1 215 ? -6.273 11.43 4.82 1 93 215 VAL A N 1
ATOM 1732 C CA . VAL A 1 215 ? -6.91 10.859 6 1 93 215 VAL A CA 1
ATOM 1733 C C . VAL A 1 215 ? -8.219 11.594 6.297 1 93 215 VAL A C 1
ATOM 1735 O O . VAL A 1 215 ? -8.219 12.812 6.473 1 93 215 VAL A O 1
ATOM 1738 N N . GLN A 1 216 ? -9.25 10.867 6.391 1 90.62 216 GLN A N 1
ATOM 1739 C CA . GLN A 1 216 ? -10.578 11.445 6.566 1 90.62 216 GLN A CA 1
ATOM 1740 C C . GLN A 1 216 ? -11.18 11.047 7.91 1 90.62 216 GLN A C 1
ATOM 1742 O O . GLN A 1 216 ? -10.93 9.938 8.406 1 90.62 216 GLN A O 1
ATOM 1747 N N . LYS A 1 217 ? -11.906 11.93 8.367 1 90.12 217 LYS A N 1
ATOM 1748 C CA . LYS A 1 217 ? -12.672 11.672 9.586 1 90.12 217 LYS A CA 1
ATOM 1749 C C . LYS A 1 217 ? -14.156 11.461 9.273 1 90.12 217 LYS A C 1
ATOM 1751 O O . LYS A 1 217 ? -14.727 12.188 8.453 1 90.12 217 LYS A O 1
ATOM 1756 N N . PHE A 1 218 ? -14.656 10.469 9.906 1 87.56 218 PHE A N 1
ATOM 1757 C CA . PHE A 1 218 ? -16.078 10.172 9.789 1 87.56 218 PHE A CA 1
ATOM 1758 C C . PHE A 1 218 ? -16.781 10.328 11.133 1 87.56 218 PHE A C 1
ATOM 1760 O O . PHE A 1 218 ? -16.219 9.953 12.172 1 87.56 218 PHE A O 1
ATOM 1767 N N . GLU A 1 219 ? -17.906 10.961 11.086 1 86 219 GLU A N 1
ATOM 1768 C CA . GLU A 1 219 ? -18.797 11.094 12.242 1 86 219 GLU A CA 1
ATOM 1769 C C . GLU A 1 219 ? -20.172 10.477 11.961 1 86 219 GLU A C 1
ATOM 1771 O O . GLU A 1 219 ? -20.828 10.844 10.984 1 86 219 GLU A O 1
ATOM 1776 N N . HIS A 1 220 ? -20.562 9.523 12.766 1 85.31 220 HIS A N 1
ATOM 1777 C CA . HIS A 1 220 ? -21.828 8.797 12.586 1 85.31 220 HIS A CA 1
ATOM 1778 C C . HIS A 1 220 ? -21.906 8.172 11.195 1 85.31 220 HIS A C 1
ATOM 1780 O O . HIS A 1 220 ? -22.906 8.328 10.5 1 85.31 220 HIS A O 1
ATOM 1786 N N . TYR A 1 221 ? -20.766 7.691 10.734 1 79.94 221 TYR A N 1
ATOM 1787 C CA . TYR A 1 221 ? -20.656 6.918 9.508 1 79.94 221 TYR A CA 1
ATOM 1788 C C . TYR A 1 221 ? -20.766 7.82 8.281 1 79.94 221 TYR A C 1
ATOM 1790 O O . TYR A 1 221 ? -20.969 7.344 7.164 1 79.94 221 TYR A O 1
ATOM 1798 N N . GLN A 1 222 ? -20.656 9.102 8.562 1 85.19 222 GLN A N 1
ATOM 1799 C CA . GLN A 1 222 ? -20.656 10.055 7.465 1 85.19 222 GLN A CA 1
ATOM 1800 C C . GLN A 1 222 ? -19.344 10.828 7.395 1 85.19 222 GLN A C 1
ATOM 1802 O O . GLN A 1 222 ? -18.766 11.156 8.43 1 85.19 222 GLN A O 1
ATOM 1807 N N . TYR A 1 223 ? -19.016 11.078 6.176 1 86.38 223 TYR A N 1
ATOM 1808 C CA . TYR A 1 223 ? -17.828 11.906 5.973 1 86.38 223 TYR A CA 1
ATOM 1809 C C . TYR A 1 223 ? -17.953 13.227 6.73 1 86.38 223 TYR A C 1
ATOM 1811 O O . TYR A 1 223 ? -18.969 13.914 6.633 1 86.38 223 TYR A O 1
ATOM 1819 N N . ALA A 1 224 ? -16.906 13.594 7.492 1 87.81 224 ALA A N 1
ATOM 1820 C CA . ALA A 1 224 ? -16.906 14.844 8.25 1 87.81 224 ALA A CA 1
ATOM 1821 C C . ALA A 1 224 ? -15.875 15.828 7.684 1 87.81 224 ALA A C 1
ATOM 1823 O O . ALA A 1 224 ? -16.234 16.953 7.305 1 87.81 224 ALA A O 1
ATOM 1824 N N . SER A 1 225 ? -14.672 15.398 7.566 1 90.12 225 SER A N 1
ATOM 1825 C CA . SER A 1 225 ? -13.609 16.266 7.066 1 90.12 225 SER A CA 1
ATOM 1826 C C . SER A 1 225 ? -12.359 15.453 6.719 1 90.12 225 SER A C 1
ATOM 1828 O O . SER A 1 225 ? -12.227 14.297 7.121 1 90.12 225 SER A O 1
ATOM 1830 N N . THR A 1 226 ? -11.547 16.047 5.941 1 92 226 THR A N 1
ATOM 1831 C CA . THR A 1 226 ? -10.195 15.539 5.703 1 92 226 THR A CA 1
ATOM 1832 C C . THR A 1 226 ? -9.164 16.359 6.473 1 92 226 THR A C 1
ATOM 1834 O O . THR A 1 226 ? -9.016 17.562 6.234 1 92 226 THR A O 1
ATOM 1837 N N . PHE A 1 227 ? -8.445 15.758 7.293 1 93.06 227 PHE A N 1
ATOM 1838 C CA . PHE A 1 227 ? -7.59 16.562 8.156 1 93.06 227 PHE A CA 1
ATOM 1839 C C . PHE A 1 227 ? -6.121 16.375 7.793 1 93.06 227 PHE A C 1
ATOM 1841 O O . PHE A 1 227 ? -5.246 17.016 8.375 1 93.06 227 PHE A O 1
ATOM 1848 N N . CYS A 1 228 ? -5.875 15.461 6.855 1 96.19 228 CYS A N 1
ATOM 1849 C CA . CYS A 1 228 ? -4.5 15.234 6.438 1 96.19 228 CYS A CA 1
ATOM 1850 C C . CYS A 1 228 ? -4.426 14.914 4.949 1 96.19 228 CYS A C 1
ATOM 1852 O O . CYS A 1 228 ? -5.215 14.117 4.441 1 96.19 228 CYS A O 1
ATOM 1854 N N . PHE A 1 229 ? -3.502 15.602 4.254 1 95.19 229 PHE A N 1
ATOM 1855 C CA . PHE A 1 229 ? -3.211 15.32 2.854 1 95.19 229 PHE A CA 1
ATOM 1856 C C . PHE A 1 229 ? -1.74 14.969 2.664 1 95.19 229 PHE A C 1
ATOM 1858 O O . PHE A 1 229 ? -0.876 15.492 3.371 1 95.19 229 PHE A O 1
ATOM 1865 N N . GLY A 1 230 ? -1.437 14.094 1.667 1 96.25 230 GLY A N 1
ATOM 1866 C CA . GLY A 1 230 ? -0.058 13.734 1.375 1 96.25 230 GLY A CA 1
ATOM 1867 C C . GLY A 1 230 ? 0.223 13.602 -0.11 1 96.25 230 GLY A C 1
ATOM 1868 O O . GLY A 1 230 ? -0.653 13.203 -0.88 1 96.25 230 GLY A O 1
ATOM 1869 N N . GLU A 1 231 ? 1.409 13.992 -0.488 1 94.94 231 GLU A N 1
ATOM 1870 C CA . GLU A 1 231 ? 1.978 13.734 -1.808 1 94.94 231 GLU A CA 1
ATOM 1871 C C . GLU A 1 231 ? 3.219 12.852 -1.713 1 94.94 231 GLU A C 1
ATOM 1873 O O . GLU A 1 231 ? 4.035 13.016 -0.805 1 94.94 231 GLU A O 1
ATOM 1878 N N . ILE A 1 232 ? 3.336 11.93 -2.641 1 93.5 232 ILE A N 1
ATOM 1879 C CA . ILE A 1 232 ? 4.402 10.938 -2.549 1 93.5 232 ILE A CA 1
ATOM 1880 C C . ILE A 1 232 ? 5.156 10.859 -3.875 1 93.5 232 ILE A C 1
ATOM 1882 O O . ILE A 1 232 ? 4.543 10.703 -4.934 1 93.5 232 ILE A O 1
ATOM 1886 N N . LYS A 1 233 ? 6.484 11 -3.693 1 91 233 LYS A N 1
ATOM 1887 C CA . LYS A 1 233 ? 7.379 10.891 -4.844 1 91 233 LYS A CA 1
ATOM 1888 C C . LYS A 1 233 ? 8.602 10.039 -4.512 1 91 233 LYS A C 1
ATOM 1890 O O . LYS A 1 233 ? 9.008 9.953 -3.352 1 91 233 LYS A O 1
ATOM 1895 N N . LEU A 1 234 ? 9.117 9.5 -5.613 1 90 234 LEU A N 1
ATOM 1896 C CA . LEU A 1 234 ? 10.398 8.82 -5.465 1 90 234 LEU A CA 1
ATOM 1897 C C . LEU A 1 234 ? 11.531 9.828 -5.277 1 90 234 LEU A C 1
ATOM 1899 O O . LEU A 1 234 ? 11.367 11.008 -5.586 1 90 234 LEU A O 1
ATOM 1903 N N . ASP A 1 235 ? 12.672 9.367 -4.852 1 88.31 235 ASP A N 1
ATOM 1904 C CA . ASP A 1 235 ? 13.805 10.242 -4.59 1 88.31 235 ASP A CA 1
ATOM 1905 C C . ASP A 1 235 ? 14.438 10.727 -5.891 1 88.31 235 ASP A C 1
ATOM 1907 O O . ASP A 1 235 ? 15.164 11.727 -5.902 1 88.31 235 ASP A O 1
ATOM 1911 N N . THR A 1 236 ? 14.109 10.07 -6.969 1 85 236 THR A N 1
ATOM 1912 C CA . THR A 1 236 ? 14.672 10.438 -8.266 1 85 236 THR A CA 1
ATOM 1913 C C . THR A 1 236 ? 13.781 11.453 -8.977 1 85 236 THR A C 1
ATOM 1915 O O . THR A 1 236 ? 14.086 11.891 -10.086 1 85 236 THR A O 1
ATOM 1918 N N . ALA A 1 237 ? 12.672 11.789 -8.312 1 85.38 237 ALA A N 1
ATOM 1919 C CA . ALA A 1 237 ? 11.758 12.75 -8.93 1 85.38 237 ALA A CA 1
ATOM 1920 C C . ALA A 1 237 ? 12.43 14.117 -9.078 1 85.38 237 ALA A C 1
ATOM 1922 O O . ALA A 1 237 ? 13.25 14.508 -8.25 1 85.38 237 ALA A O 1
ATOM 1923 N N . ASN A 1 238 ? 12.055 14.805 -10.117 1 88.62 238 ASN A N 1
ATOM 1924 C CA . ASN A 1 238 ? 12.625 16.125 -10.344 1 88.62 238 ASN A CA 1
ATOM 1925 C C . ASN A 1 238 ? 12.047 17.156 -9.383 1 88.62 238 ASN A C 1
ATOM 1927 O O . ASN A 1 238 ? 10.906 17.031 -8.938 1 88.62 238 ASN A O 1
ATOM 1931 N N . ASP A 1 239 ? 12.734 18.219 -9.266 1 86.81 239 ASP A N 1
ATOM 1932 C CA . ASP A 1 239 ? 12.391 19.266 -8.312 1 86.81 239 ASP A CA 1
ATOM 1933 C C . ASP A 1 239 ? 11.086 19.969 -8.695 1 86.81 239 ASP A C 1
ATOM 1935 O O . ASP A 1 239 ? 10.266 20.281 -7.828 1 86.81 239 ASP A O 1
ATOM 1939 N N . MET A 1 240 ? 10.922 20.141 -9.938 1 86.38 240 MET A N 1
ATOM 1940 C CA . MET A 1 240 ? 9.727 20.844 -10.398 1 86.38 240 MET A CA 1
ATOM 1941 C C . MET A 1 240 ? 8.469 20.031 -10.078 1 86.38 240 MET A C 1
ATOM 1943 O O . MET A 1 240 ? 7.457 20.594 -9.664 1 86.38 240 MET A O 1
ATOM 1947 N N . SER A 1 241 ? 8.578 18.75 -10.242 1 87.56 241 SER A N 1
ATOM 1948 C CA . SER A 1 241 ? 7.445 17.891 -9.922 1 87.56 241 SER A CA 1
ATOM 1949 C C . SER A 1 241 ? 7.137 17.922 -8.43 1 87.56 241 SER A C 1
ATOM 1951 O O . SER A 1 241 ? 5.969 17.938 -8.039 1 87.56 241 SER A O 1
ATOM 1953 N N . CYS A 1 242 ? 8.141 17.953 -7.684 1 90.38 242 CYS A N 1
ATOM 1954 C CA . CYS A 1 242 ? 7.961 18.016 -6.238 1 90.38 242 CYS A CA 1
ATOM 1955 C C . CYS A 1 242 ? 7.324 19.344 -5.82 1 90.38 242 CYS A C 1
ATOM 1957 O O . CYS A 1 242 ? 6.434 19.359 -4.965 1 90.38 242 CYS A O 1
ATOM 1959 N N . MET A 1 243 ? 7.715 20.344 -6.473 1 89.69 243 MET A N 1
ATOM 1960 C CA . MET A 1 243 ? 7.176 21.672 -6.168 1 89.69 243 MET A CA 1
ATOM 1961 C C . MET A 1 243 ? 5.707 21.75 -6.555 1 89.69 243 MET A C 1
ATOM 1963 O O . MET A 1 243 ? 4.902 22.344 -5.828 1 89.69 243 MET A O 1
ATOM 1967 N N . ASN A 1 244 ? 5.461 21.25 -7.645 1 88 244 ASN A N 1
ATOM 1968 C CA . ASN A 1 244 ? 4.074 21.219 -8.094 1 88 244 ASN A CA 1
ATOM 1969 C C . ASN A 1 244 ? 3.182 20.469 -7.109 1 88 244 ASN A C 1
ATOM 1971 O O . ASN A 1 244 ? 2.074 20.922 -6.805 1 88 244 ASN A O 1
ATOM 1975 N N . ASP A 1 245 ? 3.707 19.438 -6.688 1 88.69 245 ASP A N 1
ATOM 1976 C CA . ASP A 1 245 ? 2.957 18.625 -5.727 1 88.69 245 ASP A CA 1
ATOM 1977 C C . ASP A 1 245 ? 2.773 19.375 -4.41 1 88.69 245 ASP A C 1
ATOM 1979 O O . ASP A 1 245 ? 1.695 19.344 -3.812 1 88.69 245 ASP A O 1
ATOM 1983 N N . PHE A 1 246 ? 3.766 20.031 -4.055 1 91.5 246 PHE A N 1
ATOM 1984 C CA . PHE A 1 246 ? 3.656 20.812 -2.834 1 91.5 246 PHE A CA 1
ATOM 1985 C C . PHE A 1 246 ? 2.6 21.906 -2.984 1 91.5 246 PHE A C 1
ATOM 1987 O O . PHE A 1 246 ? 1.798 22.125 -2.074 1 91.5 246 PHE A O 1
ATOM 1994 N N . TYR A 1 247 ? 2.641 22.547 -4.07 1 90 247 TYR A N 1
ATOM 1995 C CA . TYR A 1 247 ? 1.672 23.609 -4.324 1 90 247 TYR A CA 1
ATOM 1996 C C . TYR A 1 247 ? 0.248 23.062 -4.285 1 90 247 TYR A C 1
ATOM 1998 O O . TYR A 1 247 ? -0.637 23.672 -3.678 1 90 247 TYR A O 1
ATOM 2006 N N . ARG A 1 248 ? 0.079 21.953 -4.871 1 88.94 248 ARG A N 1
ATOM 2007 C CA . ARG A 1 248 ? -1.23 21.312 -4.844 1 88.94 248 ARG A CA 1
ATOM 2008 C C . ARG A 1 248 ? -1.64 20.969 -3.418 1 88.94 248 ARG A C 1
ATOM 2010 O O . ARG A 1 248 ? -2.795 21.156 -3.031 1 88.94 248 ARG A O 1
ATOM 2017 N N . LEU A 1 249 ? -0.693 20.484 -2.783 1 92.31 249 LEU A N 1
ATOM 2018 C CA . LEU A 1 249 ? -0.929 20.125 -1.388 1 92.31 249 LEU A CA 1
ATOM 2019 C C . LEU A 1 249 ? -1.431 21.328 -0.6 1 92.31 249 LEU A C 1
ATOM 2021 O O . LEU A 1 249 ? -2.381 21.219 0.178 1 92.31 249 LEU A O 1
ATOM 2025 N N . ALA A 1 250 ? -0.842 22.438 -0.814 1 93.38 250 ALA A N 1
ATOM 2026 C CA . ALA A 1 250 ? -1.257 23.672 -0.152 1 93.38 250 ALA A CA 1
ATOM 2027 C C . ALA A 1 250 ? -2.688 24.047 -0.531 1 93.38 250 ALA A C 1
ATOM 2029 O O . ALA A 1 250 ? -3.473 24.469 0.323 1 93.38 250 ALA A O 1
ATOM 2030 N N . LEU A 1 251 ? -3.004 23.859 -1.737 1 91.19 251 LEU A N 1
ATOM 2031 C CA . LEU A 1 251 ? -4.344 24.203 -2.201 1 91.19 251 LEU A CA 1
ATOM 2032 C C . LEU A 1 251 ? -5.383 23.25 -1.627 1 91.19 251 LEU A C 1
ATOM 2034 O O . LEU A 1 251 ? -6.496 23.656 -1.297 1 91.19 251 LEU A O 1
ATOM 2038 N N . PHE A 1 252 ? -5.02 21.984 -1.55 1 90.88 252 PHE A N 1
ATOM 2039 C CA . PHE A 1 252 ? -5.926 21.031 -0.923 1 90.88 252 PHE A CA 1
ATOM 2040 C C . PHE A 1 252 ? -6.215 21.422 0.52 1 90.88 252 PHE A C 1
ATOM 2042 O O . PHE A 1 252 ? -7.371 21.438 0.945 1 90.88 252 PHE A O 1
ATOM 2049 N N . ALA A 1 253 ? -5.176 21.734 1.207 1 93.81 253 ALA A N 1
ATOM 2050 C CA . ALA A 1 253 ? -5.32 22.125 2.609 1 93.81 253 ALA A CA 1
ATOM 2051 C C . ALA A 1 253 ? -6.195 23.359 2.754 1 93.81 253 ALA A C 1
ATOM 2053 O O . ALA A 1 253 ? -7.109 23.391 3.584 1 93.81 253 ALA A O 1
ATOM 2054 N N . LYS A 1 254 ? -5.953 24.281 1.957 1 92 254 LYS A N 1
ATOM 2055 C CA . LYS A 1 254 ? -6.734 25.5 1.998 1 92 254 LYS A CA 1
ATOM 2056 C C . LYS A 1 254 ? -8.211 25.234 1.733 1 92 254 LYS A C 1
ATOM 2058 O O . LYS A 1 254 ? -9.078 25.734 2.447 1 92 254 LYS A O 1
ATOM 2063 N N . THR A 1 255 ? -8.43 24.5 0.675 1 89 255 THR A N 1
ATOM 2064 C CA . THR A 1 255 ? -9.805 24.203 0.303 1 89 255 THR A CA 1
ATOM 2065 C C . THR A 1 255 ? -10.531 23.5 1.449 1 89 255 THR A C 1
ATOM 2067 O O . THR A 1 255 ? -11.688 23.828 1.747 1 89 255 THR A O 1
ATOM 2070 N N . GLU A 1 256 ? -9.844 22.625 2.043 1 90.44 256 GLU A N 1
ATOM 2071 C CA . GLU A 1 256 ? -10.438 21.906 3.166 1 90.44 256 GLU A CA 1
ATOM 2072 C C . GLU A 1 256 ? -10.719 22.844 4.336 1 90.44 256 GLU A C 1
ATOM 2074 O O . GLU A 1 256 ? -11.773 22.75 4.969 1 90.44 256 GLU A O 1
ATOM 2079 N N . MET A 1 257 ? -9.805 23.703 4.625 1 89.75 257 MET A N 1
ATOM 2080 C CA . MET A 1 257 ? -9.992 24.672 5.695 1 89.75 257 MET A CA 1
ATOM 2081 C C . MET A 1 257 ? -11.203 25.562 5.422 1 89.75 257 MET A C 1
ATOM 2083 O O . MET A 1 257 ? -11.953 25.891 6.34 1 89.75 257 MET A O 1
ATOM 2087 N N . ASP A 1 258 ? -11.43 25.859 4.227 1 85.19 258 ASP A N 1
ATOM 2088 C CA . ASP A 1 258 ? -12.516 26.766 3.84 1 85.19 258 ASP A CA 1
ATOM 2089 C C . ASP A 1 258 ? -13.859 26.047 3.854 1 85.19 258 ASP A C 1
ATOM 2091 O O . ASP A 1 258 ? -14.883 26.625 4.199 1 85.19 258 ASP A O 1
ATOM 2095 N N . THR A 1 259 ? -13.797 24.766 3.498 1 85.38 259 THR A N 1
ATOM 2096 C CA . THR A 1 259 ? -15.047 24.047 3.303 1 85.38 259 THR A CA 1
ATOM 2097 C C . THR A 1 259 ? -15.484 23.359 4.594 1 85.38 259 THR A C 1
ATOM 2099 O O . THR A 1 259 ? -16.672 23.344 4.914 1 85.38 259 THR A O 1
ATOM 2102 N N . SER A 1 260 ? -14.562 22.797 5.32 1 87.38 260 SER A N 1
ATOM 2103 C CA . SER A 1 260 ? -14.914 22 6.488 1 87.38 260 SER A CA 1
ATOM 2104 C C . SER A 1 260 ? -14.703 22.781 7.781 1 87.38 260 SER A C 1
ATOM 2106 O O . SER A 1 260 ? -14.953 22.281 8.875 1 87.38 260 SER A O 1
ATOM 2108 N N . HIS A 1 261 ? -14.211 23.953 7.699 1 87.31 261 HIS A N 1
ATOM 2109 C CA . HIS A 1 261 ? -14.031 24.859 8.828 1 87.31 261 HIS A CA 1
ATOM 2110 C C . HIS A 1 261 ? -13.117 24.234 9.883 1 87.31 261 HIS A C 1
ATOM 2112 O O . HIS A 1 261 ? -13.438 24.25 11.078 1 87.31 261 HIS A O 1
ATOM 2118 N N . LEU A 1 262 ? -12.086 23.656 9.445 1 88.88 262 LEU A N 1
ATOM 2119 C CA . LEU A 1 262 ? -11.078 23.109 10.344 1 88.88 262 LEU A CA 1
ATOM 2120 C C . LEU A 1 262 ? -10.141 24.203 10.844 1 88.88 262 LEU A C 1
ATOM 2122 O O . LEU A 1 262 ? -9.82 25.141 10.102 1 88.88 262 LEU A O 1
ATOM 2126 N N . ASN A 1 263 ? -9.742 24.062 12.094 1 88.75 263 ASN A N 1
ATOM 2127 C CA . ASN A 1 263 ? -8.773 25.031 12.617 1 88.75 263 ASN A CA 1
ATOM 2128 C C . ASN A 1 263 ? -7.398 24.844 11.984 1 88.75 263 ASN A C 1
ATOM 2130 O O . ASN A 1 263 ? -6.617 25.797 11.898 1 88.75 263 ASN A O 1
ATOM 2134 N N . ALA A 1 264 ? -7.156 23.641 11.586 1 95.06 264 ALA A N 1
ATOM 2135 C CA . ALA A 1 264 ? -5.871 23.344 10.961 1 95.06 264 ALA A CA 1
ATOM 2136 C C . ALA A 1 264 ? -5.945 22.062 10.133 1 95.06 264 ALA A C 1
ATOM 2138 O O . ALA A 1 264 ? -6.875 21.281 10.289 1 95.06 264 ALA A O 1
ATOM 2139 N N . VAL A 1 265 ? -5.027 21.859 9.25 1 96.5 265 VAL A N 1
ATOM 2140 C CA . VAL A 1 265 ? -4.883 20.672 8.422 1 96.5 265 VAL A CA 1
ATOM 2141 C C . VAL A 1 265 ? -3.416 20.25 8.359 1 96.5 265 VAL A C 1
ATOM 2143 O O . VAL A 1 265 ? -2.537 21.094 8.141 1 96.5 265 VAL A O 1
ATOM 2146 N N . ILE A 1 266 ? -3.168 19 8.594 1 97.81 266 ILE A N 1
ATOM 2147 C CA . ILE A 1 266 ? -1.817 18.469 8.461 1 97.81 266 ILE A CA 1
ATOM 2148 C C . ILE A 1 266 ? -1.572 18.031 7.02 1 97.81 266 ILE A C 1
ATOM 2150 O O . ILE A 1 266 ? -2.471 17.484 6.367 1 97.81 266 ILE A O 1
ATOM 2154 N N . CYS A 1 267 ? -0.39 18.281 6.559 1 97.44 267 CYS A N 1
ATOM 2155 C CA . CYS A 1 267 ? 0.047 17.812 5.25 1 97.44 267 CYS A CA 1
ATOM 2156 C C . CYS A 1 267 ? 1.405 17.125 5.34 1 97.44 267 CYS A C 1
ATOM 2158 O O . CYS A 1 267 ? 2.174 17.375 6.27 1 97.44 267 CYS A O 1
ATOM 2160 N N . PHE A 1 268 ? 1.655 16.266 4.367 1 97.5 268 PHE A N 1
ATOM 2161 C CA . PHE A 1 268 ? 3.012 15.734 4.289 1 97.5 268 PHE A CA 1
ATOM 2162 C C . PHE A 1 268 ? 3.422 15.508 2.838 1 97.5 268 PHE A C 1
ATOM 2164 O O . PHE A 1 268 ? 2.574 15.25 1.981 1 97.5 268 PHE A O 1
ATOM 2171 N N . GLN A 1 269 ? 4.664 15.742 2.6 1 95.88 269 GLN A N 1
ATOM 2172 C CA . GLN A 1 269 ? 5.297 15.391 1.332 1 95.88 269 GLN A CA 1
ATOM 2173 C C . GLN A 1 269 ? 6.414 14.375 1.537 1 95.88 269 GLN A C 1
ATOM 2175 O O . GLN A 1 269 ? 7.32 14.594 2.346 1 95.88 269 GLN A O 1
ATOM 2180 N N . THR A 1 270 ? 6.246 13.328 0.806 1 95.94 270 THR A N 1
ATOM 2181 C CA . THR A 1 270 ? 7.254 12.281 0.865 1 95.94 270 THR A CA 1
ATOM 2182 C C . THR A 1 270 ? 8.102 12.266 -0.406 1 95.94 270 THR A C 1
ATOM 2184 O O . THR A 1 270 ? 7.562 12.227 -1.515 1 95.94 270 THR A O 1
ATOM 2187 N N . ILE A 1 271 ? 9.375 12.359 -0.233 1 94.06 271 ILE A N 1
ATOM 2188 C CA . ILE A 1 271 ? 10.352 12.164 -1.298 1 94.06 271 ILE A CA 1
ATOM 2189 C C . ILE A 1 271 ? 11.305 11.031 -0.926 1 94.06 271 ILE A C 1
ATOM 2191 O O . ILE A 1 271 ? 12.141 11.18 -0.036 1 94.06 271 ILE A O 1
ATOM 2195 N N . GLY A 1 272 ? 11.133 9.914 -1.656 1 92.81 272 GLY A N 1
ATOM 2196 C CA . GLY A 1 272 ? 11.812 8.711 -1.189 1 92.81 272 GLY A CA 1
ATOM 2197 C C . GLY A 1 272 ? 11.383 8.289 0.202 1 92.81 272 GLY A C 1
ATOM 2198 O O . GLY A 1 272 ? 10.188 8.156 0.476 1 92.81 272 GLY A O 1
ATOM 2199 N N . LEU A 1 273 ? 12.367 8.055 1.063 1 94.62 273 LEU A N 1
ATOM 2200 C CA . LEU A 1 273 ? 12.039 7.605 2.414 1 94.62 273 LEU A CA 1
ATOM 2201 C C . LEU A 1 273 ? 11.969 8.789 3.375 1 94.62 273 LEU A C 1
ATOM 2203 O O . LEU A 1 273 ? 11.781 8.602 4.578 1 94.62 273 LEU A O 1
ATOM 2207 N N . SER A 1 274 ? 12.062 9.969 2.844 1 95.75 274 SER A N 1
ATOM 2208 C CA . SER A 1 274 ? 12 11.188 3.635 1 95.75 274 SER A CA 1
ATOM 2209 C C . SER A 1 274 ? 10.617 11.82 3.562 1 95.75 274 SER A C 1
ATOM 2211 O O . SER A 1 274 ? 10.133 12.156 2.477 1 95.75 274 SER A O 1
ATOM 2213 N N . THR A 1 275 ? 9.984 11.945 4.68 1 97.25 275 THR A N 1
ATOM 2214 C CA . THR A 1 275 ? 8.672 12.57 4.75 1 97.25 275 THR A CA 1
ATOM 2215 C C . THR A 1 275 ? 8.719 13.852 5.566 1 97.25 275 THR A C 1
ATOM 2217 O O . THR A 1 275 ? 9.102 13.836 6.738 1 97.25 275 THR A O 1
ATOM 2220 N N . THR A 1 276 ? 8.32 14.945 4.961 1 97.06 276 THR A N 1
ATOM 2221 C CA . THR A 1 276 ? 8.219 16.219 5.656 1 97.06 276 THR A CA 1
ATOM 2222 C C . THR A 1 276 ? 6.758 16.547 5.969 1 97.06 276 THR A C 1
ATOM 2224 O O . THR A 1 276 ? 5.906 16.516 5.078 1 97.06 276 THR A O 1
ATOM 2227 N N . PHE A 1 277 ? 6.535 16.891 7.223 1 97.69 277 PHE A N 1
ATOM 2228 C CA . PHE A 1 277 ? 5.188 17.234 7.664 1 97.69 277 PHE A CA 1
ATOM 2229 C C . PHE A 1 277 ? 5.012 18.734 7.797 1 97.69 277 PHE A C 1
ATOM 2231 O O . PHE A 1 277 ? 5.941 19.438 8.195 1 97.69 277 PHE A O 1
ATOM 2238 N N . TYR A 1 278 ? 3.861 19.203 7.469 1 96.94 278 TYR A N 1
ATOM 2239 C CA . TYR A 1 278 ? 3.445 20.594 7.527 1 96.94 278 TYR A CA 1
ATOM 2240 C C . TYR A 1 278 ? 2.094 20.734 8.211 1 96.94 278 TYR A C 1
ATOM 2242 O O . TYR A 1 278 ? 1.37 19.75 8.375 1 96.94 278 TYR A O 1
ATOM 2250 N N . ILE A 1 279 ? 1.822 21.969 8.555 1 97.31 279 ILE A N 1
ATOM 2251 C CA . ILE A 1 279 ? 0.489 22.266 9.062 1 97.31 279 ILE A CA 1
ATOM 2252 C C . ILE A 1 279 ? 0.034 23.641 8.555 1 97.31 279 ILE A C 1
ATOM 2254 O O . ILE A 1 279 ? 0.831 24.578 8.477 1 97.31 279 ILE A O 1
ATOM 2258 N N . MET A 1 280 ? -1.185 23.672 8.117 1 96.25 280 MET A N 1
ATOM 2259 C CA . MET A 1 280 ? -1.813 24.938 7.766 1 96.25 280 MET A CA 1
ATOM 2260 C C . MET A 1 280 ? -2.799 25.375 8.844 1 96.25 280 MET A C 1
ATOM 2262 O O . MET A 1 280 ? -3.654 24.594 9.266 1 96.25 280 MET A O 1
ATOM 2266 N N . THR A 1 281 ? -2.678 26.578 9.289 1 94.31 281 THR A N 1
ATOM 2267 C CA . THR A 1 281 ? -3.568 27.125 10.305 1 94.31 281 THR A CA 1
ATOM 2268 C C . THR A 1 281 ? -4.098 28.484 9.883 1 94.31 281 THR A C 1
ATOM 2270 O O . THR A 1 281 ? -3.545 29.125 8.984 1 94.31 281 THR A O 1
ATOM 2273 N N . ARG A 1 282 ? -5.09 28.859 10.625 1 91.38 282 ARG A N 1
ATOM 2274 C CA . ARG A 1 282 ? -5.723 30.141 10.32 1 91.38 282 ARG A CA 1
ATOM 2275 C C . ARG A 1 282 ? -5.176 31.25 11.211 1 91.38 282 ARG A C 1
ATOM 2277 O O . ARG A 1 282 ? -5.035 31.062 12.422 1 91.38 282 ARG A O 1
ATOM 2284 N N . LYS A 1 283 ? -4.832 32.312 10.562 1 90.31 283 LYS A N 1
ATOM 2285 C CA . LYS A 1 283 ? -4.543 33.594 11.203 1 90.31 283 LYS A CA 1
ATOM 2286 C C . LYS A 1 283 ? -5.383 34.719 10.594 1 90.31 283 LYS A C 1
ATOM 2288 O O . LYS A 1 283 ? -6.062 34.5 9.586 1 90.31 283 LYS A O 1
ATOM 2293 N N . PRO A 1 284 ? -5.484 35.844 11.281 1 87.5 284 PRO A N 1
ATOM 2294 C CA . PRO A 1 284 ? -6.305 36.906 10.719 1 87.5 284 PRO A CA 1
ATOM 2295 C C . PRO A 1 284 ? -5.934 37.25 9.273 1 87.5 284 PRO A C 1
ATOM 2297 O O . PRO A 1 284 ? -4.816 37.688 9.016 1 87.5 284 PRO A O 1
ATOM 2300 N N . ASN A 1 285 ? -6.781 37.031 8.375 1 86.81 285 ASN A N 1
ATOM 2301 C CA . ASN A 1 285 ? -6.727 37.406 6.973 1 86.81 285 ASN A CA 1
ATOM 2302 C C . ASN A 1 285 ? -5.684 36.594 6.207 1 86.81 285 ASN A C 1
ATOM 2304 O O . ASN A 1 285 ? -5.191 37.031 5.164 1 86.81 285 ASN A O 1
ATOM 2308 N N . MET A 1 286 ? -5.297 35.531 6.719 1 91.06 286 MET A N 1
ATOM 2309 C CA . MET A 1 286 ? -4.344 34.688 5.992 1 91.06 286 MET A CA 1
ATOM 2310 C C . MET A 1 286 ? -4.355 33.25 6.531 1 91.06 286 MET A C 1
ATOM 2312 O O . MET A 1 286 ? -4.871 33 7.621 1 91.06 286 MET A O 1
ATOM 2316 N N . LEU A 1 287 ? -3.838 32.375 5.73 1 94.19 287 LEU A N 1
ATOM 2317 C CA . LEU A 1 287 ? -3.482 31.016 6.145 1 94.19 287 LEU A CA 1
ATOM 2318 C C . LEU A 1 287 ? -1.969 30.859 6.258 1 94.19 287 LEU A C 1
ATOM 2320 O O . LEU A 1 287 ? -1.232 31.281 5.355 1 94.19 287 LEU A O 1
ATOM 2324 N N . VAL A 1 288 ? -1.566 30.359 7.355 1 95.06 288 VAL A N 1
ATOM 2325 C CA . VAL A 1 288 ? -0.137 30.125 7.543 1 95.06 288 VAL A CA 1
ATOM 2326 C C . VAL A 1 288 ? 0.176 28.641 7.379 1 95.06 288 VAL A C 1
ATOM 2328 O O . VAL A 1 288 ? -0.431 27.797 8.039 1 95.06 288 VAL A O 1
ATOM 2331 N N . PHE A 1 289 ? 1.034 28.375 6.469 1 95.88 289 PHE A N 1
ATOM 2332 C CA . PHE A 1 289 ? 1.502 27.016 6.164 1 95.88 289 PHE A CA 1
ATOM 2333 C C . PHE A 1 289 ? 2.951 26.844 6.602 1 95.88 289 PHE A C 1
ATOM 2335 O O . PHE A 1 289 ? 3.855 27.453 6.043 1 95.88 289 PHE A O 1
ATOM 2342 N N . VAL A 1 290 ? 3.182 25.969 7.625 1 95.25 290 VAL A N 1
ATOM 2343 C CA . VAL A 1 290 ? 4.508 25.922 8.234 1 95.25 290 VAL A CA 1
ATOM 2344 C C . VAL A 1 290 ? 5.035 24.484 8.211 1 95.25 290 VAL A C 1
ATOM 2346 O O . VAL A 1 290 ? 4.277 23.531 8.398 1 95.25 290 VAL A O 1
ATOM 2349 N N . GLU A 1 291 ? 6.312 24.359 8.016 1 95.19 291 GLU A N 1
ATOM 2350 C CA . GLU A 1 291 ? 6.996 23.078 8.117 1 95.19 291 GLU A CA 1
ATOM 2351 C C . GLU A 1 291 ? 7.156 22.656 9.578 1 95.19 291 GLU A C 1
ATOM 2353 O O . GLU A 1 291 ? 7.633 23.438 10.406 1 95.19 291 GLU A O 1
ATOM 2358 N N . LEU A 1 292 ? 6.797 21.484 9.859 1 95.88 292 LEU A N 1
ATOM 2359 C CA . LEU A 1 292 ? 6.891 20.969 11.227 1 95.88 292 LEU A CA 1
ATOM 2360 C C . LEU A 1 292 ? 8.195 20.203 11.43 1 95.88 292 LEU A C 1
ATOM 2362 O O . LEU A 1 292 ? 9.07 20.641 12.172 1 95.88 292 LEU A O 1
ATOM 2366 N N . VAL A 1 293 ? 8.273 19.078 10.742 1 95.5 293 VAL A N 1
ATOM 2367 C CA . VAL A 1 293 ? 9.43 18.219 10.93 1 95.5 293 VAL A CA 1
ATOM 2368 C C . VAL A 1 293 ? 9.617 17.312 9.711 1 95.5 293 VAL A C 1
ATOM 2370 O O . VAL A 1 293 ? 8.672 17.094 8.945 1 95.5 293 VAL A O 1
ATOM 2373 N N . THR A 1 294 ? 10.828 16.828 9.562 1 96.31 294 THR A N 1
ATOM 2374 C CA . THR A 1 294 ? 11.148 15.805 8.562 1 96.31 294 THR A CA 1
ATOM 2375 C C . THR A 1 294 ? 11.562 14.5 9.242 1 96.31 294 THR A C 1
ATOM 2377 O O . THR A 1 294 ? 12.398 14.508 10.148 1 96.31 294 THR A O 1
ATOM 2380 N N . ILE A 1 295 ? 10.93 13.469 8.766 1 97.69 295 ILE A N 1
ATOM 2381 C CA . ILE A 1 295 ? 11.25 12.141 9.273 1 97.69 295 ILE A CA 1
ATOM 2382 C C . ILE A 1 295 ? 11.805 11.281 8.141 1 97.69 295 ILE A C 1
ATOM 2384 O O . ILE A 1 295 ? 11.234 11.242 7.047 1 97.69 295 ILE A O 1
ATOM 2388 N N . VAL A 1 296 ? 12.914 10.609 8.422 1 97.31 296 VAL A N 1
ATOM 2389 C CA . VAL A 1 296 ? 13.484 9.664 7.469 1 97.31 296 VAL A CA 1
ATOM 2390 C C . VAL A 1 296 ? 13.242 8.234 7.961 1 97.31 296 VAL A C 1
ATOM 2392 O O . VAL A 1 296 ? 13.719 7.852 9.031 1 97.31 296 VAL A O 1
ATOM 2395 N N . LEU A 1 297 ? 12.492 7.445 7.176 1 96.5 297 LEU A N 1
ATOM 2396 C CA . LEU A 1 297 ? 12.172 6.07 7.547 1 96.5 297 LEU A CA 1
ATOM 2397 C C . LEU A 1 297 ? 13.336 5.137 7.234 1 96.5 297 LEU A C 1
ATOM 2399 O O . LEU A 1 297 ? 14.062 5.348 6.262 1 96.5 297 LEU A O 1
ATOM 2403 N N . PRO A 1 298 ? 13.5 4.105 8.078 1 95.56 298 PRO A N 1
ATOM 2404 C CA . PRO A 1 298 ? 14.5 3.094 7.734 1 95.56 298 PRO A CA 1
ATOM 2405 C C . PRO A 1 298 ? 14.141 2.301 6.48 1 95.56 298 PRO A C 1
ATOM 2407 O O . PRO A 1 298 ? 12.961 2.002 6.254 1 95.56 298 PRO A O 1
ATOM 2410 N N . SER A 1 299 ? 15.117 1.868 5.738 1 91.88 299 SER A N 1
ATOM 2411 C CA . SER A 1 299 ? 14.883 1.18 4.473 1 91.88 299 SER A CA 1
ATOM 2412 C C . SER A 1 299 ? 14.891 -0.334 4.656 1 91.88 299 SER A C 1
ATOM 2414 O O . SER A 1 299 ? 14.367 -1.071 3.818 1 91.88 299 SER A O 1
ATOM 2416 N N . ASN A 1 300 ? 15.578 -0.773 5.641 1 92.19 300 ASN A N 1
ATOM 2417 C CA . ASN A 1 300 ? 15.758 -2.203 5.871 1 92.19 300 ASN A CA 1
ATOM 2418 C C . ASN A 1 300 ? 15.984 -2.506 7.352 1 92.19 300 ASN A C 1
ATOM 2420 O O . ASN A 1 300 ? 16.016 -1.594 8.18 1 92.19 300 ASN A O 1
ATOM 2424 N N . LYS A 1 301 ? 16.156 -3.752 7.695 1 93.44 301 LYS A N 1
ATOM 2425 C CA . LYS A 1 301 ? 16.297 -4.211 9.078 1 93.44 301 LYS A CA 1
ATOM 2426 C C . LYS A 1 301 ? 17.547 -3.635 9.719 1 93.44 301 LYS A C 1
ATOM 2428 O O . LYS A 1 301 ? 17.5 -3.121 10.844 1 93.44 301 LYS A O 1
ATOM 2433 N N . PRO A 1 302 ? 18.703 -3.582 9.102 1 93.38 302 PRO A N 1
ATOM 2434 C CA . PRO A 1 302 ? 19.906 -3.035 9.734 1 93.38 302 PRO A CA 1
ATOM 2435 C C . PRO A 1 302 ? 19.75 -1.562 10.102 1 93.38 302 PRO A C 1
ATOM 2437 O O . PRO A 1 302 ? 20.391 -1.096 11.055 1 93.38 302 PRO A O 1
ATOM 2440 N N . SER A 1 303 ? 18.984 -0.838 9.391 1 94.75 303 SER A N 1
ATOM 2441 C CA . SER A 1 303 ? 18.859 0.6 9.609 1 94.75 303 SER A CA 1
ATOM 2442 C C . SER A 1 303 ? 17.703 0.92 10.547 1 94.75 303 SER A C 1
ATOM 2444 O O . SER A 1 303 ? 17.359 2.088 10.75 1 94.75 303 SER A O 1
ATOM 2446 N N . ILE A 1 304 ? 17.078 -0.093 11.156 1 97 304 ILE A N 1
ATOM 2447 C CA . ILE A 1 304 ? 15.828 0.076 11.883 1 97 304 ILE A CA 1
ATOM 2448 C C . ILE A 1 304 ? 16.031 1.027 13.055 1 97 304 ILE A C 1
ATOM 2450 O O . ILE A 1 304 ? 15.117 1.747 13.453 1 97 304 ILE A O 1
ATOM 2454 N N . LEU A 1 305 ? 17.234 1.13 13.641 1 97.94 305 LEU A N 1
ATOM 2455 C CA . LEU A 1 305 ? 17.484 1.936 14.828 1 97.94 305 LEU A CA 1
ATOM 2456 C C . LEU A 1 305 ? 17.484 3.422 14.484 1 97.94 305 LEU A C 1
ATOM 2458 O O . LEU A 1 305 ? 17.391 4.266 15.383 1 97.94 305 LEU A O 1
ATOM 2462 N N . SER A 1 306 ? 17.531 3.768 13.227 1 97.75 306 SER A N 1
ATOM 2463 C CA . SER A 1 306 ? 17.516 5.172 12.836 1 97.75 306 SER A CA 1
ATOM 2464 C C . SER A 1 306 ? 16.203 5.84 13.219 1 97.75 306 SER A C 1
ATOM 2466 O O . SER A 1 306 ? 16.156 7.055 13.43 1 97.75 306 SER A O 1
ATOM 2468 N N . ILE A 1 307 ? 15.172 5.051 13.375 1 98.12 307 ILE A N 1
ATOM 2469 C CA . ILE A 1 307 ? 13.852 5.59 13.672 1 98.12 307 ILE A CA 1
ATOM 2470 C C . ILE A 1 307 ? 13.844 6.18 15.078 1 98.12 307 ILE A C 1
ATOM 2472 O O . ILE A 1 307 ? 12.992 7.008 15.406 1 98.12 307 ILE A O 1
ATOM 2476 N N . LEU A 1 308 ? 14.789 5.801 15.953 1 98.31 308 LEU A N 1
ATOM 2477 C CA . LEU A 1 308 ? 14.859 6.273 17.328 1 98.31 308 LEU A CA 1
ATOM 2478 C C . LEU A 1 308 ? 15.086 7.781 17.375 1 98.31 308 LEU A C 1
ATOM 2480 O O . LEU A 1 308 ? 14.633 8.453 18.312 1 98.31 308 LEU A O 1
ATOM 2484 N N . GLY A 1 309 ? 15.695 8.297 16.391 1 97.75 309 GLY A N 1
ATOM 2485 C CA . GLY A 1 309 ? 15.961 9.727 16.312 1 97.75 309 GLY A CA 1
ATOM 2486 C C . GLY A 1 309 ? 14.719 10.555 16.047 1 97.75 309 GLY A C 1
ATOM 2487 O O . GLY A 1 309 ? 14.742 11.781 16.156 1 97.75 309 GLY A O 1
ATOM 2488 N N . TYR A 1 310 ? 13.648 9.875 15.797 1 98.12 310 TYR A N 1
ATOM 2489 C CA . TYR A 1 310 ? 12.445 10.602 15.375 1 98.12 310 TYR A CA 1
ATOM 2490 C C . TYR A 1 310 ? 11.273 10.297 16.297 1 98.12 310 TYR A C 1
ATOM 2492 O O . TYR A 1 310 ? 10.133 10.633 15.992 1 98.12 310 TYR A O 1
ATOM 2500 N N . LEU A 1 311 ? 11.453 9.656 17.406 1 98.44 311 LEU A N 1
ATOM 2501 C CA . LEU A 1 311 ? 10.367 9.234 18.281 1 98.44 311 LEU A CA 1
ATOM 2502 C C . LEU A 1 311 ? 9.617 10.438 18.844 1 98.44 311 LEU A C 1
ATOM 2504 O O . LEU A 1 311 ? 8.383 10.453 18.859 1 98.44 311 LEU A O 1
ATOM 2508 N N . ASP A 1 312 ? 10.336 11.445 19.25 1 98.25 312 ASP A N 1
ATOM 2509 C CA . ASP A 1 312 ? 9.695 12.648 19.781 1 98.25 312 ASP A CA 1
ATOM 2510 C C . ASP A 1 312 ? 8.898 13.359 18.688 1 98.25 312 ASP A C 1
ATOM 2512 O O . ASP A 1 312 ? 7.812 13.883 18.938 1 98.25 312 ASP A O 1
ATOM 2516 N N . ASP A 1 313 ? 9.453 13.406 17.531 1 97.88 313 ASP A N 1
ATOM 2517 C CA . ASP A 1 313 ? 8.766 14.016 16.391 1 97.88 313 ASP A CA 1
ATOM 2518 C C . ASP A 1 313 ? 7.457 13.289 16.094 1 97.88 313 ASP A C 1
ATOM 2520 O O . ASP A 1 313 ? 6.418 13.914 15.898 1 97.88 313 ASP A O 1
ATOM 2524 N N . LEU A 1 314 ? 7.535 11.992 16.062 1 98.38 314 LEU A N 1
ATOM 2525 C CA . LEU A 1 314 ? 6.344 11.18 15.836 1 98.38 314 LEU A CA 1
ATOM 2526 C C . LEU A 1 314 ? 5.305 11.422 16.922 1 98.38 314 LEU A C 1
ATOM 2528 O O . LEU A 1 314 ? 4.113 11.547 16.625 1 98.38 314 LEU A O 1
ATOM 2532 N N . HIS A 1 315 ? 5.77 11.469 18.094 1 98.44 315 HIS A N 1
ATOM 2533 C CA . HIS A 1 315 ? 4.871 11.727 19.219 1 98.44 315 HIS A CA 1
ATOM 2534 C C . HIS A 1 315 ? 4.219 13.094 19.094 1 98.44 315 HIS A C 1
ATOM 2536 O O . HIS A 1 315 ? 3.02 13.242 19.344 1 98.44 315 HIS A O 1
ATOM 2542 N N . SER A 1 316 ? 4.98 14.078 18.75 1 98.12 316 SER A N 1
ATOM 2543 C CA . SER A 1 316 ? 4.461 15.422 18.547 1 98.12 316 SER A CA 1
ATOM 2544 C C . SER A 1 316 ? 3.389 15.445 17.453 1 98.12 316 SER A C 1
ATOM 2546 O O . SER A 1 316 ? 2.348 16.078 17.625 1 98.12 316 SER A O 1
ATOM 2548 N N . LEU A 1 317 ? 3.639 14.766 16.438 1 98.12 317 LEU A N 1
ATOM 2549 C CA . LEU A 1 317 ? 2.689 14.703 15.328 1 98.12 317 LEU A CA 1
ATOM 2550 C C . LEU A 1 317 ? 1.395 14.023 15.766 1 98.12 317 LEU A C 1
ATOM 2552 O O . LEU A 1 317 ? 0.302 14.508 15.461 1 98.12 317 LEU A O 1
ATOM 2556 N N . ALA A 1 318 ? 1.53 12.914 16.438 1 97.25 318 ALA A N 1
ATOM 2557 C CA . ALA A 1 318 ? 0.356 12.188 16.906 1 97.25 318 ALA A CA 1
ATOM 2558 C C . ALA A 1 318 ? -0.48 13.047 17.859 1 97.25 318 ALA A C 1
ATOM 2560 O O . ALA A 1 318 ? -1.71 13.055 17.766 1 97.25 318 ALA A O 1
ATOM 2561 N N . THR A 1 319 ? 0.17 13.773 18.719 1 96.5 319 THR A N 1
ATOM 2562 C CA . THR A 1 319 ? -0.517 14.641 19.672 1 96.5 319 THR A CA 1
ATOM 2563 C C . THR A 1 319 ? -1.207 15.797 18.953 1 96.5 319 THR A C 1
ATOM 2565 O O . THR A 1 319 ? -2.35 16.141 19.266 1 96.5 319 THR A O 1
ATOM 2568 N N . LEU A 1 320 ? -0.475 16.328 18.047 1 96.38 320 LEU A N 1
ATOM 2569 C CA . LEU A 1 320 ? -1.022 17.438 17.281 1 96.38 320 LEU A CA 1
ATOM 2570 C C . LEU A 1 320 ? -2.283 17.016 16.531 1 96.38 320 LEU A C 1
ATOM 2572 O O . LEU A 1 320 ? -3.275 17.75 16.516 1 96.38 320 LEU A O 1
ATOM 2576 N N . HIS A 1 321 ? -2.244 15.898 15.922 1 93.19 321 HIS A N 1
ATOM 2577 C CA . HIS A 1 321 ? -3.375 15.352 15.18 1 93.19 321 HIS A CA 1
ATOM 2578 C C . HIS A 1 321 ? -4.621 15.266 16.047 1 93.19 321 HIS A C 1
ATOM 2580 O O . HIS A 1 321 ? -5.73 15.539 15.594 1 93.19 321 HIS A O 1
ATOM 2586 N N . MET A 1 322 ? -4.496 14.961 17.219 1 90.38 322 MET A N 1
ATOM 2587 C CA . MET A 1 322 ? -5.609 14.773 18.156 1 90.38 322 MET A CA 1
ATOM 2588 C C . MET A 1 322 ? -6.23 16.109 18.531 1 90.38 322 MET A C 1
ATOM 2590 O O . MET A 1 322 ? -7.367 16.156 19 1 90.38 322 MET A O 1
ATOM 2594 N N . SER A 1 323 ? -5.535 17.141 18.328 1 88.25 323 SER A N 1
ATOM 2595 C CA . SER A 1 323 ? -6.008 18.453 18.734 1 88.25 323 SER A CA 1
ATOM 2596 C C . SER A 1 323 ? -6.777 19.141 17.609 1 88.25 323 SER A C 1
ATOM 2598 O O . SER A 1 323 ? -7.363 20.203 17.812 1 88.25 323 SER A O 1
ATOM 2600 N N . LEU A 1 324 ? -6.754 18.516 16.453 1 89.19 324 LEU A N 1
ATOM 2601 C CA . LEU A 1 324 ? -7.441 19.125 15.32 1 89.19 324 LEU A CA 1
ATOM 2602 C C . LEU A 1 324 ? -8.953 19.031 15.484 1 89.19 324 LEU A C 1
ATOM 2604 O O . LEU A 1 324 ? -9.484 17.953 15.789 1 89.19 324 LEU A O 1
ATOM 2608 N N . GLU A 1 325 ? -9.602 20.172 15.289 1 85.81 325 GLU A N 1
ATOM 2609 C CA . GLU A 1 325 ? -11.047 20.219 15.492 1 85.81 325 GLU A CA 1
ATOM 2610 C C . GLU A 1 325 ? -11.703 21.219 14.547 1 85.81 325 GLU A C 1
ATOM 2612 O O . GLU A 1 325 ? -11.031 22.078 13.969 1 85.81 325 GLU A O 1
ATOM 2617 N N . ARG A 1 326 ? -12.977 20.984 14.453 1 83.56 326 ARG A N 1
ATOM 2618 C CA . ARG A 1 326 ? -13.773 21.953 13.703 1 83.56 326 ARG A CA 1
ATOM 2619 C C . ARG A 1 326 ? -13.992 23.234 14.508 1 83.56 326 ARG A C 1
ATOM 2621 O O . ARG A 1 326 ? -14.195 23.172 15.727 1 83.56 326 ARG A O 1
ATOM 2628 N N . THR A 1 327 ? -13.828 24.25 13.758 1 79.19 327 THR A N 1
ATOM 2629 C CA . THR A 1 327 ? -14.086 25.531 14.414 1 79.19 327 THR A CA 1
ATOM 2630 C C . THR A 1 327 ? -15.531 25.969 14.195 1 79.19 327 THR A C 1
ATOM 2632 O O . THR A 1 327 ? -16.109 25.688 13.148 1 79.19 327 THR A O 1
ATOM 2635 N N . ARG A 1 328 ? -16.203 26.453 15.156 1 71.75 328 ARG A N 1
ATOM 2636 C CA . ARG A 1 328 ? -17.578 26.938 15.078 1 71.75 328 ARG A CA 1
ATOM 2637 C C . ARG A 1 328 ? -17.641 28.281 14.367 1 71.75 328 ARG A C 1
ATOM 2639 O O . ARG A 1 328 ? -18.703 28.688 13.906 1 71.75 328 ARG A O 1
ATOM 2646 N N . GLN A 1 329 ? -16.516 28.922 14.328 1 62.88 329 GLN A N 1
ATOM 2647 C CA . GLN A 1 329 ? -16.547 30.234 13.703 1 62.88 329 GLN A CA 1
ATOM 2648 C C . GLN A 1 329 ? -16.469 30.125 12.18 1 62.88 329 GLN A C 1
ATOM 2650 O O . GLN A 1 329 ? -15.719 29.297 11.648 1 62.88 329 GLN A O 1
ATOM 2655 N N . VAL A 1 330 ? -17.547 30.609 11.547 1 59.94 330 VAL A N 1
ATOM 2656 C CA . VAL A 1 330 ? -17.531 30.609 10.086 1 59.94 330 VAL A CA 1
ATOM 2657 C C . VAL A 1 330 ? -16.297 31.375 9.578 1 59.94 330 VAL A C 1
ATOM 2659 O O . VAL A 1 330 ? -16.172 32.562 9.805 1 59.94 330 VAL A O 1
ATOM 2662 N N . PRO A 1 331 ? -15.383 30.516 9.195 1 62.34 331 PRO A N 1
ATOM 2663 C CA . PRO A 1 331 ? -14.148 31.172 8.773 1 62.34 331 PRO A CA 1
ATOM 2664 C C . PRO A 1 331 ? -14.297 31.922 7.453 1 62.34 331 PRO A C 1
ATOM 2666 O O . PRO A 1 331 ? -15.133 31.562 6.625 1 62.34 331 PRO A O 1
ATOM 2669 N N . LEU A 1 332 ? -13.695 33.125 7.348 1 64.94 332 LEU A N 1
ATOM 2670 C CA . LEU A 1 332 ? -13.594 33.875 6.109 1 64.94 332 LEU A CA 1
ATOM 2671 C C . LEU A 1 332 ? -12.992 33.031 4.996 1 64.94 332 LEU A C 1
ATOM 2673 O O . LEU A 1 332 ? -12.039 32.281 5.23 1 64.94 332 LEU A O 1
ATOM 2677 N N . LYS A 1 333 ? -13.688 32.938 3.908 1 72.44 333 LYS A N 1
ATOM 2678 C CA . LYS A 1 333 ? -13.125 32.312 2.723 1 72.44 333 LYS A CA 1
ATOM 2679 C C . LYS A 1 333 ? -12.062 33.188 2.074 1 72.44 333 LYS A C 1
ATOM 2681 O O . LYS A 1 333 ? -12.258 34.406 1.914 1 72.44 333 LYS A O 1
ATOM 2686 N N . TYR A 1 334 ? -10.945 32.562 1.896 1 73.69 334 TYR A N 1
ATOM 2687 C CA . TYR A 1 334 ? -9.852 33.281 1.263 1 73.69 334 TYR A CA 1
ATOM 2688 C C . TYR A 1 334 ? -9.805 33 -0.233 1 73.69 334 TYR A C 1
ATOM 2690 O O . TYR A 1 334 ? -10.156 31.906 -0.674 1 73.69 334 TYR A O 1
ATOM 2698 N N . PRO A 1 335 ? -9.477 34.031 -0.988 1 73.25 335 PRO A N 1
ATOM 2699 C CA . PRO A 1 335 ? -9.344 33.75 -2.424 1 73.25 335 PRO A CA 1
ATOM 2700 C C . PRO A 1 335 ? -8.32 32.688 -2.74 1 73.25 335 PRO A C 1
ATOM 2702 O O . PRO A 1 335 ? -7.32 32.531 -2.027 1 73.25 335 PRO A O 1
ATOM 2705 N N . THR A 1 336 ? -8.617 31.828 -3.742 1 75.31 336 THR A N 1
ATOM 2706 C CA . THR A 1 336 ? -7.719 30.766 -4.176 1 75.31 336 THR A CA 1
ATOM 2707 C C . THR A 1 336 ? -7.34 30.938 -5.641 1 75.31 336 THR A C 1
ATOM 2709 O O . THR A 1 336 ? -8.211 31.125 -6.496 1 75.31 336 THR A O 1
ATOM 2712 N N . LEU A 1 337 ? -6.051 31 -5.871 1 73.31 337 LEU A N 1
ATOM 2713 C CA . LEU A 1 337 ? -5.566 30.953 -7.246 1 73.31 337 LEU A CA 1
ATOM 2714 C C . LEU A 1 337 ? -5.844 29.594 -7.879 1 73.31 337 LEU A C 1
ATOM 2716 O O . LEU A 1 337 ? -5.43 28.562 -7.348 1 73.31 337 LEU A O 1
ATOM 2720 N N . PRO A 1 338 ? -6.625 29.594 -9.016 1 68.12 338 PRO A N 1
ATOM 2721 C CA . PRO A 1 338 ? -6.867 28.297 -9.648 1 68.12 338 PRO A CA 1
ATOM 2722 C C . PRO A 1 338 ? -5.578 27.594 -10.062 1 68.12 338 PRO A C 1
ATOM 2724 O O . PRO A 1 338 ? -4.629 28.25 -10.5 1 68.12 338 PRO A O 1
ATOM 2727 N N . PHE A 1 339 ? -5.562 26.344 -9.852 1 64.75 339 PHE A N 1
ATOM 2728 C CA . PHE A 1 339 ? -4.375 25.547 -10.141 1 64.75 339 PHE A CA 1
ATOM 2729 C C . PHE A 1 339 ? -4.004 25.656 -11.617 1 64.75 339 PHE A C 1
ATOM 2731 O O . PHE A 1 339 ? -2.828 25.578 -11.977 1 64.75 339 PHE A O 1
ATOM 2738 N N . ASP A 1 340 ? -5.004 25.781 -12.406 1 62.16 340 ASP A N 1
ATOM 2739 C CA . ASP A 1 340 ? -4.766 25.922 -13.844 1 62.16 340 ASP A CA 1
ATOM 2740 C C . ASP A 1 340 ? -3.82 27.094 -14.125 1 62.16 340 ASP A C 1
ATOM 2742 O O . ASP A 1 340 ? -3.09 27.078 -15.125 1 62.16 340 ASP A O 1
ATOM 2746 N N . TYR A 1 341 ? -3.926 28.062 -13.258 1 59.38 341 TYR A N 1
ATOM 2747 C CA . TYR A 1 341 ? -3.047 29.219 -13.391 1 59.38 341 TYR A CA 1
ATOM 2748 C C . TYR A 1 341 ? -1.583 28.797 -13.391 1 59.38 341 TYR A C 1
ATOM 2750 O O . TYR A 1 341 ? -0.752 29.406 -14.062 1 59.38 341 TYR A O 1
ATOM 2758 N N . VAL A 1 342 ? -1.427 27.844 -12.57 1 60.53 342 VAL A N 1
ATOM 2759 C CA . VAL A 1 342 ? -0.041 27.422 -12.375 1 60.53 342 VAL A CA 1
ATOM 2760 C C . VAL A 1 342 ? 0.332 26.375 -13.422 1 60.53 342 VAL A C 1
ATOM 2762 O O . VAL A 1 342 ? 1.513 26.172 -13.711 1 60.53 342 VAL A O 1
ATOM 2765 N N . GLN A 1 343 ? -0.622 25.594 -13.938 1 60.62 343 GLN A N 1
ATOM 2766 C CA . GLN A 1 343 ? -0.342 24.578 -14.938 1 60.62 343 GLN A CA 1
ATOM 2767 C C . GLN A 1 343 ? -0.097 25.188 -16.312 1 60.62 343 GLN A C 1
ATOM 2769 O O . GLN A 1 343 ? 0.604 24.609 -17.141 1 60.62 343 GLN A O 1
ATOM 2774 N N . SER A 1 344 ? -1.089 26.203 -16.75 1 51.22 344 SER A N 1
ATOM 2775 C CA . SER A 1 344 ? -1.04 26.734 -18.109 1 51.22 344 SER A CA 1
ATOM 2776 C C . SER A 1 344 ? 0.236 27.547 -18.344 1 51.22 344 SER A C 1
ATOM 2778 O O . SER A 1 344 ? 0.651 28.328 -17.484 1 51.22 344 SER A O 1
ATOM 2780 N N . ASN A 1 345 ? 1.18 27.156 -19.078 1 45.22 345 ASN A N 1
ATOM 2781 C CA . ASN A 1 345 ? 2.264 27.984 -19.594 1 45.22 345 ASN A CA 1
ATOM 2782 C C . ASN A 1 345 ? 1.821 29.438 -19.766 1 45.22 345 ASN A C 1
ATOM 2784 O O . ASN A 1 345 ? 2.652 30.328 -19.969 1 45.22 345 ASN A O 1
ATOM 2788 N N . ILE A 1 346 ? 0.629 29.828 -20.469 1 37.34 346 ILE A N 1
ATOM 2789 C CA . ILE A 1 346 ? 0.307 31.203 -20.828 1 37.34 346 ILE A CA 1
ATOM 2790 C C . ILE A 1 346 ? -0.409 31.891 -19.672 1 37.34 346 ILE A C 1
ATOM 2792 O O . ILE A 1 346 ? -1.51 31.484 -19.281 1 37.34 346 ILE A O 1
ATOM 2796 N N . LYS A 1 347 ? 0.196 32.656 -18.781 1 41.84 347 LYS A N 1
ATOM 2797 C CA . LYS A 1 347 ? 0.145 33.469 -17.562 1 41.84 347 LYS A CA 1
ATOM 2798 C C . LYS A 1 347 ? -1.037 34.438 -17.594 1 41.84 347 LYS A C 1
ATOM 2800 O O . LYS A 1 347 ? -1.086 35.375 -16.812 1 41.84 347 LYS A O 1
ATOM 2805 N N . THR A 1 348 ? -1.89 34.75 -18.562 1 34.16 348 THR A N 1
ATOM 2806 C CA . THR A 1 348 ? -2.553 36.062 -18.422 1 34.16 348 THR A CA 1
ATOM 2807 C C . THR A 1 348 ? -3.668 35.969 -17.375 1 34.16 348 THR A C 1
ATOM 2809 O O . THR A 1 348 ? -4.508 35.062 -17.422 1 34.16 348 THR A O 1
ATOM 2812 N N . LEU A 1 349 ? -3.475 36.531 -16.234 1 33.41 349 LEU A N 1
ATOM 2813 C CA . LEU A 1 349 ? -4.547 36.719 -15.258 1 33.41 349 LEU A CA 1
ATOM 2814 C C . LEU A 1 349 ? -5.746 37.406 -15.914 1 33.41 349 LEU A C 1
ATOM 2816 O O . LEU A 1 349 ? -5.586 38.25 -16.781 1 33.41 349 LEU A O 1
ATOM 2820 N N . PRO A 1 350 ? -6.883 36.906 -15.945 1 31.89 350 PRO A N 1
ATOM 2821 C CA . PRO A 1 350 ? -7.988 37.656 -16.547 1 31.89 350 PRO A CA 1
ATOM 2822 C C . PRO A 1 350 ? -8.055 39.094 -16.031 1 31.89 350 PRO A C 1
ATOM 2824 O O . PRO A 1 350 ? -7.93 39.344 -14.836 1 31.89 350 PRO A O 1
ATOM 2827 N N . ARG A 1 351 ? -7.734 40.188 -16.797 1 30.44 351 ARG A N 1
ATOM 2828 C CA . ARG A 1 351 ? -7.895 41.625 -16.531 1 30.44 351 ARG A CA 1
ATOM 2829 C C . ARG A 1 351 ? -9.312 41.938 -16.062 1 30.44 351 ARG A C 1
ATOM 2831 O O . ARG A 1 351 ? -10.281 41.375 -16.562 1 30.44 351 ARG A O 1
ATOM 2838 N N . LYS A 1 352 ? -9.57 42.531 -14.945 1 29.36 352 LYS A N 1
ATOM 2839 C CA . LYS A 1 352 ? -10.828 43.125 -14.469 1 29.36 352 LYS A CA 1
ATOM 2840 C C . LYS A 1 352 ? -11.539 43.906 -15.578 1 29.36 352 LYS A C 1
ATOM 2842 O O . LYS A 1 352 ? -10.977 44.844 -16.141 1 29.36 352 LYS A O 1
ATOM 2847 N N . ARG A 1 353 ? -12.508 43.5 -16.281 1 30.3 353 ARG A N 1
ATOM 2848 C CA . ARG A 1 353 ? -13.328 44.438 -17.047 1 30.3 353 ARG A CA 1
ATOM 2849 C C . ARG A 1 353 ? -13.867 45.531 -16.125 1 30.3 353 ARG A C 1
ATOM 2851 O O . ARG A 1 353 ? -14.477 45.25 -15.094 1 30.3 353 ARG A O 1
ATOM 2858 N N . ARG A 1 354 ? -13.375 46.75 -16.172 1 25.05 354 ARG A N 1
ATOM 2859 C CA . ARG A 1 354 ? -13.953 48 -15.648 1 25.05 354 ARG A CA 1
ATOM 2860 C C . ARG A 1 354 ? -15.461 48.031 -15.906 1 25.05 354 ARG A C 1
ATOM 2862 O O . ARG A 1 354 ? -15.906 47.812 -17.031 1 25.05 354 ARG A O 1
ATOM 2869 N N . MET A 1 355 ? -16.234 47.781 -14.844 1 27.53 355 MET A N 1
ATOM 2870 C CA . MET A 1 355 ? -17.656 48.094 -14.945 1 27.53 355 MET A CA 1
ATOM 2871 C C . MET A 1 355 ? -17.875 49.406 -15.641 1 27.53 355 MET A C 1
ATOM 2873 O O . MET A 1 355 ? -17.203 50.406 -15.328 1 27.53 355 MET A O 1
ATOM 2877 N N . SER A 1 356 ? -18.234 49.438 -16.906 1 24.23 356 SER A N 1
ATOM 2878 C CA . SER A 1 356 ? -18.719 50.656 -17.531 1 24.23 356 SER A CA 1
ATOM 2879 C C . SER A 1 356 ? -19.812 51.312 -16.688 1 24.23 356 SER A C 1
ATOM 2881 O O . SER A 1 356 ? -20.656 50.625 -16.109 1 24.23 356 SER A O 1
ATOM 2883 N N . HIS A 1 357 ? -19.641 52.438 -16.047 1 25.14 357 HIS A N 1
ATOM 2884 C CA . HIS A 1 357 ? -20.453 53.406 -15.336 1 25.14 357 HIS A CA 1
ATOM 2885 C C . HIS A 1 357 ? -21.797 53.594 -16 1 25.14 357 HIS A C 1
ATOM 2887 O O . HIS A 1 357 ? -22.547 54.531 -15.664 1 25.14 357 HIS A O 1
ATOM 2893 N N . GLY A 1 358 ? -22.078 52.812 -17.125 1 26.38 358 GLY A N 1
ATOM 2894 C CA . GLY A 1 358 ? -23.219 53.375 -17.797 1 26.38 358 GLY A CA 1
ATOM 2895 C C . GLY A 1 358 ? -24.5 53.312 -16.969 1 26.38 358 GLY A C 1
ATOM 2896 O O . GLY A 1 358 ? -25.281 54.25 -17 1 26.38 358 GLY A O 1
ATOM 2897 N N . ALA A 1 359 ? -24.938 52.125 -16.5 1 28.34 359 ALA A N 1
ATOM 2898 C CA . ALA A 1 359 ? -26.391 52.031 -16.531 1 28.34 359 ALA A CA 1
ATOM 2899 C C . ALA A 1 359 ? -27 52.656 -15.281 1 28.34 359 ALA A C 1
ATOM 2901 O O . ALA A 1 359 ? -27.516 51.969 -14.414 1 28.34 359 ALA A O 1
ATOM 2902 N N . ILE A 1 360 ? -26.234 53.438 -14.438 1 26.25 360 ILE A N 1
ATOM 2903 C CA . ILE A 1 360 ? -26.922 53.906 -13.25 1 26.25 360 ILE A CA 1
ATOM 2904 C C . ILE A 1 360 ? -28.141 54.719 -13.656 1 26.25 360 ILE A C 1
ATOM 2906 O O . ILE A 1 360 ? -28.859 55.25 -12.805 1 26.25 360 ILE A O 1
ATOM 2910 N N . ALA A 1 361 ? -28.031 55.156 -14.953 1 26.47 361 ALA A N 1
ATOM 2911 C CA . ALA A 1 361 ? -28.781 56.406 -15.141 1 26.47 361 ALA A CA 1
ATOM 2912 C C . ALA A 1 361 ? -30.281 56.156 -14.914 1 26.47 361 ALA A C 1
ATOM 2914 O O . ALA A 1 361 ? -30.969 57.031 -14.391 1 26.47 361 ALA A O 1
ATOM 2915 N N . SER A 1 362 ? -30.734 55.125 -15.695 1 26.92 362 SER A N 1
ATOM 2916 C CA . SER A 1 362 ? -32 55.562 -16.281 1 26.92 362 SER A CA 1
ATOM 2917 C C . SER A 1 362 ? -33.156 55.438 -15.273 1 26.92 362 SER A C 1
ATOM 2919 O O . SER A 1 362 ? -34.312 55.719 -15.609 1 26.92 362 SER A O 1
ATOM 2921 N N . THR A 1 363 ? -32.938 54.5 -14.258 1 26.72 363 THR A N 1
ATOM 2922 C CA . THR A 1 363 ? -34.25 54.062 -13.859 1 26.72 363 THR A CA 1
ATOM 2923 C C . THR A 1 363 ? -34.938 55.125 -13.008 1 26.72 363 THR A C 1
ATOM 2925 O O . THR A 1 363 ? -35.938 54.875 -12.352 1 26.72 363 THR A O 1
ATOM 2928 N N . SER A 1 364 ? -34.25 56.312 -12.859 1 24.59 364 SER A N 1
ATOM 2929 C CA . SER A 1 364 ? -34.938 57.219 -11.945 1 24.59 364 SER A CA 1
ATOM 2930 C C . SER A 1 364 ? -36.312 57.562 -12.445 1 24.59 364 SER A C 1
ATOM 2932 O O . SER A 1 364 ? -37.031 58.375 -11.844 1 24.59 364 SER A O 1
ATOM 2934 N N . LYS A 1 365 ? -36.469 57.531 -13.844 1 27.53 365 LYS A N 1
ATOM 2935 C CA . LYS A 1 365 ? -37.531 58.438 -14.25 1 27.53 365 LYS A CA 1
ATOM 2936 C C . LYS A 1 365 ? -38.875 57.969 -13.742 1 27.53 365 LYS A C 1
ATOM 2938 O O . LYS A 1 365 ? -39.844 58.719 -13.766 1 27.53 365 LYS A O 1
ATOM 2943 N N . HIS A 1 366 ? -39.25 56.656 -13.461 1 24.11 366 HIS A N 1
ATOM 2944 C CA . HIS A 1 366 ? -40.656 56.781 -13.156 1 24.11 366 HIS A CA 1
ATOM 2945 C C . HIS A 1 366 ? -40.875 57.375 -11.766 1 24.11 366 HIS A C 1
ATOM 2947 O O . HIS A 1 366 ? -40.125 57.062 -10.836 1 24.11 366 HIS A O 1
ATOM 2953 N N . MET B 1 1 ? 22.141 19.062 -45.969 1 23.64 1 MET B N 1
ATOM 2954 C CA . MET B 1 1 ? 22.531 17.75 -45.438 1 23.64 1 MET B CA 1
ATOM 2955 C C . MET B 1 1 ? 21.312 16.844 -45.312 1 23.64 1 MET B C 1
ATOM 2957 O O . MET B 1 1 ? 20.328 17.203 -44.688 1 23.64 1 MET B O 1
ATOM 2961 N N . LEU B 1 2 ? 21.156 15.852 -46.219 1 22.33 2 LEU B N 1
ATOM 2962 C CA . LEU B 1 2 ? 20.062 14.961 -46.562 1 22.33 2 LEU B CA 1
ATOM 2963 C C . LEU B 1 2 ? 19.766 13.992 -45.438 1 22.33 2 LEU B C 1
ATOM 2965 O O . LEU B 1 2 ? 20.688 13.383 -44.875 1 22.33 2 LEU B O 1
ATOM 2969 N N . PHE B 1 3 ? 18.672 14.148 -44.688 1 25.39 3 PHE B N 1
ATOM 2970 C CA . PHE B 1 3 ? 18.109 13.352 -43.594 1 25.39 3 PHE B CA 1
ATOM 2971 C C . PHE B 1 3 ? 17.984 11.891 -44 1 25.39 3 PHE B C 1
ATOM 2973 O O . PHE B 1 3 ? 17.266 11.57 -44.969 1 25.39 3 PHE B O 1
ATOM 2980 N N . SER B 1 4 ? 19.109 11.133 -43.875 1 22.44 4 SER B N 1
ATOM 2981 C CA . SER B 1 4 ? 19.125 9.734 -44.281 1 22.44 4 SER B CA 1
ATOM 2982 C C . SER B 1 4 ? 18.031 8.945 -43.562 1 22.44 4 SER B C 1
ATOM 2984 O O . SER B 1 4 ? 17.844 9.055 -42.375 1 22.44 4 SER B O 1
ATOM 2986 N N . THR B 1 5 ? 16.938 8.523 -44.219 1 25.89 5 THR B N 1
ATOM 2987 C CA . THR B 1 5 ? 15.805 7.652 -43.906 1 25.89 5 THR B CA 1
ATOM 2988 C C . THR B 1 5 ? 16.281 6.293 -43.406 1 25.89 5 THR B C 1
ATOM 2990 O O . THR B 1 5 ? 16.844 5.504 -44.188 1 25.89 5 THR B O 1
ATOM 2993 N N . GLY B 1 6 ? 16.859 6.199 -42.188 1 24.28 6 GLY B N 1
ATOM 2994 C CA . GLY B 1 6 ? 17.281 4.914 -41.656 1 24.28 6 GLY B CA 1
ATOM 2995 C C . GLY B 1 6 ? 16.203 3.844 -41.75 1 24.28 6 GLY B C 1
ATOM 2996 O O . GLY B 1 6 ? 15.078 4.031 -41.312 1 24.28 6 GLY B O 1
ATOM 2997 N N . THR B 1 7 ? 16.281 2.967 -42.781 1 24.56 7 THR B N 1
ATOM 2998 C CA . THR B 1 7 ? 15.5 1.781 -43.125 1 24.56 7 THR B CA 1
ATOM 2999 C C . THR B 1 7 ? 15.445 0.812 -41.969 1 24.56 7 THR B C 1
ATOM 3001 O O . THR B 1 7 ? 16.484 0.338 -41.5 1 24.56 7 THR B O 1
ATOM 3004 N N . PHE B 1 8 ? 14.531 0.96 -41.031 1 26.53 8 PHE B N 1
ATOM 3005 C CA . PHE B 1 8 ? 14.156 -0.01 -40 1 26.53 8 PHE B CA 1
ATOM 3006 C C . PHE B 1 8 ? 14 -1.4 -40.625 1 26.53 8 PHE B C 1
ATOM 3008 O O . PHE B 1 8 ? 13.18 -1.602 -41.531 1 26.53 8 PHE B O 1
ATOM 3015 N N . SER B 1 9 ? 15.133 -2.146 -40.781 1 26.14 9 SER B N 1
ATOM 3016 C CA . SER B 1 9 ? 15.141 -3.529 -41.25 1 26.14 9 SER B CA 1
ATOM 3017 C C . SER B 1 9 ? 14.133 -4.379 -40.469 1 26.14 9 SER B C 1
ATOM 3019 O O . SER B 1 9 ? 14.281 -4.594 -39.281 1 26.14 9 SER B O 1
ATOM 3021 N N . SER B 1 10 ? 12.906 -4.445 -40.781 1 28.58 10 SER B N 1
ATOM 3022 C CA . SER B 1 10 ? 11.727 -5.227 -40.438 1 28.58 10 SER B CA 1
ATOM 3023 C C . SER B 1 10 ? 12.031 -6.723 -40.438 1 28.58 10 SER B C 1
ATOM 3025 O O . SER B 1 10 ? 11.133 -7.543 -40.219 1 28.58 10 SER B O 1
ATOM 3027 N N . ASP B 1 11 ? 13.227 -7.234 -40.938 1 27.84 11 ASP B N 1
ATOM 3028 C C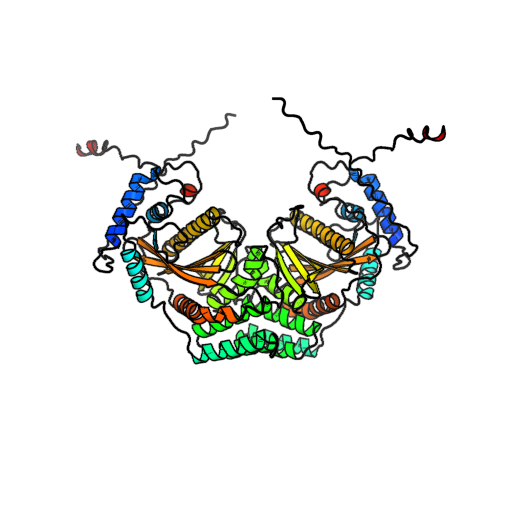A . ASP B 1 11 ? 13.32 -8.633 -41.344 1 27.84 11 ASP B CA 1
ATOM 3029 C C . ASP B 1 11 ? 13.578 -9.539 -40.125 1 27.84 11 ASP B C 1
ATOM 3031 O O . ASP B 1 11 ? 14.039 -10.672 -40.281 1 27.84 11 ASP B O 1
ATOM 3035 N N . ALA B 1 12 ? 13.695 -9.141 -38.938 1 30.16 12 ALA B N 1
ATOM 3036 C CA . ALA B 1 12 ? 14.039 -10.234 -38.031 1 30.16 12 ALA B CA 1
ATOM 3037 C C . ALA B 1 12 ? 12.945 -11.289 -38 1 30.16 12 ALA B C 1
ATOM 3039 O O . ALA B 1 12 ? 11.844 -11.031 -37.5 1 30.16 12 ALA B O 1
ATOM 3040 N N . GLN B 1 13 ? 12.914 -12.25 -38.938 1 30.83 13 GLN B N 1
ATOM 3041 C CA . GLN B 1 13 ? 12.148 -13.492 -38.938 1 30.83 13 GLN B CA 1
ATOM 3042 C C . GLN B 1 13 ? 12.195 -14.156 -37.562 1 30.83 13 GLN B C 1
ATOM 3044 O O . GLN B 1 13 ? 13.273 -14.461 -37.031 1 30.83 13 GLN B O 1
ATOM 3049 N N . HIS B 1 14 ? 11.289 -13.875 -36.719 1 32.19 14 HIS B N 1
ATOM 3050 C CA . HIS B 1 14 ? 11.234 -14.625 -35.469 1 32.19 14 HIS B CA 1
ATOM 3051 C C . HIS B 1 14 ? 11.078 -16.125 -35.75 1 32.19 14 HIS B C 1
ATOM 3053 O O . HIS B 1 14 ? 10.016 -16.562 -36.188 1 32.19 14 HIS B O 1
ATOM 3059 N N . SER B 1 15 ? 12.062 -16.812 -36.344 1 33.25 15 SER B N 1
ATOM 3060 C CA . SER B 1 15 ? 12.062 -18.266 -36.406 1 33.25 15 SER B CA 1
ATOM 3061 C C . SER B 1 15 ? 11.766 -18.891 -35.062 1 33.25 15 SER B C 1
ATOM 3063 O O . SER B 1 15 ? 12.422 -18.562 -34.062 1 33.25 15 SER B O 1
ATOM 3065 N N . PHE B 1 16 ? 10.484 -19.312 -34.844 1 37.28 16 PHE B N 1
ATOM 3066 C CA . PHE B 1 16 ? 10.227 -20.125 -33.656 1 37.28 16 PHE B CA 1
ATOM 3067 C C . PHE B 1 16 ? 10.883 -21.484 -33.781 1 37.28 16 PHE B C 1
ATOM 3069 O O . PHE B 1 16 ? 10.578 -22.25 -34.719 1 37.28 16 PHE B O 1
ATOM 3076 N N . PRO B 1 17 ? 12.086 -21.656 -33.469 1 38.66 17 PRO B N 1
ATOM 3077 C CA . PRO B 1 17 ? 12.617 -23.031 -33.531 1 38.66 17 PRO B CA 1
ATOM 3078 C C . PRO B 1 17 ? 11.641 -24.062 -33 1 38.66 17 PRO B C 1
ATOM 3080 O O . PRO B 1 17 ? 10.844 -23.766 -32.094 1 38.66 17 PRO B O 1
ATOM 3083 N N . GLY B 1 18 ? 11.32 -25.078 -33.875 1 37.69 18 GLY B N 1
ATOM 3084 C CA . GLY B 1 18 ? 10.562 -26.234 -33.438 1 37.69 18 GLY B CA 1
ATOM 3085 C C . GLY B 1 18 ? 11.078 -26.797 -32.125 1 37.69 18 GLY B C 1
ATOM 3086 O O . GLY B 1 18 ? 12.281 -26.781 -31.859 1 37.69 18 GLY B O 1
ATOM 3087 N N . ALA B 1 19 ? 10.352 -26.734 -31.078 1 40.5 19 ALA B N 1
ATOM 3088 C CA . ALA B 1 19 ? 10.648 -27.375 -29.797 1 40.5 19 ALA B CA 1
ATOM 3089 C C . ALA B 1 19 ? 11.258 -28.766 -30 1 40.5 19 ALA B C 1
ATOM 3091 O O . ALA B 1 19 ? 10.859 -29.484 -30.922 1 40.5 19 ALA B O 1
ATOM 3092 N N . ASP B 1 20 ? 12.414 -29.016 -29.672 1 38.31 20 ASP B N 1
ATOM 3093 C CA . ASP B 1 20 ? 13.008 -30.344 -29.594 1 38.31 20 ASP B CA 1
ATOM 3094 C C . ASP B 1 20 ? 12.055 -31.344 -28.938 1 38.31 20 ASP B C 1
ATOM 3096 O O . ASP B 1 20 ? 11.406 -31.016 -27.938 1 38.31 20 ASP B O 1
ATOM 3100 N N . ASN B 1 21 ? 11.508 -32.375 -29.625 1 40.09 21 ASN B N 1
ATOM 3101 C CA . ASN B 1 21 ? 10.609 -33.5 -29.328 1 40.09 21 ASN B CA 1
ATOM 3102 C C . ASN B 1 21 ? 11.094 -34.281 -28.125 1 40.09 21 ASN B C 1
ATOM 3104 O O . ASN B 1 21 ? 11.719 -35.344 -28.281 1 40.09 21 ASN B O 1
ATOM 3108 N N . THR B 1 22 ? 11.734 -33.875 -27.219 1 43.59 22 THR B N 1
ATOM 3109 C CA . THR B 1 22 ? 11.898 -34.906 -26.188 1 43.59 22 THR B CA 1
ATOM 3110 C C . THR B 1 22 ? 10.562 -35.531 -25.859 1 43.59 22 THR B C 1
ATOM 3112 O O . THR B 1 22 ? 9.539 -34.844 -25.75 1 43.59 22 THR B O 1
ATOM 3115 N N . ASN B 1 23 ? 10.328 -36.875 -26.047 1 49.84 23 ASN B N 1
ATOM 3116 C CA . ASN B 1 23 ? 9.344 -37.969 -26.062 1 49.84 23 ASN B CA 1
ATOM 3117 C C . ASN B 1 23 ? 8.438 -37.906 -24.844 1 49.84 23 ASN B C 1
ATOM 3119 O O . ASN B 1 23 ? 7.695 -38.875 -24.578 1 49.84 23 ASN B O 1
ATOM 3123 N N . SER B 1 24 ? 8.5 -37.125 -23.859 1 69.75 24 SER B N 1
ATOM 3124 C CA . SER B 1 24 ? 7.566 -37.375 -22.766 1 69.75 24 SER B CA 1
ATOM 3125 C C . SER B 1 24 ? 6.234 -36.688 -23.016 1 69.75 24 SER B C 1
ATOM 3127 O O . SER B 1 24 ? 6.203 -35.5 -23.391 1 69.75 24 SER B O 1
ATOM 3129 N N . GLU B 1 25 ? 5.16 -37.5 -23.312 1 85.75 25 GLU B N 1
ATOM 3130 C CA . GLU B 1 25 ? 3.775 -37.094 -23.531 1 85.75 25 GLU B CA 1
ATOM 3131 C C . GLU B 1 25 ? 3.01 -37.031 -22.203 1 85.75 25 GLU B C 1
ATOM 3133 O O . GLU B 1 25 ? 3.289 -37.812 -21.297 1 85.75 25 GLU B O 1
ATOM 3138 N N . TRP B 1 26 ? 2.221 -35.938 -22.156 1 90.31 26 TRP B N 1
ATOM 3139 C CA . TRP B 1 26 ? 1.327 -35.812 -21.016 1 90.31 26 TRP B CA 1
ATOM 3140 C C . TRP B 1 26 ? -0.084 -36.25 -21.359 1 90.31 26 TRP B C 1
ATOM 3142 O O . TRP B 1 26 ? -0.72 -35.688 -22.266 1 90.31 26 TRP B O 1
ATOM 3152 N N . THR B 1 27 ? -0.447 -37.375 -20.703 1 91.44 27 THR B N 1
ATOM 3153 C CA . THR B 1 27 ? -1.753 -37.938 -20.984 1 91.44 27 THR B CA 1
ATOM 3154 C C . THR B 1 27 ? -2.691 -37.781 -19.797 1 91.44 27 THR B C 1
ATOM 3156 O O . THR B 1 27 ? -2.303 -38.031 -18.656 1 91.44 27 THR B O 1
ATOM 3159 N N . VAL B 1 28 ? -3.914 -37.312 -20.125 1 90.38 28 VAL B N 1
ATOM 3160 C CA . VAL B 1 28 ? -4.98 -37.156 -19.141 1 90.38 28 VAL B CA 1
ATOM 3161 C C . VAL B 1 28 ? -6.254 -37.812 -19.641 1 90.38 28 VAL B C 1
ATOM 3163 O O . VAL B 1 28 ? -6.742 -37.5 -20.734 1 90.38 28 VAL B O 1
ATOM 3166 N N . SER B 1 29 ? -6.816 -38.75 -18.828 1 87.19 29 SER B N 1
ATOM 3167 C CA . SER B 1 29 ? -8.023 -39.5 -19.203 1 87.19 29 SER B CA 1
ATOM 3168 C C . SER B 1 29 ? -7.914 -40.062 -20.609 1 87.19 29 SER B C 1
ATOM 3170 O O . SER B 1 29 ? -8.797 -39.844 -21.438 1 87.19 29 SER B O 1
ATOM 3172 N N . ASP B 1 30 ? -6.777 -40.562 -20.984 1 86.88 30 ASP B N 1
ATOM 3173 C CA . ASP B 1 30 ? -6.508 -41.312 -22.219 1 86.88 30 ASP B CA 1
ATOM 3174 C C . ASP B 1 30 ? -6.348 -40.375 -23.406 1 86.88 30 ASP B C 1
ATOM 3176 O O . ASP B 1 30 ? -6.367 -40.812 -24.562 1 86.88 30 ASP B O 1
ATOM 3180 N N . LEU B 1 31 ? -6.379 -39.156 -23.062 1 88.81 31 LEU B N 1
ATOM 3181 C CA . LEU B 1 31 ? -6.109 -38.156 -24.125 1 88.81 31 LEU B CA 1
ATOM 3182 C C . LEU B 1 31 ? -4.684 -37.625 -24.016 1 88.81 31 LEU B C 1
ATOM 3184 O O . LEU B 1 31 ? -4.25 -37.219 -22.938 1 88.81 31 LEU B O 1
ATOM 3188 N N . ASN B 1 32 ? -4.004 -37.719 -25.031 1 92.19 32 ASN B N 1
ATOM 3189 C CA . ASN B 1 32 ? -2.691 -37.062 -25.094 1 92.19 32 ASN B CA 1
ATOM 3190 C C . ASN B 1 32 ? -2.809 -35.562 -25.203 1 92.19 32 ASN B C 1
ATOM 3192 O O . ASN B 1 32 ? -2.908 -35.031 -26.312 1 92.19 32 ASN B O 1
ATOM 3196 N N . VAL B 1 33 ? -2.699 -34.906 -24.172 1 91.5 33 VAL B N 1
ATOM 3197 C CA . VAL B 1 33 ? -2.93 -33.469 -24.078 1 91.5 33 VAL B CA 1
ATOM 3198 C C . VAL B 1 33 ? -1.819 -32.719 -24.797 1 91.5 33 VAL B C 1
ATOM 3200 O O . VAL B 1 33 ? -2.072 -31.688 -25.453 1 91.5 33 VAL B O 1
ATOM 3203 N N . THR B 1 34 ? -0.604 -33.219 -24.734 1 91.56 34 THR B N 1
ATOM 3204 C CA . THR B 1 34 ? 0.521 -32.562 -25.406 1 91.56 34 THR B CA 1
ATOM 3205 C C . THR B 1 34 ? 0.283 -32.5 -26.922 1 91.56 34 THR B C 1
ATOM 3207 O O . THR B 1 34 ? 0.439 -31.453 -27.531 1 91.56 34 THR B O 1
ATOM 3210 N N . ARG B 1 35 ? -0.108 -33.594 -27.438 1 91.5 35 ARG B N 1
ATOM 3211 C CA . ARG B 1 35 ? -0.342 -33.656 -28.875 1 91.5 35 ARG B CA 1
ATOM 3212 C C . ARG B 1 35 ? -1.475 -32.719 -29.297 1 91.5 35 ARG B C 1
ATOM 3214 O O . ARG B 1 35 ? -1.351 -31.984 -30.281 1 91.5 35 ARG B O 1
ATOM 3221 N N . LYS B 1 36 ? -2.49 -32.781 -28.547 1 90.81 36 LYS B N 1
ATOM 3222 C CA . LYS B 1 36 ? -3.646 -31.953 -28.859 1 90.81 36 LYS B CA 1
ATOM 3223 C C . LYS B 1 36 ? -3.283 -30.469 -28.812 1 90.81 36 LYS B C 1
ATOM 3225 O O . LYS B 1 36 ? -3.695 -29.688 -29.672 1 90.81 36 LYS B O 1
ATOM 3230 N N . PHE B 1 37 ? -2.609 -30.109 -27.812 1 91.81 37 PHE B N 1
ATOM 3231 C CA . PHE B 1 37 ? -2.203 -28.703 -27.688 1 91.81 37 PHE B CA 1
ATOM 3232 C C . PHE B 1 37 ? -1.279 -28.297 -28.828 1 91.81 37 PHE B C 1
ATOM 3234 O O . PHE B 1 37 ? -1.405 -27.203 -29.375 1 91.81 37 PHE B O 1
ATOM 3241 N N . ASN B 1 38 ? -0.322 -29.172 -29.156 1 91 38 ASN B N 1
ATOM 3242 C CA . ASN B 1 38 ? 0.604 -28.859 -30.234 1 91 38 ASN B CA 1
ATOM 3243 C C . ASN B 1 38 ? -0.125 -28.672 -31.562 1 91 38 ASN B C 1
ATOM 3245 O O . ASN B 1 38 ? 0.227 -27.781 -32.344 1 91 38 ASN B O 1
ATOM 3249 N N . GLU B 1 39 ? -1.065 -29.5 -31.812 1 92.12 39 GLU B N 1
ATOM 3250 C CA . GLU B 1 39 ? -1.892 -29.328 -33 1 92.12 39 GLU B CA 1
ATOM 3251 C C . GLU B 1 39 ? -2.588 -27.969 -33 1 92.12 39 GLU B C 1
ATOM 3253 O O . GLU B 1 39 ? -2.602 -27.266 -34.031 1 92.12 39 GLU B O 1
ATOM 3258 N N . PHE B 1 40 ? -3.178 -27.703 -31.875 1 91.25 40 PHE B N 1
ATOM 3259 C CA . PHE B 1 40 ? -3.852 -26.422 -31.719 1 91.25 40 PHE B CA 1
ATOM 3260 C C . PHE B 1 40 ? -2.877 -25.266 -31.922 1 91.25 40 PHE B C 1
ATOM 3262 O O . PHE B 1 40 ? -3.174 -24.312 -32.656 1 91.25 40 PHE B O 1
ATOM 3269 N N . ARG B 1 41 ? -1.759 -25.328 -31.297 1 92.5 41 ARG B N 1
ATOM 3270 C CA . ARG B 1 41 ? -0.729 -24.297 -31.391 1 92.5 41 ARG B CA 1
ATOM 3271 C C . ARG B 1 41 ? -0.272 -24.109 -32.844 1 92.5 41 ARG B C 1
ATOM 3273 O O . ARG B 1 41 ? -0.189 -22.984 -33.344 1 92.5 41 ARG B O 1
ATOM 3280 N N . ASP B 1 42 ? 0.02 -25.172 -33.5 1 91.06 42 ASP B N 1
ATOM 3281 C CA . ASP B 1 42 ? 0.478 -25.109 -34.906 1 91.06 42 ASP B CA 1
ATOM 3282 C C . ASP B 1 42 ? -0.577 -24.484 -35.781 1 91.06 42 ASP B C 1
ATOM 3284 O O . ASP B 1 42 ? -0.246 -23.703 -36.688 1 91.06 42 ASP B O 1
ATOM 3288 N N . ASP B 1 43 ? -1.734 -24.875 -35.531 1 90.81 43 ASP B N 1
ATOM 3289 C CA . ASP B 1 43 ? -2.83 -24.266 -36.281 1 90.81 43 ASP B CA 1
ATOM 3290 C C . ASP B 1 43 ? -2.896 -22.766 -36.062 1 90.81 43 ASP B C 1
ATOM 3292 O O . ASP B 1 43 ? -3.1 -21.984 -37 1 90.81 43 ASP B O 1
ATOM 3296 N N . ALA B 1 44 ? -2.811 -22.375 -34.812 1 90 44 ALA B N 1
ATOM 3297 C CA . ALA B 1 44 ? -2.836 -20.969 -34.469 1 90 44 ALA B CA 1
ATOM 3298 C C . ALA B 1 44 ? -1.7 -20.203 -35.156 1 90 44 ALA B C 1
ATOM 3300 O O . ALA B 1 44 ? -1.897 -19.094 -35.656 1 90 44 ALA B O 1
ATOM 3301 N N . ILE B 1 45 ? -0.558 -20.797 -35.156 1 88.75 45 ILE B N 1
ATOM 3302 C CA . ILE B 1 45 ? 0.606 -20.172 -35.781 1 88.75 45 ILE B CA 1
ATOM 3303 C C . ILE B 1 45 ? 0.384 -20.031 -37.281 1 88.75 45 ILE B C 1
ATOM 3305 O O . ILE B 1 45 ? 0.631 -18.969 -37.875 1 88.75 45 ILE B O 1
ATOM 3309 N N . LYS B 1 46 ? -0.09 -21.031 -37.875 1 90.75 46 LYS B N 1
ATOM 3310 C CA . LYS B 1 46 ? -0.355 -21.031 -39.312 1 90.75 46 LYS B CA 1
ATOM 3311 C C . LYS B 1 46 ? -1.36 -19.953 -39.688 1 90.75 46 LYS B C 1
ATOM 3313 O O . LYS B 1 46 ? -1.244 -19.328 -40.75 1 90.75 46 LYS B O 1
ATOM 3318 N N . ASN B 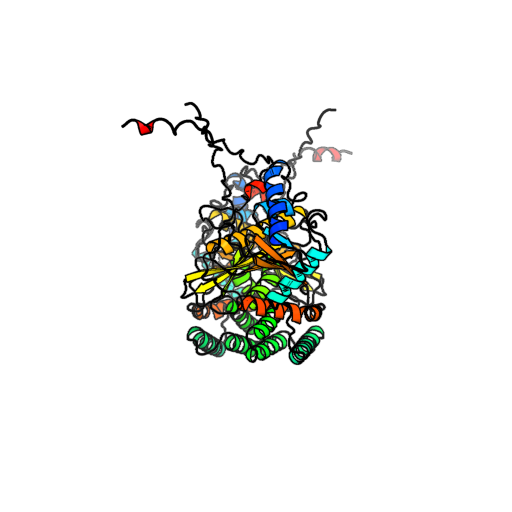1 47 ? -2.27 -19.75 -38.844 1 89.31 47 ASN B N 1
ATOM 3319 C CA . ASN B 1 47 ? -3.338 -18.797 -39.125 1 89.31 47 ASN B CA 1
ATOM 3320 C C . ASN B 1 47 ? -3.16 -17.516 -38.312 1 89.31 47 ASN B C 1
ATOM 3322 O O . ASN B 1 47 ? -4.141 -16.844 -37.969 1 89.31 47 ASN B O 1
ATOM 3326 N N . SER B 1 48 ? -2.002 -17.25 -37.938 1 86.56 48 SER B N 1
ATOM 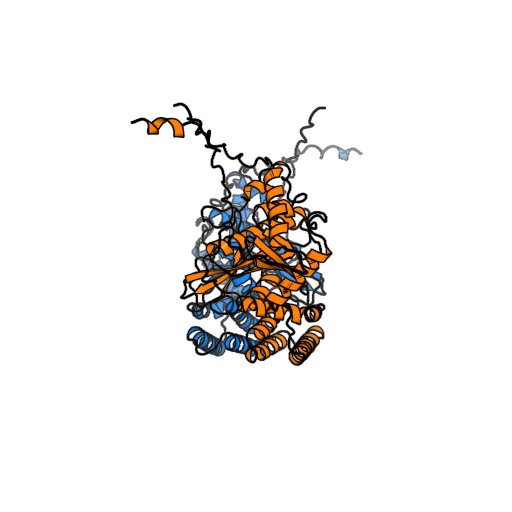3327 C CA . SER B 1 48 ? -1.705 -16.125 -37.031 1 86.56 48 SER B CA 1
ATOM 3328 C C . SER B 1 48 ? -2.277 -14.82 -37.562 1 86.56 48 SER B C 1
ATOM 3330 O O . SER B 1 48 ? -2.654 -13.945 -36.781 1 86.56 48 SER B O 1
ATOM 3332 N N . HIS B 1 49 ? -2.363 -14.672 -38.781 1 84.44 49 HIS B N 1
ATOM 3333 C CA . HIS B 1 49 ? -2.854 -13.445 -39.406 1 84.44 49 HIS B CA 1
ATOM 3334 C C . HIS B 1 49 ? -4.316 -13.195 -39.031 1 84.44 49 HIS B C 1
ATOM 3336 O O . HIS B 1 49 ? -4.805 -12.07 -39.188 1 84.44 49 HIS B O 1
ATOM 3342 N N . LYS B 1 50 ? -4.992 -14.219 -38.594 1 83.75 50 LYS B N 1
ATOM 3343 C CA . LYS B 1 50 ? -6.41 -14.102 -38.25 1 83.75 50 LYS B CA 1
ATOM 3344 C C . LYS B 1 50 ? -6.594 -13.578 -36.812 1 83.75 50 LYS B C 1
ATOM 3346 O O . LYS B 1 50 ? -7.691 -13.164 -36.438 1 83.75 50 LYS B O 1
ATOM 3351 N N . TYR B 1 51 ? -5.59 -13.695 -36.125 1 84.12 51 TYR B N 1
ATOM 3352 C CA . TYR B 1 51 ? -5.727 -13.453 -34.688 1 84.12 51 TYR B CA 1
ATOM 3353 C C . TYR B 1 51 ? -5.062 -12.148 -34.281 1 84.12 51 TYR B C 1
ATOM 3355 O O . TYR B 1 51 ? -3.842 -12.086 -34.094 1 84.12 51 TYR B O 1
ATOM 3363 N N . GLY B 1 52 ? -5.777 -11.07 -34.188 1 75.69 52 GLY B N 1
ATOM 3364 C CA . GLY B 1 52 ? -5.207 -9.781 -33.844 1 75.69 52 GLY B CA 1
ATOM 3365 C C . GLY B 1 52 ? -5.809 -9.172 -32.594 1 75.69 52 GLY B C 1
ATOM 3366 O O . GLY B 1 52 ? -5.219 -8.273 -31.984 1 75.69 52 GLY B O 1
ATOM 3367 N N . ASN B 1 53 ? -6.938 -9.695 -32.281 1 81.69 53 ASN B N 1
ATOM 3368 C CA . ASN B 1 53 ? -7.656 -9.117 -31.141 1 81.69 53 ASN B CA 1
ATOM 3369 C C . ASN B 1 53 ? -7.641 -10.047 -29.938 1 81.69 53 ASN B C 1
ATOM 3371 O O . ASN B 1 53 ? -8.117 -11.18 -30.016 1 81.69 53 ASN B O 1
ATOM 3375 N N . LEU B 1 54 ? -7.188 -9.547 -28.859 1 84.62 54 LEU B N 1
ATOM 3376 C CA . LEU B 1 54 ? -7.027 -10.344 -27.641 1 84.62 54 LEU B CA 1
ATOM 3377 C C . LEU B 1 54 ? -8.375 -10.867 -27.156 1 84.62 54 LEU B C 1
ATOM 3379 O O . LEU B 1 54 ? -8.477 -12.008 -26.703 1 84.62 54 LEU B O 1
ATOM 3383 N N . ASP B 1 55 ? -9.375 -10.086 -27.297 1 81.62 55 ASP B N 1
ATOM 3384 C CA . ASP B 1 55 ? -10.688 -10.469 -26.766 1 81.62 55 ASP B CA 1
ATOM 3385 C C . ASP B 1 55 ? -11.281 -11.625 -27.562 1 81.62 55 ASP B C 1
ATOM 3387 O O . ASP B 1 55 ? -11.969 -12.484 -27 1 81.62 55 ASP B O 1
ATOM 3391 N N . GLN B 1 56 ? -10.898 -11.742 -28.812 1 82.69 56 GLN B N 1
ATOM 3392 C CA . GLN B 1 56 ? -11.508 -12.742 -29.672 1 82.69 56 GLN B CA 1
ATOM 3393 C C . GLN B 1 56 ? -10.602 -13.969 -29.828 1 82.69 56 GLN B C 1
ATOM 3395 O O . GLN B 1 56 ? -11.07 -15.062 -30.141 1 82.69 56 GLN B O 1
ATOM 3400 N N . SER B 1 57 ? -9.359 -13.734 -29.641 1 86.81 57 SER B N 1
ATOM 3401 C CA . SER B 1 57 ? -8.406 -14.797 -29.922 1 86.81 57 SER B CA 1
ATOM 3402 C C . SER B 1 57 ? -7.477 -15.039 -28.75 1 86.81 57 SER B C 1
ATOM 3404 O O . SER B 1 57 ? -6.273 -15.242 -28.922 1 86.81 57 SER B O 1
ATOM 3406 N N . PHE B 1 58 ? -8.039 -15.008 -27.578 1 87.5 58 PHE B N 1
ATOM 3407 C CA . PHE B 1 58 ? -7.289 -15.062 -26.328 1 87.5 58 PHE B CA 1
ATOM 3408 C C . PHE B 1 58 ? -6.465 -16.344 -26.25 1 87.5 58 PHE B C 1
ATOM 3410 O O . PHE B 1 58 ? -5.242 -16.297 -26.094 1 87.5 58 PHE B O 1
ATOM 3417 N N . HIS B 1 59 ? -7.039 -17.438 -26.469 1 90.44 59 HIS B N 1
ATOM 3418 C CA . HIS B 1 59 ? -6.371 -18.719 -26.328 1 90.44 59 HIS B CA 1
ATOM 3419 C C . HIS B 1 59 ? -5.387 -18.969 -27.469 1 90.44 59 HIS B C 1
ATOM 3421 O O . HIS B 1 59 ? -4.34 -19.578 -27.266 1 90.44 59 HIS B O 1
ATOM 3427 N N . GLN B 1 60 ? -5.734 -18.5 -28.641 1 89.19 60 GLN B N 1
ATOM 3428 C CA . GLN B 1 60 ? -4.84 -18.641 -29.781 1 89.19 60 GLN B CA 1
ATOM 3429 C C . GLN B 1 60 ? -3.537 -17.875 -29.562 1 89.19 60 GLN B C 1
ATOM 3431 O O . GLN B 1 60 ? -2.453 -18.391 -29.828 1 89.19 60 GLN B O 1
ATOM 3436 N N . LEU B 1 61 ? -3.727 -16.75 -29.031 1 89.38 61 LEU B N 1
ATOM 3437 C CA . LEU B 1 61 ? -2.553 -15.914 -28.797 1 89.38 61 LEU B CA 1
ATOM 3438 C C . LEU B 1 61 ? -1.659 -16.516 -27.719 1 89.38 61 LEU B C 1
ATOM 3440 O O . LEU B 1 61 ? -0.435 -16.547 -27.859 1 89.38 61 LEU B O 1
ATOM 3444 N N . LEU B 1 62 ? -2.252 -17.031 -26.734 1 92.12 62 LEU B N 1
ATOM 3445 C CA . LEU B 1 62 ? -1.479 -17.703 -25.688 1 92.12 62 LEU B CA 1
ATOM 3446 C C . LEU B 1 62 ? -0.796 -18.953 -26.25 1 92.12 62 LEU B C 1
ATOM 3448 O O . LEU B 1 62 ? 0.375 -19.203 -25.953 1 92.12 62 LEU B O 1
ATOM 3452 N N . ALA B 1 63 ? -1.505 -19.641 -27.031 1 92.19 63 ALA B N 1
ATOM 3453 C CA . ALA B 1 63 ? -0.961 -20.875 -27.609 1 92.19 63 ALA B CA 1
ATOM 3454 C C . ALA B 1 63 ? 0.264 -20.562 -28.469 1 92.19 63 ALA B C 1
ATOM 3456 O O . ALA B 1 63 ? 1.232 -21.328 -28.469 1 92.19 63 ALA B O 1
ATOM 3457 N N . MET B 1 64 ? 0.229 -19.5 -29.141 1 90.44 64 MET B N 1
ATOM 3458 C CA . MET B 1 64 ? 1.361 -19.125 -29.984 1 90.44 64 MET B CA 1
ATOM 3459 C C . MET B 1 64 ? 2.607 -18.875 -29.141 1 90.44 64 MET B C 1
ATOM 3461 O O . MET B 1 64 ? 3.73 -18.969 -29.641 1 90.44 64 MET B O 1
ATOM 3465 N N . SER B 1 65 ? 2.355 -18.609 -27.891 1 91.44 65 SER B N 1
ATOM 3466 C CA . SER B 1 65 ? 3.457 -18.469 -26.938 1 91.44 65 SER B CA 1
ATOM 3467 C C . SER B 1 65 ? 3.678 -19.75 -26.156 1 91.44 65 SER B C 1
ATOM 3469 O O . SER B 1 65 ? 4.293 -19.734 -25.094 1 91.44 65 SER B O 1
ATOM 3471 N N . SER B 1 66 ? 3.072 -20.828 -26.625 1 93 66 SER B N 1
ATOM 3472 C CA . SER B 1 66 ? 3.215 -22.172 -26.047 1 93 66 SER B CA 1
ATOM 3473 C C . SER B 1 66 ? 2.584 -22.25 -24.672 1 93 66 SER B C 1
ATOM 3475 O O . SER B 1 66 ? 3.053 -23 -23.812 1 93 66 SER B O 1
ATOM 3477 N N . ILE B 1 67 ? 1.591 -21.422 -24.453 1 94 67 ILE B N 1
ATOM 3478 C CA . ILE B 1 67 ? 0.89 -21.422 -23.172 1 94 67 ILE B CA 1
ATOM 3479 C C . ILE B 1 67 ? -0.499 -22.031 -23.344 1 94 67 ILE B C 1
ATOM 3481 O O . ILE B 1 67 ? -1.303 -21.547 -24.141 1 94 67 ILE B O 1
ATOM 3485 N N . PHE B 1 68 ? -0.774 -23.078 -22.609 1 94.06 68 PHE B N 1
ATOM 3486 C CA . PHE B 1 68 ? -2.086 -23.703 -22.531 1 94.06 68 PHE B CA 1
ATOM 3487 C C . PHE B 1 68 ? -2.828 -23.234 -21.281 1 94.06 68 PHE B C 1
ATOM 3489 O O . PHE B 1 68 ? -2.477 -23.625 -20.156 1 94.06 68 PHE B O 1
ATOM 3496 N N . PHE B 1 69 ? -3.869 -22.453 -21.5 1 94.38 69 PHE B N 1
ATOM 3497 C CA . PHE B 1 69 ? -4.574 -21.875 -20.359 1 94.38 69 PHE B CA 1
ATOM 3498 C C . PHE B 1 69 ? -5.852 -22.656 -20.078 1 94.38 69 PHE B C 1
ATOM 3500 O O . PHE B 1 69 ? -6.684 -22.859 -20.953 1 94.38 69 PHE B O 1
ATOM 3507 N N . ILE B 1 70 ? -5.941 -23.047 -18.828 1 91.25 70 ILE B N 1
ATOM 3508 C CA . ILE B 1 70 ? -7.129 -23.734 -18.359 1 91.25 70 ILE B CA 1
ATOM 3509 C C . ILE B 1 70 ? -7.777 -22.953 -17.219 1 91.25 70 ILE B C 1
ATOM 3511 O O . ILE B 1 70 ? -7.168 -22.75 -16.172 1 91.25 70 ILE B O 1
ATOM 3515 N N . GLN B 1 71 ? -8.922 -22.484 -17.422 1 86.81 71 GLN B N 1
ATOM 3516 C CA . GLN B 1 71 ? -9.617 -21.688 -16.422 1 86.81 71 GLN B CA 1
ATOM 3517 C C . GLN B 1 71 ? -10.766 -22.469 -15.789 1 86.81 71 GLN B C 1
ATOM 3519 O O . GLN B 1 71 ? -11.227 -23.469 -16.344 1 86.81 71 GLN B O 1
ATOM 3524 N N . ARG B 1 72 ? -11.188 -21.969 -14.625 1 77 72 ARG B N 1
ATOM 3525 C CA . ARG B 1 72 ? -12.336 -22.547 -13.93 1 77 72 ARG B CA 1
ATOM 3526 C C . ARG B 1 72 ? -13.594 -21.734 -14.188 1 77 72 ARG B C 1
ATOM 3528 O O . ARG B 1 72 ? -14.641 -22.281 -14.555 1 77 72 ARG B O 1
ATOM 3535 N N . ARG B 1 73 ? -13.594 -20.422 -13.938 1 67.75 73 ARG B N 1
ATOM 3536 C CA . ARG B 1 73 ? -14.766 -19.547 -13.883 1 67.75 73 ARG B CA 1
ATOM 3537 C C . ARG B 1 73 ? -15.07 -18.969 -15.258 1 67.75 73 ARG B C 1
ATOM 3539 O O . ARG B 1 73 ? -16.047 -18.219 -15.422 1 67.75 73 ARG B O 1
ATOM 3546 N N . ASN B 1 74 ? -14.461 -19.375 -16.125 1 58.47 74 ASN B N 1
ATOM 3547 C CA . ASN B 1 74 ? -14.719 -18.906 -17.484 1 58.47 74 ASN B CA 1
ATOM 3548 C C . ASN B 1 74 ? -14.711 -17.391 -17.578 1 58.47 74 ASN B C 1
ATOM 3550 O O . ASN B 1 74 ? -15.602 -16.797 -18.172 1 58.47 74 ASN B O 1
ATOM 3554 N N . PHE B 1 75 ? -13.961 -16.703 -16.797 1 59.97 75 PHE B N 1
ATOM 3555 C CA . PHE B 1 75 ? -13.805 -15.258 -16.906 1 59.97 75 PHE B CA 1
ATOM 3556 C C . PHE B 1 75 ? -13.406 -14.867 -18.328 1 59.97 75 PHE B C 1
ATOM 3558 O O . PHE B 1 75 ? -13.773 -13.797 -18.812 1 59.97 75 PHE B O 1
ATOM 3565 N N . TYR B 1 76 ? -12.734 -15.797 -18.875 1 68 76 TYR B N 1
ATOM 3566 C CA . TYR B 1 76 ? -12.305 -15.594 -20.25 1 68 76 TYR B CA 1
ATOM 3567 C C . TYR B 1 76 ? -12.906 -16.656 -21.172 1 68 76 TYR B C 1
ATOM 3569 O O . TYR B 1 76 ? -13.531 -17.609 -20.703 1 68 76 TYR B O 1
ATOM 3577 N N . ASN B 1 77 ? -12.805 -16.266 -22.375 1 67.31 77 ASN B N 1
ATOM 3578 C CA . ASN B 1 77 ? -13.359 -17.234 -23.328 1 67.31 77 ASN B CA 1
ATOM 3579 C C . ASN B 1 77 ? -12.727 -18.609 -23.156 1 67.31 77 ASN B C 1
ATOM 3581 O O . ASN B 1 77 ? -11.547 -18.719 -22.828 1 67.31 77 ASN B O 1
ATOM 3585 N N . ASN B 1 78 ? -13.648 -19.531 -23.328 1 66.44 78 ASN B N 1
ATOM 3586 C CA . ASN B 1 78 ? -13.164 -20.906 -23.234 1 66.44 78 ASN B CA 1
ATOM 3587 C C . ASN B 1 78 ? -12.414 -21.312 -24.5 1 66.44 78 ASN B C 1
ATOM 3589 O O . ASN B 1 78 ? -12.555 -20.672 -25.547 1 66.44 78 ASN B O 1
ATOM 3593 N N . ILE B 1 79 ? -11.484 -22.266 -24.281 1 74.44 79 ILE B N 1
ATOM 3594 C CA . ILE B 1 79 ? -10.891 -22.938 -25.438 1 74.44 79 ILE B CA 1
ATOM 3595 C C . ILE B 1 79 ? -11.992 -23.516 -26.312 1 74.44 79 ILE B C 1
ATOM 3597 O O . ILE B 1 79 ? -12.945 -24.125 -25.812 1 74.44 79 ILE B O 1
ATOM 3601 N N . PRO B 1 80 ? -11.828 -23.219 -27.547 1 73.94 80 PRO B N 1
ATOM 3602 C CA . PRO B 1 80 ? -12.859 -23.781 -28.438 1 73.94 80 PRO B CA 1
ATOM 3603 C C . PRO B 1 80 ? -13.055 -25.281 -28.234 1 73.94 80 PRO B C 1
ATOM 3605 O O . PRO B 1 80 ? -12.078 -26.016 -28.094 1 73.94 80 PRO B O 1
ATOM 3608 N N . GLU B 1 81 ? -14.305 -25.688 -28.344 1 80.06 81 GLU B N 1
ATOM 3609 C CA . GLU B 1 81 ? -14.68 -27.062 -28.031 1 80.06 81 GLU B CA 1
ATOM 3610 C C . GLU B 1 81 ? -14.047 -28.031 -29.031 1 80.06 81 GLU B C 1
ATOM 3612 O O . GLU B 1 81 ? -13.75 -29.172 -28.688 1 80.06 81 GLU B O 1
ATOM 3617 N N . HIS B 1 82 ? -13.922 -27.547 -30.203 1 78.75 82 HIS B N 1
ATOM 3618 C CA . HIS B 1 82 ? -13.383 -28.438 -31.219 1 78.75 82 HIS B CA 1
ATOM 3619 C C . HIS B 1 82 ? -11.891 -28.672 -31.016 1 78.75 82 HIS B C 1
ATOM 3621 O O . HIS B 1 82 ? -11.32 -29.609 -31.562 1 78.75 82 HIS B O 1
ATOM 3627 N N . ILE B 1 83 ? -11.328 -27.828 -30.281 1 77.25 83 ILE B N 1
ATOM 3628 C CA . ILE B 1 83 ? -9.922 -28 -29.953 1 77.25 83 ILE B CA 1
ATOM 3629 C C . ILE B 1 83 ? -9.781 -28.922 -28.734 1 77.25 83 ILE B C 1
ATOM 3631 O O . ILE B 1 83 ? -9.031 -29.891 -28.75 1 77.25 83 ILE B O 1
ATOM 3635 N N . MET B 1 84 ? -10.547 -28.562 -27.703 1 82.44 84 MET B N 1
ATOM 3636 C CA . MET B 1 84 ? -10.508 -29.375 -26.5 1 82.44 84 MET B CA 1
ATOM 3637 C C . MET B 1 84 ? -11.867 -29.375 -25.797 1 82.44 84 MET B C 1
ATOM 3639 O O . MET B 1 84 ? -12.375 -28.328 -25.422 1 82.44 84 MET B O 1
ATOM 3643 N N . ASP B 1 85 ? -12.344 -30.547 -25.594 1 84.62 85 ASP B N 1
ATOM 3644 C CA . ASP B 1 85 ? -13.633 -30.734 -24.922 1 84.62 85 ASP B CA 1
ATOM 3645 C C . ASP B 1 85 ? -13.602 -30.156 -23.516 1 84.62 85 ASP B C 1
ATOM 3647 O O . ASP B 1 85 ? -12.609 -30.312 -22.797 1 84.62 85 ASP B O 1
ATOM 3651 N N . PRO B 1 86 ? -14.695 -29.516 -23.109 1 84.44 86 PRO B N 1
ATOM 3652 C CA . PRO B 1 86 ? -14.75 -28.922 -21.781 1 84.44 86 PRO B CA 1
ATOM 3653 C C . PRO B 1 86 ? -14.5 -29.938 -20.672 1 84.44 86 PRO B C 1
ATOM 3655 O O . PRO B 1 86 ? -13.898 -29.609 -19.641 1 84.44 86 PRO B O 1
ATOM 3658 N N . GLN B 1 87 ? -14.969 -31.078 -20.938 1 86.31 87 GLN B N 1
ATOM 3659 C CA . GLN B 1 87 ? -14.758 -32.125 -19.922 1 86.31 87 GLN B CA 1
ATOM 3660 C C . GLN B 1 87 ? -13.281 -32.469 -19.812 1 86.31 87 GLN B C 1
ATOM 3662 O O . GLN B 1 87 ? -12.781 -32.719 -18.703 1 86.31 87 GLN B O 1
ATOM 3667 N N . ILE B 1 88 ? -12.641 -32.531 -20.859 1 85.12 88 ILE B N 1
ATOM 3668 C CA . ILE B 1 88 ? -11.211 -32.812 -20.859 1 85.12 88 ILE B CA 1
ATOM 3669 C C . ILE B 1 88 ? -10.453 -31.672 -20.188 1 85.12 88 ILE B C 1
ATOM 3671 O O . ILE B 1 88 ? -9.492 -31.906 -19.453 1 85.12 88 ILE B O 1
ATOM 3675 N N . GLN B 1 89 ? -10.891 -30.484 -20.375 1 87.44 89 GLN B N 1
ATOM 3676 C CA . GLN B 1 89 ? -10.281 -29.344 -19.703 1 87.44 89 GLN B CA 1
ATOM 3677 C C . GLN B 1 89 ? -10.414 -29.453 -18.188 1 87.44 89 GLN B C 1
ATOM 3679 O O . GLN B 1 89 ? -9.438 -29.234 -17.469 1 87.44 89 GLN B O 1
ATOM 3684 N N . GLN B 1 90 ? -11.57 -29.844 -17.781 1 89.06 90 GLN B N 1
ATOM 3685 C CA . GLN B 1 90 ? -11.82 -30 -16.359 1 89.06 90 GLN B CA 1
ATOM 3686 C C . GLN B 1 90 ? -10.977 -31.125 -15.773 1 89.06 90 GLN B C 1
ATOM 3688 O O . GLN B 1 90 ? -10.414 -30.984 -14.68 1 89.06 90 GLN B O 1
ATOM 3693 N N . ASN B 1 91 ? -10.938 -32.188 -16.5 1 90.62 91 ASN B N 1
ATOM 3694 C CA . ASN B 1 91 ? -10.117 -33.312 -16.047 1 90.62 91 ASN B CA 1
ATOM 3695 C C . ASN B 1 91 ? -8.641 -32.938 -15.984 1 90.62 91 ASN B C 1
ATOM 3697 O O . ASN B 1 91 ? -7.934 -33.375 -15.07 1 90.62 91 ASN B O 1
ATOM 3701 N N . THR B 1 92 ? -8.258 -32.219 -16.969 1 89.38 92 THR B N 1
ATOM 3702 C CA . THR B 1 92 ? -6.871 -31.797 -17.016 1 89.38 92 THR B CA 1
ATOM 3703 C C . THR B 1 92 ? -6.547 -30.891 -15.828 1 89.38 92 THR B C 1
ATOM 3705 O O . THR B 1 92 ? -5.5 -31.031 -15.195 1 89.38 92 THR B O 1
ATOM 3708 N N . ARG B 1 93 ? -7.43 -30.016 -15.508 1 90.81 93 ARG B N 1
ATOM 3709 C CA . ARG B 1 93 ? -7.25 -29.141 -14.352 1 90.81 93 ARG B CA 1
ATOM 3710 C C . ARG B 1 93 ? -7.152 -29.969 -13.062 1 90.81 93 ARG B C 1
ATOM 3712 O O . ARG B 1 93 ? -6.242 -29.75 -12.258 1 90.81 93 ARG B O 1
ATOM 3719 N N . THR B 1 94 ? -8.07 -30.828 -12.961 1 92.19 94 THR B N 1
ATOM 3720 C CA . THR B 1 94 ? -8.094 -31.672 -11.773 1 92.19 94 THR B CA 1
ATOM 3721 C C . THR B 1 94 ? -6.805 -32.469 -11.648 1 92.19 94 THR B C 1
ATOM 3723 O O . THR B 1 94 ? -6.223 -32.562 -10.562 1 92.19 94 THR B O 1
ATOM 3726 N N . ALA B 1 95 ? -6.395 -33.062 -12.734 1 92.81 95 ALA B N 1
ATOM 3727 C CA . ALA B 1 95 ? -5.16 -33.844 -12.75 1 92.81 95 ALA B CA 1
ATOM 3728 C C . ALA B 1 95 ? -3.963 -33 -12.336 1 92.81 95 ALA B C 1
ATOM 3730 O O . ALA B 1 95 ? -3.115 -33.438 -11.562 1 92.81 95 ALA B O 1
ATOM 3731 N N . LEU B 1 96 ? -3.93 -31.812 -12.812 1 93.56 96 LEU B N 1
ATOM 3732 C CA . LEU B 1 96 ? -2.814 -30.922 -12.5 1 93.56 96 LEU B CA 1
ATOM 3733 C C . LEU B 1 96 ? -2.844 -30.516 -11.031 1 93.56 96 LEU B C 1
ATOM 3735 O O . LEU B 1 96 ? -1.803 -30.484 -10.375 1 93.56 96 LEU B O 1
ATOM 3739 N N . LEU B 1 97 ? -4 -30.172 -10.531 1 93.94 97 LEU B N 1
ATOM 3740 C CA . LEU B 1 97 ? -4.125 -29.766 -9.133 1 93.94 97 LEU B CA 1
ATOM 3741 C C . LEU B 1 97 ? -3.736 -30.906 -8.203 1 93.94 97 LEU B C 1
ATOM 3743 O O . LEU B 1 97 ? -3.141 -30.672 -7.148 1 93.94 97 LEU B O 1
ATOM 3747 N N . ASP B 1 98 ? -4.047 -32.094 -8.609 1 94 98 ASP B N 1
ATOM 3748 C CA . ASP B 1 98 ? -3.656 -33.25 -7.836 1 94 98 ASP B CA 1
ATOM 3749 C C . ASP B 1 98 ? -2.143 -33.469 -7.863 1 94 98 ASP B C 1
ATOM 3751 O O . ASP B 1 98 ? -1.531 -33.75 -6.832 1 94 98 ASP B O 1
ATOM 3755 N N . GLU B 1 99 ? -1.578 -33.281 -9.008 1 92.69 99 GLU B N 1
ATOM 3756 C CA . GLU B 1 99 ? -0.13 -33.406 -9.156 1 92.69 99 GLU B CA 1
ATOM 3757 C C . GLU B 1 99 ? 0.595 -32.406 -8.273 1 92.69 99 GLU B C 1
ATOM 3759 O O . GLU B 1 99 ? 1.654 -32.688 -7.719 1 92.69 99 GLU B O 1
ATOM 3764 N N . LEU B 1 100 ? -0.056 -31.25 -8.125 1 93.25 100 LEU B N 1
ATOM 3765 C CA . LEU B 1 100 ? 0.541 -30.156 -7.348 1 93.25 100 LEU B CA 1
ATOM 3766 C C . LEU B 1 100 ? 0.203 -30.312 -5.867 1 93.25 100 LEU B C 1
ATOM 3768 O O . LEU B 1 100 ? 0.682 -29.531 -5.039 1 93.25 100 LEU B O 1
ATOM 3772 N N . ASN B 1 101 ? -0.651 -31.219 -5.562 1 93.69 101 ASN B N 1
ATOM 3773 C CA . ASN B 1 101 ? -1.145 -31.406 -4.203 1 93.69 101 ASN B CA 1
ATOM 3774 C C . ASN B 1 101 ? -1.729 -30.109 -3.639 1 93.69 101 ASN B C 1
ATOM 3776 O O . ASN B 1 101 ? -1.391 -29.703 -2.525 1 93.69 101 ASN B O 1
ATOM 3780 N N . PHE B 1 102 ? -2.486 -29.406 -4.457 1 94.38 102 PHE B N 1
ATOM 3781 C CA . PHE B 1 102 ? -2.951 -28.062 -4.129 1 94.38 102 PHE B CA 1
ATOM 3782 C C . PHE B 1 102 ? -4.066 -28.109 -3.094 1 94.38 102 PHE B C 1
ATOM 3784 O O . PHE B 1 102 ? -4.195 -27.203 -2.266 1 94.38 102 PHE B O 1
ATOM 3791 N N . ARG B 1 103 ? -4.781 -29.062 -2.977 1 91.5 103 ARG B N 1
ATOM 3792 C CA . ARG B 1 103 ? -5.93 -29.094 -2.076 1 91.5 103 ARG B CA 1
ATOM 3793 C C . ARG B 1 103 ? -5.527 -29.578 -0.687 1 91.5 103 ARG B C 1
ATOM 3795 O O . ARG B 1 103 ? -5.465 -30.781 -0.436 1 91.5 103 ARG B O 1
ATOM 3802 N N . ARG B 1 104 ? -5.336 -28.484 0.121 1 93.69 104 ARG B N 1
ATOM 3803 C CA . ARG B 1 104 ? -4.973 -28.734 1.513 1 93.69 104 ARG B CA 1
ATOM 3804 C C . ARG B 1 104 ? -5.898 -27.984 2.463 1 93.69 104 ARG B C 1
ATOM 3806 O O . ARG B 1 104 ? -6.312 -26.859 2.172 1 93.69 104 ARG B O 1
ATOM 3813 N N . ALA B 1 105 ? -6.121 -28.609 3.525 1 95.31 105 ALA B N 1
ATOM 3814 C CA . ALA B 1 105 ? -7.023 -28 4.496 1 95.31 105 ALA B CA 1
ATOM 3815 C C . ALA B 1 105 ? -6.27 -27.562 5.746 1 95.31 105 ALA B C 1
ATOM 3817 O O . ALA B 1 105 ? -5.355 -28.25 6.203 1 95.31 105 ALA B O 1
ATOM 3818 N N . LEU B 1 106 ? -6.676 -26.438 6.215 1 96.69 106 LEU B N 1
ATOM 3819 C CA . LEU B 1 106 ? -6.211 -26.016 7.527 1 96.69 106 LEU B CA 1
ATOM 3820 C C . LEU B 1 106 ? -6.785 -26.906 8.625 1 96.69 106 LEU B C 1
ATOM 3822 O O . LEU B 1 106 ? -7.898 -27.406 8.492 1 96.69 106 LEU B O 1
ATOM 3826 N N . GLN B 1 107 ? -6.09 -27.062 9.703 1 95.81 107 GLN B N 1
ATOM 3827 C CA . GLN B 1 107 ? -6.574 -27.891 10.797 1 95.81 107 GLN B CA 1
ATOM 3828 C C . GLN B 1 107 ? -7.867 -27.328 11.383 1 95.81 107 GLN B C 1
ATOM 3830 O O . GLN B 1 107 ? -7.996 -26.109 11.562 1 95.81 107 GLN B O 1
ATOM 3835 N N . PRO B 1 108 ? -8.781 -28.188 11.688 1 96.19 108 PRO B N 1
ATOM 3836 C CA . PRO B 1 108 ? -10.07 -27.734 12.219 1 96.19 108 PRO B CA 1
ATOM 3837 C C . PRO B 1 108 ? -9.922 -26.875 13.477 1 96.19 108 PRO B C 1
ATOM 3839 O O . PRO B 1 108 ? -10.648 -25.891 13.656 1 96.19 108 PRO B O 1
ATOM 3842 N N . ARG B 1 109 ? -9.016 -27.25 14.297 1 96.19 109 ARG B N 1
ATOM 3843 C CA . ARG B 1 109 ? -8.797 -26.484 15.531 1 96.19 109 ARG B CA 1
ATOM 3844 C C . ARG B 1 109 ? -8.398 -25.047 15.219 1 96.19 109 ARG B C 1
ATOM 3846 O O . ARG B 1 109 ? -8.812 -24.125 15.914 1 96.19 109 ARG B O 1
ATOM 3853 N N . ASP B 1 110 ? -7.559 -24.938 14.242 1 97 110 ASP B N 1
ATOM 3854 C CA . ASP B 1 110 ? -7.133 -23.594 13.844 1 97 110 ASP B CA 1
ATOM 3855 C C . ASP B 1 110 ? -8.289 -22.812 13.219 1 97 110 ASP B C 1
ATOM 3857 O O . ASP B 1 110 ? -8.453 -21.625 13.477 1 97 110 ASP B O 1
ATOM 3861 N N . HIS B 1 111 ? -9.117 -23.5 12.43 1 97.56 111 HIS B N 1
ATOM 3862 C CA . HIS B 1 111 ? -10.328 -22.875 11.898 1 97.56 111 HIS B CA 1
ATOM 3863 C C . HIS B 1 111 ? -11.188 -22.297 13.016 1 97.56 111 HIS B C 1
ATOM 3865 O O . HIS B 1 111 ? -11.609 -21.141 12.945 1 97.56 111 HIS B O 1
ATOM 3871 N N . GLY B 1 112 ? -11.422 -23.156 13.969 1 97.81 112 GLY B N 1
ATOM 3872 C CA . GLY B 1 112 ? -12.258 -22.75 15.086 1 97.81 112 GLY B CA 1
ATOM 3873 C C . GLY B 1 112 ? -11.672 -21.594 15.875 1 97.81 112 GLY B C 1
ATOM 3874 O O . GLY B 1 112 ? -12.398 -20.672 16.25 1 97.81 112 GLY B O 1
ATOM 3875 N N . ALA B 1 113 ? -10.398 -21.625 16.141 1 98.25 113 ALA B N 1
ATOM 3876 C CA . ALA B 1 113 ? -9.734 -20.578 16.906 1 98.25 113 ALA B CA 1
ATOM 3877 C C . ALA B 1 113 ? -9.789 -19.234 16.172 1 98.25 113 ALA B C 1
ATOM 3879 O O . ALA B 1 113 ? -10.055 -18.203 16.766 1 98.25 113 ALA B O 1
ATOM 3880 N N . ILE B 1 114 ? -9.5 -19.281 14.859 1 98.5 114 ILE B N 1
ATOM 3881 C CA . ILE B 1 114 ? -9.547 -18.062 14.047 1 98.5 114 ILE B CA 1
ATOM 3882 C C . ILE B 1 114 ? -10.969 -17.5 14.055 1 98.5 114 ILE B C 1
ATOM 3884 O O . ILE B 1 114 ? -11.156 -16.297 14.25 1 98.5 114 ILE B O 1
ATOM 3888 N N . LYS B 1 115 ? -11.93 -18.375 13.828 1 98.44 115 LYS B N 1
ATOM 3889 C CA . LYS B 1 115 ? -13.328 -17.953 13.852 1 98.44 115 LYS B CA 1
ATOM 3890 C C . LYS B 1 115 ? -13.672 -17.281 15.172 1 98.44 115 LYS B C 1
ATOM 3892 O O . LYS B 1 115 ? -14.328 -16.234 15.18 1 98.44 115 LYS B O 1
ATOM 3897 N N . ALA B 1 116 ? -13.266 -17.844 16.25 1 98.62 116 ALA B N 1
ATOM 3898 C CA . ALA B 1 116 ? -13.562 -17.281 17.562 1 98.62 116 ALA B CA 1
ATOM 3899 C C . ALA B 1 116 ? -12.977 -15.883 17.719 1 98.62 116 ALA B C 1
ATOM 3901 O O . ALA B 1 116 ? -13.664 -14.953 18.125 1 98.62 116 ALA B O 1
ATOM 3902 N N . ILE B 1 117 ? -11.727 -15.695 17.359 1 98.5 117 ILE B N 1
ATOM 3903 C CA . ILE B 1 117 ? -11.031 -14.414 17.484 1 98.5 117 ILE B CA 1
ATOM 3904 C C . ILE B 1 117 ? -11.727 -13.367 16.625 1 98.5 117 ILE B C 1
ATOM 3906 O O . ILE B 1 117 ? -11.992 -12.25 17.078 1 98.5 117 ILE B O 1
ATOM 3910 N N . LEU B 1 118 ? -12.055 -13.703 15.391 1 98.5 118 LEU B N 1
ATOM 3911 C CA . LEU B 1 118 ? -12.641 -12.75 14.453 1 98.5 118 LEU B CA 1
ATOM 3912 C C . LEU B 1 118 ? -14.078 -12.414 14.836 1 98.5 118 LEU B C 1
ATOM 3914 O O . LEU B 1 118 ? -14.531 -11.281 14.641 1 98.5 118 LEU B O 1
ATOM 3918 N N . THR B 1 119 ? -14.781 -13.406 15.406 1 98.5 119 THR B N 1
ATOM 3919 C CA . THR B 1 119 ? -16.141 -13.148 15.891 1 98.5 119 THR B CA 1
ATOM 3920 C C . THR B 1 119 ? -16.125 -12.141 17.047 1 98.5 119 THR B C 1
ATOM 3922 O O . THR B 1 119 ? -16.922 -11.211 17.078 1 98.5 119 THR B O 1
ATOM 3925 N N . GLU B 1 120 ? -15.219 -12.32 17.922 1 97.88 120 GLU B N 1
ATOM 3926 C CA . GLU B 1 120 ? -15.086 -11.398 19.047 1 97.88 120 GLU B CA 1
ATOM 3927 C C . GLU B 1 120 ? -14.719 -10 18.562 1 97.88 120 GLU B C 1
ATOM 3929 O O . GLU B 1 120 ? -15.148 -9 19.156 1 97.88 120 GLU B O 1
ATOM 3934 N N . TYR B 1 121 ? -13.961 -9.93 17.562 1 96.81 121 TYR B N 1
ATOM 3935 C CA . TYR B 1 121 ? -13.609 -8.641 16.984 1 96.81 121 TYR B CA 1
ATOM 3936 C C . TYR B 1 121 ? -14.828 -7.977 16.344 1 96.81 121 TYR B C 1
ATOM 3938 O O . TYR B 1 121 ? -15.141 -6.824 16.656 1 96.81 121 TYR B O 1
ATOM 3946 N N . ARG B 1 122 ? -15.414 -8.656 15.461 1 96.88 122 ARG B N 1
ATOM 3947 C CA . ARG B 1 122 ? -16.594 -8.148 14.766 1 96.88 122 ARG B CA 1
ATOM 3948 C C . ARG B 1 122 ? -17.641 -7.637 15.75 1 96.88 122 ARG B C 1
ATOM 3950 O O . ARG B 1 122 ? -18.234 -6.582 15.531 1 96.88 122 ARG B O 1
ATOM 3957 N N . ASP B 1 123 ? -17.828 -8.367 16.891 1 96.19 123 ASP B N 1
ATOM 3958 C CA . ASP B 1 123 ? -18.891 -8.07 17.844 1 96.19 123 ASP B CA 1
ATOM 3959 C C . ASP B 1 123 ? -18.453 -7.035 18.875 1 96.19 123 ASP B C 1
ATOM 3961 O O . ASP B 1 123 ? -19.219 -6.648 19.75 1 96.19 123 ASP B O 1
ATOM 3965 N N . GLY B 1 124 ? -17.281 -6.625 18.891 1 93.62 124 GLY B N 1
ATOM 3966 C CA . GLY B 1 124 ? -16.797 -5.57 19.781 1 93.62 124 GLY B CA 1
ATOM 3967 C C . GLY B 1 124 ? -16.375 -6.078 21.141 1 93.62 124 GLY B C 1
ATOM 3968 O O . GLY B 1 124 ? -16.172 -5.289 22.062 1 93.62 124 GLY B O 1
ATOM 3969 N N . ILE B 1 125 ? -16.234 -7.32 21.312 1 96.25 125 ILE B N 1
ATOM 3970 C CA . ILE B 1 125 ? -15.812 -7.922 22.562 1 96.25 125 ILE B CA 1
ATOM 3971 C C . ILE B 1 125 ? -14.312 -7.715 22.766 1 96.25 125 ILE B C 1
ATOM 3973 O O . ILE B 1 125 ? -13.859 -7.426 23.875 1 96.25 125 ILE B O 1
ATOM 3977 N N . LYS B 1 126 ? -13.547 -7.871 21.766 1 95.25 126 LYS B N 1
ATOM 3978 C CA . LYS B 1 126 ? -12.109 -7.602 21.766 1 95.25 126 LYS B CA 1
ATOM 3979 C C . LYS B 1 126 ? -11.773 -6.41 20.875 1 95.25 126 LYS B C 1
ATOM 3981 O O . LYS B 1 126 ? -12.352 -6.258 19.797 1 95.25 126 LYS B O 1
ATOM 3986 N N . ASP B 1 127 ? -10.844 -5.715 21.391 1 93.69 127 ASP B N 1
ATOM 3987 C CA . ASP B 1 127 ? -10.438 -4.582 20.578 1 93.69 127 ASP B CA 1
ATOM 3988 C C . ASP B 1 127 ? -9.414 -5.004 19.516 1 93.69 127 ASP B C 1
ATOM 3990 O O . ASP B 1 127 ? -8.984 -6.16 19.5 1 93.69 127 ASP B O 1
ATOM 3994 N N . ILE B 1 128 ? -9.102 -4.098 18.656 1 95 128 ILE B N 1
ATOM 3995 C CA . ILE B 1 128 ? -8.281 -4.363 17.484 1 95 128 ILE B CA 1
ATOM 3996 C C . ILE B 1 128 ? -6.906 -4.863 17.922 1 95 128 ILE B C 1
ATOM 3998 O O . ILE B 1 128 ? -6.344 -5.77 17.297 1 95 128 ILE B O 1
ATOM 4002 N N . LEU B 1 129 ? -6.277 -4.289 18.969 1 96.75 129 LEU B N 1
ATOM 4003 C CA . LEU B 1 129 ? -4.938 -4.676 19.391 1 96.75 129 LEU B CA 1
ATOM 4004 C C . LEU B 1 129 ? -4.945 -6.082 19.984 1 96.75 129 LEU B C 1
ATOM 4006 O O . LEU B 1 129 ? -4.043 -6.879 19.703 1 96.75 129 LEU B O 1
ATOM 4010 N N . ASP B 1 130 ? -5.98 -6.414 20.719 1 97.5 130 ASP B N 1
ATOM 4011 C CA . ASP B 1 130 ? -6.102 -7.758 21.281 1 97.5 130 ASP B CA 1
ATOM 4012 C C . ASP B 1 130 ? -6.227 -8.805 20.188 1 97.5 130 ASP B C 1
ATOM 4014 O O . ASP B 1 130 ? -5.641 -9.883 20.281 1 97.5 130 ASP B O 1
ATOM 4018 N N . VAL B 1 131 ? -6.977 -8.469 19.234 1 97.75 131 VAL B N 1
ATOM 4019 C CA . VAL B 1 131 ? -7.184 -9.375 18.109 1 97.75 131 VAL B CA 1
ATOM 4020 C C . VAL B 1 131 ? -5.863 -9.609 17.375 1 97.75 131 VAL B C 1
ATOM 4022 O O . VAL B 1 131 ? -5.5 -10.75 17.078 1 97.75 131 VAL B O 1
ATOM 4025 N N . ARG B 1 132 ? -5.141 -8.578 17.094 1 97.94 132 ARG B N 1
ATOM 4026 C CA . ARG B 1 132 ? -3.865 -8.68 16.391 1 97.94 132 ARG B CA 1
ATOM 4027 C C . ARG B 1 132 ? -2.855 -9.477 17.219 1 97.94 132 ARG B C 1
ATOM 4029 O O . ARG B 1 132 ? -2.186 -10.367 16.688 1 97.94 132 ARG B O 1
ATOM 4036 N N . ILE B 1 133 ? -2.779 -9.18 18.5 1 98.19 133 ILE B N 1
ATOM 4037 C CA . ILE B 1 133 ? -1.882 -9.906 19.391 1 98.19 133 ILE B CA 1
ATOM 4038 C C . ILE B 1 133 ? -2.27 -11.383 19.406 1 98.19 133 ILE B C 1
ATOM 4040 O O . ILE B 1 133 ? -1.402 -12.258 19.375 1 98.19 133 ILE B O 1
ATOM 4044 N N . GLY B 1 134 ? -3.566 -11.656 19.5 1 98.19 134 GLY B N 1
ATOM 4045 C CA . GLY B 1 134 ? -4.039 -13.031 19.5 1 98.19 134 GLY B CA 1
ATOM 4046 C C . GLY B 1 134 ? -3.633 -13.805 18.266 1 98.19 134 GLY B C 1
ATOM 4047 O O . GLY B 1 134 ? -3.133 -14.93 18.359 1 98.19 134 GLY B O 1
ATOM 4048 N N . LEU B 1 135 ? -3.838 -13.203 17.094 1 98.56 135 LEU B N 1
ATOM 4049 C CA . LEU B 1 135 ? -3.498 -13.852 15.82 1 98.56 135 LEU B CA 1
ATOM 4050 C C . LEU B 1 135 ? -1.991 -14.055 15.703 1 98.56 135 LEU B C 1
ATOM 4052 O O . LEU B 1 135 ? -1.534 -15.117 15.281 1 98.56 135 LEU B O 1
ATOM 4056 N N . LEU B 1 136 ? -1.236 -13.062 16.125 1 98.31 136 LEU B N 1
ATOM 4057 C CA . LEU B 1 136 ? 0.218 -13.156 16.047 1 98.31 136 LEU B CA 1
ATOM 4058 C C . LEU B 1 136 ? 0.741 -14.219 17 1 98.31 136 LEU B C 1
ATOM 4060 O O . LEU B 1 136 ? 1.666 -14.961 16.672 1 98.31 136 LEU B O 1
ATOM 4064 N N . THR B 1 137 ? 0.18 -14.258 18.172 1 98.25 137 THR B N 1
ATOM 4065 C CA . THR B 1 137 ? 0.576 -15.266 19.141 1 98.25 137 THR B CA 1
ATOM 4066 C C . THR B 1 137 ? 0.281 -16.672 18.625 1 98.25 137 THR B C 1
ATOM 4068 O O . THR B 1 137 ? 1.106 -17.578 18.766 1 98.25 137 THR B O 1
ATOM 4071 N N . MET B 1 138 ? -0.86 -16.844 18.047 1 98.12 138 MET B N 1
ATOM 4072 C CA . MET B 1 138 ? -1.192 -18.125 17.422 1 98.12 138 MET B CA 1
ATOM 4073 C C . MET B 1 138 ? -0.203 -18.453 16.312 1 98.12 138 MET B C 1
ATOM 4075 O O . MET B 1 138 ? 0.24 -19.609 16.203 1 98.12 138 MET B O 1
ATOM 4079 N N . ALA B 1 139 ? 0.125 -17.484 15.508 1 98 139 ALA B N 1
ATOM 4080 C CA . ALA B 1 139 ? 1.034 -17.672 14.383 1 98 139 ALA B CA 1
ATOM 4081 C C . ALA B 1 139 ? 2.402 -18.156 14.859 1 98 139 ALA B C 1
ATOM 4083 O O . ALA B 1 139 ? 3.043 -18.984 14.195 1 98 139 ALA B O 1
ATOM 4084 N N . LYS B 1 140 ? 2.863 -17.703 15.953 1 96.12 140 LYS B N 1
ATOM 4085 C CA . LYS B 1 140 ? 4.184 -18.031 16.484 1 96.12 140 LYS B CA 1
ATOM 4086 C C . LYS B 1 140 ? 4.332 -19.531 16.703 1 96.12 140 LYS B C 1
ATOM 4088 O O . LYS B 1 140 ? 5.426 -20.078 16.562 1 96.12 140 LYS B O 1
ATOM 4093 N N . SER B 1 141 ? 3.283 -20.172 17 1 95.62 141 SER B N 1
ATOM 4094 C CA . SER B 1 141 ? 3.338 -21.594 17.375 1 95.62 141 SER B CA 1
ATOM 4095 C C . SER B 1 141 ? 3.041 -22.484 16.172 1 95.62 141 SER B C 1
ATOM 4097 O O . SER B 1 141 ? 2.922 -23.703 16.312 1 95.62 141 SER B O 1
ATOM 4099 N N . LYS B 1 142 ? 2.918 -21.922 14.984 1 97 142 LYS B N 1
ATOM 4100 C CA . LYS B 1 142 ? 2.498 -22.703 13.82 1 97 142 LYS B CA 1
ATOM 4101 C C . LYS B 1 142 ? 3.645 -22.859 12.828 1 97 142 LYS B C 1
ATOM 4103 O O . LYS B 1 142 ? 4.539 -22.016 12.758 1 97 142 LYS B O 1
ATOM 4108 N N . PRO B 1 143 ? 3.512 -23.953 12.078 1 95.31 143 PRO B N 1
ATOM 4109 C CA . PRO B 1 143 ? 4.441 -24.047 10.953 1 95.31 143 PRO B CA 1
ATOM 4110 C C . PRO B 1 143 ? 4.199 -22.953 9.898 1 95.31 143 PRO B C 1
ATOM 4112 O O . PRO B 1 143 ? 3.154 -22.297 9.914 1 95.31 143 PRO B O 1
ATOM 4115 N N . GLU B 1 144 ? 5.023 -22.844 9.016 1 94.69 144 GLU B N 1
ATOM 4116 C CA . GLU B 1 144 ? 5.113 -21.688 8.117 1 94.69 144 GLU B CA 1
ATOM 4117 C C . GLU B 1 144 ? 3.824 -21.5 7.324 1 94.69 144 GLU B C 1
ATOM 4119 O O . GLU B 1 144 ? 3.279 -20.406 7.266 1 94.69 144 GLU B O 1
ATOM 4124 N N . PRO B 1 145 ? 3.279 -22.547 6.621 1 95.88 145 PRO B N 1
ATOM 4125 C CA . PRO B 1 145 ? 2.076 -22.281 5.828 1 95.88 145 PRO B CA 1
ATOM 4126 C C . PRO B 1 145 ? 0.903 -21.797 6.676 1 95.88 145 PRO B C 1
ATOM 4128 O O . PRO B 1 145 ? 0.199 -20.859 6.289 1 95.88 145 PRO B O 1
ATOM 4131 N N . GLU B 1 146 ? 0.673 -22.469 7.832 1 97.44 146 GLU B N 1
ATOM 4132 C CA . GLU B 1 146 ? -0.397 -22.047 8.727 1 97.44 146 GLU B CA 1
ATOM 4133 C C . GLU B 1 146 ? -0.121 -20.656 9.305 1 97.44 146 GLU B C 1
ATOM 4135 O O . GLU B 1 146 ? -1.033 -19.828 9.422 1 97.44 146 GLU B O 1
ATOM 4140 N N . ARG B 1 147 ? 1.112 -20.453 9.688 1 97.56 147 ARG B N 1
ATOM 4141 C CA . ARG B 1 147 ? 1.534 -19.141 10.188 1 97.56 147 ARG B CA 1
ATOM 4142 C C . ARG B 1 147 ? 1.222 -18.047 9.172 1 97.56 147 ARG B C 1
ATOM 4144 O O . ARG B 1 147 ? 0.689 -17 9.531 1 97.56 147 ARG B O 1
ATOM 4151 N N . ASN B 1 148 ? 1.53 -18.297 7.926 1 97.62 148 ASN B N 1
ATOM 4152 C CA . ASN B 1 148 ? 1.335 -17.312 6.875 1 97.62 148 ASN B CA 1
ATOM 4153 C C . ASN B 1 148 ?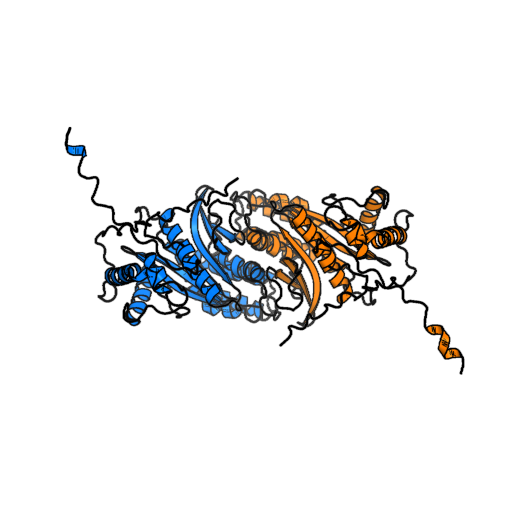 -0.14 -16.953 6.707 1 97.62 148 ASN B C 1
ATOM 4155 O O . ASN B 1 148 ? -0.479 -15.805 6.43 1 97.62 148 ASN B O 1
ATOM 4159 N N . VAL B 1 149 ? -0.979 -17.938 6.84 1 98.38 149 VAL B N 1
ATOM 4160 C CA . VAL B 1 149 ? -2.414 -17.688 6.758 1 98.38 149 VAL B CA 1
ATOM 4161 C C . VAL B 1 149 ? -2.836 -16.734 7.875 1 98.38 149 VAL B C 1
ATOM 4163 O O . VAL B 1 149 ? -3.529 -15.75 7.629 1 98.38 149 VAL B O 1
ATOM 4166 N N . LEU B 1 150 ? -2.387 -17.016 9.07 1 98.62 150 LEU B N 1
ATOM 4167 C CA . LEU B 1 150 ? -2.715 -16.188 10.227 1 98.62 150 LEU B CA 1
ATOM 4168 C C . LEU B 1 150 ? -2.199 -14.773 10.039 1 98.62 150 LEU B C 1
ATOM 4170 O O . LEU B 1 150 ? -2.908 -13.805 10.336 1 98.62 150 LEU B O 1
ATOM 4174 N N . LEU B 1 151 ? -1.029 -14.664 9.516 1 98.25 151 LEU B N 1
ATOM 4175 C CA . LEU B 1 151 ? -0.413 -13.359 9.32 1 98.25 151 LEU B CA 1
ATOM 4176 C C . LEU B 1 151 ? -1.121 -12.586 8.219 1 98.25 151 LEU B C 1
ATOM 4178 O O . LEU B 1 151 ? -1.251 -11.359 8.297 1 98.25 151 LEU B O 1
ATOM 4182 N N . ALA B 1 152 ? -1.537 -13.258 7.18 1 98.38 152 ALA B N 1
ATOM 4183 C CA . ALA B 1 152 ? -2.303 -12.609 6.117 1 98.38 152 ALA B CA 1
ATOM 4184 C C . ALA B 1 152 ? -3.592 -12 6.664 1 98.38 152 ALA B C 1
ATOM 4186 O O . ALA B 1 152 ? -3.955 -10.883 6.305 1 98.38 152 ALA B O 1
ATOM 4187 N N . ILE B 1 153 ? -4.246 -12.727 7.488 1 98.44 153 ILE B N 1
ATOM 4188 C CA . ILE B 1 153 ? -5.477 -12.242 8.102 1 98.44 153 ILE B CA 1
ATOM 4189 C C . ILE B 1 153 ? -5.168 -11.062 9.016 1 98.44 153 ILE B C 1
ATOM 4191 O O . ILE B 1 153 ? -5.84 -10.031 8.969 1 98.44 153 ILE B O 1
ATOM 4195 N N . GLU B 1 154 ? -4.188 -11.227 9.859 1 98.38 154 GLU B N 1
ATOM 4196 C CA . GLU B 1 154 ? -3.779 -10.164 10.766 1 98.38 154 GLU B CA 1
ATOM 4197 C C . GLU B 1 154 ? -3.422 -8.891 10.008 1 98.38 154 GLU B C 1
ATOM 4199 O O . GLU B 1 154 ? -3.768 -7.785 10.438 1 98.38 154 GLU B O 1
ATOM 4204 N N . GLY B 1 155 ? -2.766 -9.016 8.891 1 96.62 155 GLY B N 1
ATOM 4205 C CA . GLY B 1 155 ? -2.348 -7.883 8.086 1 96.62 155 GLY B CA 1
ATOM 4206 C C . GLY B 1 155 ? -3.512 -7.074 7.543 1 96.62 155 GLY B C 1
ATOM 4207 O O . GLY B 1 155 ? -3.359 -5.895 7.223 1 96.62 155 GLY B O 1
ATOM 4208 N N . LEU B 1 156 ? -4.684 -7.652 7.477 1 95.75 156 LEU B N 1
ATOM 4209 C CA . LEU B 1 156 ? -5.867 -6.996 6.934 1 95.75 156 LEU B CA 1
ATOM 4210 C C . LEU B 1 156 ? -6.562 -6.156 8 1 95.75 156 LEU B C 1
ATOM 4212 O O . LEU B 1 156 ? -7.32 -5.238 7.676 1 95.75 156 LEU B O 1
ATOM 4216 N N . ILE B 1 157 ? -6.324 -6.453 9.211 1 95.38 157 ILE B N 1
ATOM 4217 C CA . ILE B 1 157 ? -7.141 -5.969 10.312 1 95.38 157 ILE B CA 1
ATOM 4218 C C . ILE B 1 157 ? -7.059 -4.445 10.391 1 95.38 157 ILE B C 1
ATOM 4220 O O . ILE B 1 157 ? -8.078 -3.771 10.539 1 95.38 157 ILE B O 1
ATOM 4224 N N . PRO B 1 158 ? -5.91 -3.842 10.203 1 92.88 158 PRO B N 1
ATOM 4225 C CA . PRO B 1 158 ? -5.832 -2.387 10.352 1 92.88 158 PRO B CA 1
ATOM 4226 C C . PRO B 1 158 ? -6.664 -1.642 9.312 1 92.88 158 PRO B C 1
ATOM 4228 O O . PRO B 1 158 ? -7.082 -0.506 9.547 1 92.88 158 PRO B O 1
ATOM 4231 N N . THR B 1 159 ? -6.887 -2.256 8.211 1 91.12 159 THR B N 1
ATOM 4232 C CA . THR B 1 159 ? -7.609 -1.608 7.121 1 91.12 159 THR B CA 1
ATOM 4233 C C . THR B 1 159 ? -9.117 -1.751 7.312 1 91.12 159 THR B C 1
ATOM 4235 O O . THR B 1 159 ? -9.898 -0.97 6.758 1 91.12 159 THR B O 1
ATOM 4238 N N . LEU B 1 160 ? -9.547 -2.699 8.031 1 91.62 160 LEU B N 1
ATOM 4239 C CA . LEU B 1 160 ? -10.969 -3.014 8.172 1 91.62 160 LEU B CA 1
ATOM 4240 C C . LEU B 1 160 ? -11.617 -2.137 9.234 1 91.62 160 LEU B C 1
ATOM 4242 O O . LEU B 1 160 ? -11.578 -2.463 10.422 1 91.62 160 LEU B O 1
ATOM 4246 N N . LYS B 1 161 ? -12.203 -1.128 8.758 1 89 161 LYS B N 1
ATOM 4247 C CA . LYS B 1 161 ? -12.875 -0.184 9.641 1 89 161 LYS B CA 1
ATOM 4248 C C . LYS B 1 161 ? -14.367 -0.504 9.766 1 89 161 LYS B C 1
ATOM 4250 O O . LYS B 1 161 ? -14.914 -1.233 8.938 1 89 161 LYS B O 1
ATOM 4255 N N . ASP B 1 162 ? -14.922 -0.008 10.844 1 87.38 162 ASP B N 1
ATOM 4256 C CA . ASP B 1 162 ? -16.359 -0.156 11.023 1 87.38 162 ASP B CA 1
ATOM 4257 C C . ASP B 1 162 ? -17.125 0.928 10.266 1 87.38 162 ASP B C 1
ATOM 4259 O O . ASP B 1 162 ? -17.844 1.732 10.875 1 87.38 162 ASP B O 1
ATOM 4263 N N . LEU B 1 163 ? -16.828 1.055 9.055 1 82.94 163 LEU B N 1
ATOM 4264 C CA . LEU B 1 163 ? -17.406 2.037 8.141 1 82.94 163 LEU B CA 1
ATOM 4265 C C . LEU B 1 163 ? -17.656 1.419 6.773 1 82.94 163 LEU B C 1
ATOM 4267 O O . LEU B 1 163 ? -16.922 0.527 6.34 1 82.94 163 LEU B O 1
ATOM 4271 N N . ASP B 1 164 ? -18.797 1.85 6.281 1 73.69 164 ASP B N 1
ATOM 4272 C CA . ASP B 1 164 ? -19.031 1.473 4.891 1 73.69 164 ASP B CA 1
ATOM 4273 C C . ASP B 1 164 ? -18.344 2.451 3.938 1 73.69 164 ASP B C 1
ATOM 4275 O O . ASP B 1 164 ? -18.812 3.58 3.76 1 73.69 164 ASP B O 1
ATOM 4279 N N . LEU B 1 165 ? -17.125 2.238 3.809 1 66.38 165 LEU B N 1
ATOM 4280 C CA . LEU B 1 165 ? -16.406 3.131 2.902 1 66.38 165 LEU B CA 1
ATOM 4281 C C . LEU B 1 165 ? -16.938 2.988 1.476 1 66.38 165 LEU B C 1
ATOM 4283 O O . LEU B 1 165 ? -17.281 1.887 1.047 1 66.38 165 LEU B O 1
ATOM 4287 N N . PRO B 1 166 ? -17.312 4.148 0.967 1 57.75 166 PRO B N 1
ATOM 4288 C CA . PRO B 1 166 ? -17.625 3.963 -0.451 1 57.75 166 PRO B CA 1
ATOM 4289 C C . PRO B 1 166 ? -16.594 3.111 -1.183 1 57.75 166 PRO B C 1
ATOM 4291 O O . PRO B 1 166 ? -15.5 2.891 -0.669 1 57.75 166 PRO B O 1
ATOM 4294 N N . CYS B 1 167 ? -16.922 2.834 -2.367 1 55.53 167 CYS B N 1
ATOM 4295 C CA . CYS B 1 167 ? -16.156 2 -3.281 1 55.53 167 CYS B CA 1
ATOM 4296 C C . CYS B 1 167 ? -14.68 2.385 -3.258 1 55.53 167 CYS B C 1
ATOM 4298 O O . CYS B 1 167 ? -14.344 3.562 -3.131 1 55.53 167 CYS B O 1
ATOM 4300 N N . LEU B 1 168 ? -13.906 1.364 -3.016 1 63.5 168 LEU B N 1
ATOM 4301 C CA . LEU B 1 168 ? -12.477 1.542 -3.246 1 63.5 168 LEU B CA 1
ATOM 4302 C C . LEU B 1 168 ? -12.227 2.355 -4.512 1 63.5 168 LEU B C 1
ATOM 4304 O O . LEU B 1 168 ? -12.633 1.951 -5.605 1 63.5 168 LEU B O 1
ATOM 4308 N N . SER B 1 169 ? -11.781 3.502 -4.293 1 65.25 169 SER B N 1
ATOM 4309 C CA . SER B 1 169 ? -11.773 4.414 -5.43 1 65.25 169 SER B CA 1
ATOM 4310 C C . SER B 1 169 ? -10.391 4.48 -6.078 1 65.25 169 SER B C 1
ATOM 4312 O O . SER B 1 169 ? -10.211 5.145 -7.102 1 65.25 169 SER B O 1
ATOM 4314 N N . SER B 1 170 ? -9.453 3.721 -5.48 1 84 170 SER B N 1
ATOM 4315 C CA . SER B 1 170 ? -8.141 3.85 -6.102 1 84 170 SER B CA 1
ATOM 4316 C C . SER B 1 170 ? -7.383 2.525 -6.074 1 84 170 SER B C 1
ATOM 4318 O O . SER B 1 170 ? -7.438 1.795 -5.086 1 84 170 SER B O 1
ATOM 4320 N N . GLU B 1 171 ? -6.695 2.232 -7.148 1 88 171 GLU B N 1
ATOM 4321 C CA . GLU B 1 171 ? -5.836 1.056 -7.23 1 88 171 GLU B CA 1
ATOM 4322 C C . GLU B 1 171 ? -4.742 1.094 -6.168 1 88 171 GLU B C 1
ATOM 4324 O O . GLU B 1 171 ? -4.379 0.058 -5.609 1 88 171 GLU B O 1
ATOM 4329 N N . ASN B 1 172 ? -4.328 2.324 -5.875 1 88.38 172 ASN B N 1
ATOM 4330 C CA . ASN B 1 172 ? -3.283 2.471 -4.867 1 88.38 172 ASN B CA 1
ATOM 4331 C C . ASN B 1 172 ? -3.781 2.074 -3.48 1 88.38 172 ASN B C 1
ATOM 4333 O O . ASN B 1 172 ? -3.055 1.444 -2.711 1 88.38 172 ASN B O 1
ATOM 4337 N N . HIS B 1 173 ? -4.961 2.443 -3.219 1 91.25 173 HIS B N 1
ATOM 4338 C CA . HIS B 1 173 ? -5.52 2.072 -1.924 1 91.25 173 HIS B CA 1
ATOM 4339 C C . HIS B 1 173 ? -5.789 0.573 -1.85 1 91.25 173 HIS B C 1
ATOM 4341 O O . HIS B 1 173 ? -5.512 -0.064 -0.832 1 91.25 173 HIS B O 1
ATOM 4347 N N . LEU B 1 174 ? -6.312 0.111 -2.932 1 92.69 174 LEU B N 1
ATOM 4348 C CA . LEU B 1 174 ? -6.527 -1.33 -3.014 1 92.69 174 LEU B CA 1
ATOM 4349 C C . LEU B 1 174 ? -5.227 -2.088 -2.77 1 92.69 174 LEU B C 1
ATOM 4351 O O . LEU B 1 174 ? -5.199 -3.043 -1.989 1 92.69 174 LEU B O 1
ATOM 4355 N N . THR B 1 175 ? -4.219 -1.648 -3.34 1 93.69 175 THR B N 1
ATOM 4356 C CA . THR B 1 175 ? -2.912 -2.289 -3.219 1 93.69 175 THR B CA 1
ATOM 4357 C C . THR B 1 175 ? -2.367 -2.139 -1.801 1 93.69 175 THR B C 1
ATOM 4359 O O . THR B 1 175 ? -2.02 -3.131 -1.156 1 93.69 175 THR B O 1
ATOM 4362 N N . ALA B 1 176 ? -2.395 -0.938 -1.296 1 93.94 176 ALA B N 1
ATOM 4363 C CA . ALA B 1 176 ? -1.729 -0.646 -0.029 1 93.94 176 ALA B CA 1
ATOM 4364 C C . ALA B 1 176 ? -2.537 -1.177 1.15 1 93.94 176 ALA B C 1
ATOM 4366 O O . ALA B 1 176 ? -1.97 -1.661 2.133 1 93.94 176 ALA B O 1
ATOM 4367 N N . GLY B 1 177 ? -3.791 -1.128 1.037 1 93.06 177 GLY B N 1
ATOM 4368 C CA . GLY B 1 177 ? -4.648 -1.438 2.17 1 93.06 177 GLY B CA 1
ATOM 4369 C C . GLY B 1 177 ? -5.07 -2.895 2.219 1 93.06 177 GLY B C 1
ATOM 4370 O O . GLY B 1 177 ? -5.324 -3.438 3.297 1 93.06 177 GLY B O 1
ATOM 4371 N N . TYR B 1 178 ? -5.148 -3.52 1.076 1 94.62 178 TYR B N 1
ATOM 4372 C CA . TYR B 1 178 ? -5.762 -4.84 1.062 1 94.62 178 TYR B CA 1
ATOM 4373 C C . TYR B 1 178 ? -4.812 -5.879 0.478 1 94.62 178 TYR B C 1
ATOM 4375 O O . TYR B 1 178 ? -4.523 -6.895 1.115 1 94.62 178 TYR B O 1
ATOM 4383 N N . ILE B 1 179 ? -4.277 -5.625 -0.627 1 96.31 179 ILE B N 1
ATOM 4384 C CA . ILE B 1 179 ? -3.582 -6.664 -1.375 1 96.31 179 ILE B CA 1
ATOM 4385 C C . ILE B 1 179 ? -2.184 -6.871 -0.796 1 96.31 179 ILE B C 1
ATOM 4387 O O . ILE B 1 179 ? -1.806 -7.996 -0.459 1 96.31 179 ILE B O 1
ATOM 4391 N N . HIS B 1 180 ? -1.417 -5.805 -0.63 1 96.38 180 HIS B N 1
ATOM 4392 C CA . HIS B 1 180 ? -0.03 -5.906 -0.188 1 96.38 180 HIS B CA 1
ATOM 4393 C C . HIS B 1 180 ? 0.063 -6.551 1.19 1 96.38 180 HIS B C 1
ATOM 4395 O O . HIS B 1 180 ? 0.866 -7.465 1.401 1 96.38 180 HIS B O 1
ATOM 4401 N N . PRO B 1 181 ? -0.766 -6.211 2.121 1 96.06 181 PRO B N 1
ATOM 4402 C CA . PRO B 1 181 ? -0.669 -6.855 3.432 1 96.06 181 PRO B CA 1
ATOM 4403 C C . PRO B 1 181 ? -0.907 -8.367 3.365 1 96.06 181 PRO B C 1
ATOM 4405 O O . PRO B 1 181 ? -0.28 -9.125 4.105 1 96.06 181 PRO B O 1
ATOM 4408 N N . VAL B 1 182 ? -1.741 -8.773 2.518 1 97.62 182 VAL B N 1
ATOM 4409 C CA . VAL B 1 182 ? -2.074 -10.195 2.426 1 97.62 182 VAL B CA 1
ATOM 4410 C C . VAL B 1 182 ? -0.958 -10.938 1.699 1 97.62 182 VAL B C 1
ATOM 4412 O O . VAL B 1 182 ? -0.428 -11.93 2.211 1 97.62 182 VAL B O 1
ATOM 4415 N N . ILE B 1 183 ? -0.544 -10.438 0.591 1 97.44 183 ILE B N 1
ATOM 4416 C CA . ILE B 1 183 ? 0.411 -11.148 -0.254 1 97.44 183 ILE B CA 1
ATOM 4417 C C . ILE B 1 183 ? 1.781 -11.164 0.421 1 97.44 183 ILE B C 1
ATOM 4419 O O . ILE B 1 183 ? 2.486 -12.18 0.381 1 97.44 183 ILE B O 1
ATOM 4423 N N . GLN B 1 184 ? 2.174 -10.062 0.996 1 96.19 184 GLN B N 1
ATOM 4424 C CA . GLN B 1 184 ? 3.473 -10 1.659 1 96.19 184 GLN B CA 1
ATOM 4425 C C . GLN B 1 184 ? 3.586 -11.055 2.754 1 96.19 184 GLN B C 1
ATOM 4427 O O . GLN B 1 184 ? 4.652 -11.641 2.949 1 96.19 184 GLN B O 1
ATOM 4432 N N . HIS B 1 185 ? 2.521 -11.305 3.447 1 97.12 185 HIS B N 1
ATOM 4433 C CA . HIS B 1 185 ? 2.551 -12.273 4.539 1 97.12 185 HIS B CA 1
ATOM 4434 C C . HIS B 1 185 ? 2.365 -13.695 4.02 1 97.12 185 HIS B C 1
ATOM 4436 O O . HIS B 1 185 ? 2.953 -14.641 4.555 1 97.12 185 HIS B O 1
ATOM 4442 N N . LEU B 1 186 ? 1.611 -13.781 3 1 97.31 186 LEU B N 1
ATOM 4443 C CA . LEU B 1 186 ? 1.34 -15.109 2.455 1 97.31 186 LEU B CA 1
ATOM 4444 C C . LEU B 1 186 ? 2.572 -15.672 1.754 1 97.31 186 LEU B C 1
ATOM 4446 O O . LEU B 1 186 ? 2.875 -16.859 1.88 1 97.31 186 LEU B O 1
ATOM 4450 N N . PHE B 1 187 ? 3.312 -14.781 1.049 1 96.62 187 PHE B N 1
ATOM 4451 C CA . PHE B 1 187 ? 4.328 -15.297 0.137 1 96.62 187 PHE B CA 1
ATOM 4452 C C . PHE B 1 187 ? 5.691 -14.703 0.456 1 96.62 187 PHE B C 1
ATOM 4454 O O . PHE B 1 187 ? 6.707 -15.125 -0.102 1 96.62 187 PHE B O 1
ATOM 4461 N N . ALA B 1 188 ? 5.77 -13.695 1.31 1 93.06 188 ALA B N 1
ATOM 4462 C CA . ALA B 1 188 ? 7.051 -13.031 1.501 1 93.06 188 ALA B CA 1
ATOM 4463 C C . ALA B 1 188 ? 7.332 -12.789 2.982 1 93.06 188 ALA B C 1
ATOM 4465 O O . ALA B 1 188 ? 8.031 -11.844 3.344 1 93.06 188 ALA B O 1
ATOM 4466 N N . HIS B 1 189 ? 6.723 -13.508 3.766 1 88.88 189 HIS B N 1
ATOM 4467 C CA . HIS B 1 189 ? 6.984 -13.367 5.191 1 88.88 189 HIS B CA 1
ATOM 4468 C C . HIS B 1 189 ? 8.398 -13.82 5.539 1 88.88 189 HIS B C 1
ATOM 4470 O O . HIS B 1 189 ? 9.016 -13.281 6.461 1 88.88 189 HIS B O 1
ATOM 4476 N N . ASN B 1 190 ? 8.836 -14.75 4.77 1 83.38 190 ASN B N 1
ATOM 4477 C CA . ASN B 1 190 ? 10.203 -15.234 4.938 1 83.38 190 ASN B CA 1
ATOM 4478 C C . ASN B 1 190 ? 11.227 -14.141 4.613 1 83.38 190 ASN B C 1
ATOM 4480 O O . ASN B 1 190 ? 11.008 -13.336 3.711 1 83.38 190 ASN B O 1
ATOM 4484 N N . LEU B 1 191 ? 12.352 -14.258 5.23 1 79.06 191 LEU B N 1
ATOM 4485 C CA . LEU B 1 191 ? 13.359 -13.211 5.141 1 79.06 191 LEU B CA 1
ATOM 4486 C C . LEU B 1 191 ? 13.992 -13.188 3.752 1 79.06 191 LEU B C 1
ATOM 4488 O O . LEU B 1 191 ? 14.555 -12.164 3.34 1 79.06 191 LEU B O 1
ATOM 4492 N N . SER B 1 192 ? 13.914 -14.227 3.131 1 85.31 192 SER B N 1
ATOM 4493 C CA . SER B 1 192 ? 14.578 -14.281 1.831 1 85.31 192 SER B CA 1
ATOM 4494 C C . SER B 1 192 ? 13.633 -13.844 0.714 1 85.31 192 SER B C 1
ATOM 4496 O O . SER B 1 192 ? 14.031 -13.773 -0.45 1 85.31 192 SER B O 1
ATOM 4498 N N . HIS B 1 193 ? 12.383 -13.641 1.02 1 89.19 193 HIS B N 1
ATOM 4499 C CA . HIS B 1 193 ? 11.406 -13.234 0.01 1 89.19 193 HIS B CA 1
ATOM 4500 C C . HIS B 1 193 ? 10.992 -11.781 0.195 1 89.19 193 HIS B C 1
ATOM 4502 O O . HIS B 1 193 ? 10.797 -11.328 1.324 1 89.19 193 HIS B O 1
ATOM 4508 N N . PHE B 1 194 ? 10.883 -11.141 -0.885 1 89.69 194 PHE B N 1
ATOM 4509 C CA . PHE B 1 194 ? 10.523 -9.727 -0.835 1 89.69 194 PHE B CA 1
ATOM 4510 C C . PHE B 1 194 ? 9.352 -9.43 -1.764 1 89.69 194 PHE B C 1
ATOM 4512 O O . PHE B 1 194 ? 9.391 -9.773 -2.949 1 89.69 194 PHE B O 1
ATOM 4519 N N . ALA B 1 195 ? 8.328 -8.844 -1.231 1 91.06 195 ALA B N 1
ATOM 4520 C CA . ALA B 1 195 ? 7.168 -8.406 -2.002 1 91.06 195 ALA B CA 1
ATOM 4521 C C . ALA B 1 195 ? 7.309 -6.949 -2.434 1 91.06 195 ALA B C 1
ATOM 4523 O O . ALA B 1 195 ? 7.715 -6.098 -1.64 1 91.06 195 ALA B O 1
ATOM 4524 N N . GLN B 1 196 ? 6.949 -6.691 -3.678 1 89.19 196 GLN B N 1
ATOM 4525 C CA . GLN B 1 196 ? 7.078 -5.34 -4.215 1 89.19 196 GLN B CA 1
ATOM 4526 C C . GLN B 1 196 ? 5.844 -4.949 -5.02 1 89.19 196 GLN B C 1
ATOM 4528 O O . GLN B 1 196 ? 5.34 -5.738 -5.82 1 89.19 196 GLN B O 1
ATOM 4533 N N . CYS B 1 197 ? 5.406 -3.734 -4.672 1 88.44 197 CYS B N 1
ATOM 4534 C CA . CYS B 1 197 ? 4.398 -3.094 -5.512 1 88.44 197 CYS B CA 1
ATOM 4535 C C . CYS B 1 197 ? 5.047 -2.227 -6.582 1 88.44 197 CYS B C 1
ATOM 4537 O O . CYS B 1 197 ? 5.949 -1.439 -6.285 1 88.44 197 CYS B O 1
ATOM 4539 N N . ALA B 1 198 ? 4.711 -2.447 -7.809 1 76.06 198 ALA B N 1
ATOM 4540 C CA . ALA B 1 198 ? 5.375 -1.684 -8.859 1 76.06 198 ALA B CA 1
ATOM 4541 C C . ALA B 1 198 ? 4.367 -0.867 -9.664 1 76.06 198 ALA B C 1
ATOM 4543 O O . ALA B 1 198 ? 3.213 -1.271 -9.82 1 76.06 198 ALA B O 1
ATOM 4544 N N . ASN B 1 199 ? 4.375 0.438 -9.656 1 58.69 199 ASN B N 1
ATOM 4545 C CA . ASN B 1 199 ? 3.604 1.183 -10.641 1 58.69 199 ASN B CA 1
ATOM 4546 C C . ASN B 1 199 ? 4.453 1.561 -11.852 1 58.69 199 ASN B C 1
ATOM 4548 O O . ASN B 1 199 ? 3.924 1.941 -12.898 1 58.69 199 ASN B O 1
ATOM 4552 N N . ILE B 1 200 ? 5.691 2.203 -11.461 1 48.38 200 ILE B N 1
ATOM 4553 C CA . ILE B 1 200 ? 6.438 2.885 -12.516 1 48.38 200 ILE B CA 1
ATOM 4554 C C . ILE B 1 200 ? 7.176 1.86 -13.367 1 48.38 200 ILE B C 1
ATOM 4556 O O . ILE B 1 200 ? 7.543 0.788 -12.883 1 48.38 200 ILE B O 1
ATOM 4560 N N . LEU B 1 201 ? 7.27 2.229 -14.531 1 39.94 201 LEU B N 1
ATOM 4561 C CA . LEU B 1 201 ? 8.055 1.683 -15.633 1 39.94 201 LEU B CA 1
ATOM 4562 C C . LEU B 1 201 ? 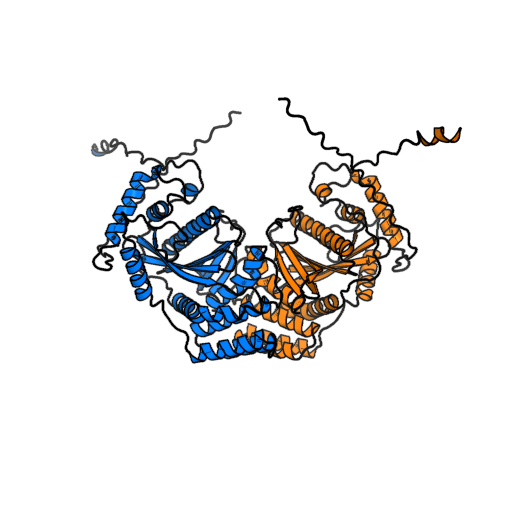9.516 1.496 -15.211 1 39.94 201 LEU B C 1
ATOM 4564 O O . LEU B 1 201 ? 10.141 2.426 -14.703 1 39.94 201 LEU B O 1
ATOM 4568 N N . PRO B 1 202 ? 10 0.43 -14.883 1 36.59 202 PRO B N 1
ATOM 4569 C CA . PRO B 1 202 ? 11.438 0.333 -14.656 1 36.59 202 PRO B CA 1
ATOM 4570 C C . PRO B 1 202 ? 12.242 1.288 -15.539 1 36.59 202 PRO B C 1
ATOM 4572 O O . PRO B 1 202 ? 11.844 1.562 -16.672 1 36.59 202 PRO B O 1
ATOM 4575 N N . ARG B 1 203 ? 13.109 2.209 -14.992 1 34.44 203 ARG B N 1
ATOM 4576 C CA . ARG B 1 203 ? 14.141 2.822 -15.828 1 34.44 203 ARG B CA 1
ATOM 4577 C C . ARG B 1 203 ? 14.703 1.82 -16.828 1 34.44 203 ARG B C 1
ATOM 4579 O O . ARG B 1 203 ? 15.656 2.127 -17.547 1 34.44 203 ARG B O 1
ATOM 4586 N N . PHE B 1 204 ? 14.867 0.632 -16.469 1 33.09 204 PHE B N 1
ATOM 4587 C CA . PHE B 1 204 ? 15.602 -0.219 -17.391 1 33.09 204 PHE B CA 1
ATOM 4588 C C . PHE B 1 204 ? 14.969 -0.198 -18.781 1 33.09 204 PHE B C 1
ATOM 4590 O O . PHE B 1 204 ? 13.773 0.095 -18.906 1 33.09 204 PHE B O 1
ATOM 4597 N N . GLU B 1 205 ? 15.742 -0.292 -19.75 1 37.75 205 GLU B N 1
ATOM 4598 C CA . GLU B 1 205 ? 15.531 -0.197 -21.188 1 37.75 205 GLU B CA 1
ATOM 4599 C C . GLU B 1 205 ? 14.141 -0.683 -21.578 1 37.75 205 GLU B C 1
ATOM 4601 O O . GLU B 1 205 ? 13.539 -0.173 -22.516 1 37.75 205 GLU B O 1
ATOM 4606 N N . CYS B 1 206 ? 13.758 -1.923 -21.312 1 35.62 206 CYS B N 1
ATOM 4607 C CA . CYS B 1 206 ? 12.477 -2.355 -21.859 1 35.62 206 CYS B CA 1
ATOM 4608 C C . CYS B 1 206 ? 11.32 -1.923 -20.969 1 35.62 206 CYS B C 1
ATOM 4610 O O . CYS B 1 206 ? 10.922 -2.66 -20.062 1 35.62 206 CYS B O 1
ATOM 4612 N N . ALA B 1 207 ? 11.156 -0.673 -20.484 1 40.72 207 ALA B N 1
ATOM 4613 C CA . ALA B 1 207 ? 10.172 0.169 -19.812 1 40.72 207 ALA B CA 1
ATOM 4614 C C . ALA B 1 207 ? 8.773 -0.442 -19.891 1 40.72 207 ALA B C 1
ATOM 4616 O O . ALA B 1 207 ? 7.875 -0.055 -19.141 1 40.72 207 ALA B O 1
ATOM 4617 N N . ASP B 1 208 ? 8.289 -0.883 -21.031 1 45.88 208 ASP B N 1
ATOM 4618 C CA . ASP B 1 208 ? 6.906 -1.213 -21.359 1 45.88 208 ASP B CA 1
ATOM 4619 C C . ASP B 1 208 ? 6.281 -2.098 -20.281 1 45.88 208 ASP B C 1
ATOM 4621 O O . ASP B 1 208 ? 5.059 -2.168 -20.172 1 45.88 208 ASP B O 1
ATOM 4625 N N . LYS B 1 209 ? 6.453 -3.445 -19.797 1 55.88 209 LYS B N 1
ATOM 4626 C CA . LYS B 1 209 ? 5.355 -4.281 -19.328 1 55.88 209 LYS B CA 1
ATOM 4627 C C . LYS B 1 209 ? 5.613 -4.777 -17.906 1 55.88 209 LYS B C 1
ATOM 4629 O O . LYS B 1 209 ? 6.09 -5.898 -17.719 1 55.88 209 LYS B O 1
ATOM 4634 N N . ARG B 1 210 ? 5.785 -3.906 -16.781 1 69.88 210 ARG B N 1
ATOM 4635 C CA . ARG B 1 210 ? 5.977 -4.508 -15.469 1 69.88 210 ARG B CA 1
ATOM 4636 C C . ARG B 1 210 ? 4.637 -4.887 -14.836 1 69.88 210 ARG B C 1
ATOM 4638 O O . ARG B 1 210 ? 3.609 -4.281 -15.148 1 69.88 210 ARG B O 1
ATOM 4645 N N . PRO B 1 211 ? 4.824 -5.969 -14.141 1 88 211 PRO B N 1
ATOM 4646 C CA . PRO B 1 211 ? 3.646 -6.328 -13.344 1 88 211 PRO B CA 1
ATOM 4647 C C . PRO B 1 211 ? 3.381 -5.352 -12.203 1 88 211 PRO B C 1
ATOM 4649 O O . PRO B 1 211 ? 4.301 -4.668 -11.742 1 88 211 PRO B O 1
ATOM 4652 N N . ASP B 1 212 ? 2.197 -5.176 -11.828 1 90.69 212 ASP B N 1
ATOM 4653 C CA . ASP B 1 212 ? 1.837 -4.297 -10.719 1 90.69 212 ASP B CA 1
ATOM 4654 C C . ASP B 1 212 ? 2.428 -4.801 -9.398 1 90.69 212 ASP B C 1
ATOM 4656 O O . ASP B 1 212 ? 2.623 -4.027 -8.461 1 90.69 212 ASP B O 1
ATOM 4660 N N . TYR B 1 213 ? 2.65 -6.047 -9.383 1 93.25 213 TYR B N 1
ATOM 4661 C CA . TYR B 1 213 ? 3.096 -6.676 -8.141 1 93.25 213 TYR B CA 1
ATOM 4662 C C . TYR B 1 213 ? 3.998 -7.867 -8.438 1 93.25 213 TYR B C 1
ATOM 4664 O O . TYR B 1 213 ? 3.748 -8.633 -9.375 1 93.25 213 TYR B O 1
ATOM 4672 N N . PHE B 1 214 ? 5.012 -8.078 -7.637 1 93.31 214 PHE B N 1
ATOM 4673 C CA . PHE B 1 214 ? 5.789 -9.305 -7.773 1 93.31 214 PHE B CA 1
ATOM 4674 C C . PHE B 1 214 ? 6.473 -9.656 -6.457 1 93.31 214 PHE B C 1
ATOM 4676 O O . PHE B 1 214 ? 6.672 -8.797 -5.602 1 93.31 214 PHE B O 1
ATOM 4683 N N . VAL B 1 215 ? 6.734 -10.875 -6.246 1 93.38 215 VAL B N 1
ATOM 4684 C CA . VAL B 1 215 ? 7.469 -11.406 -5.102 1 93.38 215 VAL B CA 1
ATOM 4685 C C . VAL B 1 215 ? 8.766 -12.062 -5.574 1 93.38 215 VAL B C 1
ATOM 4687 O O . VAL B 1 215 ? 8.742 -12.969 -6.402 1 93.38 215 VAL B O 1
ATOM 4690 N N . GLN B 1 216 ? 9.836 -11.633 -5.016 1 91.19 216 GLN B N 1
ATOM 4691 C CA . GLN B 1 216 ? 11.156 -12.094 -5.438 1 91.19 216 GLN B CA 1
ATOM 4692 C C . GLN B 1 216 ? 11.852 -12.852 -4.316 1 91.19 216 GLN B C 1
ATOM 4694 O O . GLN B 1 216 ? 11.672 -12.539 -3.139 1 91.19 216 GLN B O 1
ATOM 4699 N N . LYS B 1 217 ? 12.602 -13.75 -4.75 1 90.88 217 LYS B N 1
ATOM 4700 C CA . LYS B 1 217 ? 13.453 -14.5 -3.836 1 90.88 217 LYS B CA 1
ATOM 4701 C C . LYS B 1 217 ? 14.914 -14.078 -3.971 1 90.88 217 LYS B C 1
ATOM 4703 O O . LYS B 1 217 ? 15.414 -13.891 -5.082 1 90.88 217 LYS B O 1
ATOM 4708 N N . PHE B 1 218 ? 15.477 -13.914 -2.828 1 88.56 218 PHE B N 1
ATOM 4709 C CA . PHE B 1 218 ? 16.906 -13.594 -2.771 1 88.56 218 PHE B CA 1
ATOM 4710 C C . PHE B 1 218 ? 17.688 -14.711 -2.092 1 88.56 218 PHE B C 1
ATOM 4712 O O . PHE B 1 218 ? 17.219 -15.297 -1.111 1 88.56 218 PHE B O 1
ATOM 4719 N N . GLU B 1 219 ? 18.797 -15.047 -2.672 1 87.31 219 GLU B N 1
ATOM 4720 C CA . GLU B 1 219 ? 19.766 -15.984 -2.111 1 87.31 219 GLU B CA 1
ATOM 4721 C C . GLU B 1 219 ? 21.125 -15.328 -1.919 1 87.31 219 GLU B C 1
ATOM 4723 O O . GLU B 1 219 ? 21.688 -14.773 -2.863 1 87.31 219 GLU B O 1
ATOM 4728 N N . HIS B 1 220 ? 21.625 -15.336 -0.705 1 86.5 220 HIS B N 1
ATOM 4729 C CA . HIS B 1 220 ? 22.875 -14.695 -0.354 1 86.5 220 HIS B CA 1
ATOM 4730 C C . HIS B 1 220 ? 22.875 -13.219 -0.747 1 86.5 220 HIS B C 1
ATOM 4732 O O . HIS B 1 220 ? 23.812 -12.742 -1.386 1 86.5 220 HIS B O 1
ATOM 4738 N N . TYR B 1 221 ? 21.734 -12.609 -0.576 1 81 221 TYR B N 1
ATOM 4739 C CA . TYR B 1 221 ? 21.547 -11.172 -0.738 1 81 221 TYR B CA 1
ATOM 4740 C C . TYR B 1 221 ? 21.547 -10.781 -2.213 1 81 221 TYR B C 1
ATOM 4742 O O . TYR B 1 221 ? 21.719 -9.609 -2.555 1 81 221 TYR B O 1
ATOM 4750 N N . GLN B 1 222 ? 21.391 -11.812 -3.016 1 86 222 GLN B N 1
ATOM 4751 C CA . GLN B 1 222 ? 21.297 -11.555 -4.449 1 86 222 GLN B CA 1
ATOM 4752 C C . GLN B 1 222 ? 19.953 -12.055 -5.008 1 86 222 GLN B C 1
ATOM 4754 O O . GLN B 1 222 ? 19.438 -13.078 -4.566 1 86 222 GLN B O 1
ATOM 4759 N N . TYR B 1 223 ? 19.531 -11.289 -5.969 1 87.12 223 TYR B N 1
ATOM 4760 C CA . TYR B 1 223 ? 18.312 -11.711 -6.664 1 87.12 223 TYR B CA 1
ATOM 4761 C C . TYR B 1 223 ? 18.453 -13.133 -7.195 1 87.12 223 TYR B C 1
ATOM 4763 O O . TYR B 1 223 ? 19.453 -13.469 -7.844 1 87.12 223 TYR B O 1
ATOM 4771 N N . ALA B 1 224 ? 17.453 -13.984 -6.934 1 88.81 224 ALA B N 1
ATOM 4772 C CA . ALA B 1 224 ? 17.469 -15.359 -7.414 1 88.81 224 ALA B CA 1
ATOM 4773 C C . ALA B 1 224 ? 16.391 -15.594 -8.461 1 88.81 224 ALA B C 1
ATOM 4775 O O . ALA B 1 224 ? 16.672 -16.016 -9.578 1 88.81 224 ALA B O 1
ATOM 4776 N N . SER B 1 225 ? 15.188 -15.266 -8.109 1 90.56 225 SER B N 1
ATOM 4777 C CA . SER B 1 225 ? 14.07 -15.469 -9.023 1 90.56 225 SER B CA 1
ATOM 4778 C C . SER B 1 225 ? 12.82 -14.734 -8.539 1 90.56 225 SER B C 1
ATOM 4780 O O . SER B 1 225 ? 12.75 -14.32 -7.379 1 90.56 225 SER B O 1
ATOM 4782 N N . THR B 1 226 ? 11.922 -14.547 -9.438 1 92.25 226 THR B N 1
ATOM 4783 C CA . THR B 1 226 ? 10.586 -14.078 -9.102 1 92.25 226 THR B CA 1
ATOM 4784 C C . THR B 1 226 ? 9.578 -15.227 -9.172 1 92.25 226 THR B C 1
ATOM 4786 O O . THR B 1 226 ? 9.391 -15.836 -10.227 1 92.25 226 THR B O 1
ATOM 4789 N N . PHE B 1 227 ? 8.922 -15.484 -8.148 1 93.19 227 PHE B N 1
ATOM 4790 C CA . PHE B 1 227 ? 8.086 -16.672 -8.156 1 93.19 227 PHE B CA 1
ATOM 4791 C C . PHE B 1 227 ? 6.605 -16.312 -8.164 1 93.19 227 PHE B C 1
ATOM 4793 O O . PHE B 1 227 ? 5.742 -17.188 -8.25 1 93.19 227 PHE B O 1
ATOM 4800 N N . CYS B 1 228 ? 6.34 -15 -8.055 1 96.31 228 CYS B N 1
ATOM 4801 C CA . CYS B 1 228 ? 4.949 -14.562 -8.062 1 96.31 228 CYS B CA 1
ATOM 4802 C C . CYS B 1 228 ? 4.801 -13.219 -8.766 1 96.31 228 CYS B C 1
ATOM 4804 O O . CYS B 1 228 ? 5.586 -12.297 -8.523 1 96.31 228 CYS B O 1
ATOM 4806 N N . PHE B 1 229 ? 3.812 -13.156 -9.672 1 95.38 229 PHE B N 1
ATOM 4807 C CA . PHE B 1 229 ? 3.443 -11.906 -10.328 1 95.38 229 PHE B CA 1
ATOM 4808 C C . PHE B 1 229 ? 1.975 -11.586 -10.086 1 95.38 229 PHE B C 1
ATOM 4810 O O . PHE B 1 229 ? 1.141 -12.484 -9.984 1 95.38 229 PHE B O 1
ATOM 4817 N N . GLY B 1 230 ? 1.638 -10.266 -10.008 1 96.38 230 GLY B N 1
ATOM 4818 C CA . GLY B 1 230 ? 0.257 -9.844 -9.828 1 96.38 230 GLY B CA 1
ATOM 4819 C C . GLY B 1 230 ? -0.109 -8.625 -10.641 1 96.38 230 GLY B C 1
ATOM 4820 O O . GLY B 1 230 ? 0.733 -7.754 -10.883 1 96.38 230 GLY B O 1
ATOM 4821 N N . GLU B 1 231 ? -1.328 -8.617 -11.102 1 95 231 GLU B N 1
ATOM 4822 C CA . GLU B 1 231 ? -1.966 -7.449 -11.695 1 95 231 GLU B CA 1
ATOM 4823 C C . GLU B 1 231 ? -3.17 -7 -10.875 1 95 231 GLU B C 1
ATOM 4825 O O . GLU B 1 231 ? -3.936 -7.828 -10.375 1 95 231 GLU B O 1
ATOM 4830 N N . ILE B 1 232 ? -3.322 -5.703 -10.742 1 93.56 232 ILE B N 1
ATOM 4831 C CA . ILE B 1 232 ? -4.344 -5.172 -9.844 1 93.56 232 ILE B CA 1
ATOM 4832 C C . ILE B 1 232 ? -5.172 -4.117 -10.578 1 93.56 232 ILE B C 1
ATOM 4834 O O . ILE B 1 232 ? -4.621 -3.18 -11.156 1 93.56 232 ILE B O 1
ATOM 4838 N N . LYS B 1 233 ? -6.496 -4.367 -10.492 1 91.12 233 LYS B N 1
ATOM 4839 C CA . LYS B 1 233 ? -7.453 -3.43 -11.07 1 91.12 233 LYS B CA 1
ATOM 4840 C C . LYS B 1 233 ? -8.625 -3.184 -10.125 1 91.12 233 LYS B C 1
ATOM 4842 O O . LYS B 1 233 ? -8.961 -4.039 -9.305 1 91.12 233 LYS B O 1
ATOM 4847 N N . LEU B 1 234 ? -9.195 -2.008 -10.367 1 90.12 234 LEU B N 1
ATOM 4848 C CA . LEU B 1 234 ? -10.445 -1.73 -9.664 1 90.12 234 LEU B CA 1
ATOM 4849 C C . LEU B 1 234 ? -11.594 -2.533 -10.258 1 90.12 234 LEU B C 1
ATOM 4851 O O . LEU B 1 234 ? -11.5 -3.025 -11.391 1 90.12 234 LEU B O 1
ATOM 4855 N N . ASP B 1 235 ? -12.688 -2.605 -9.578 1 88.31 235 ASP B N 1
ATOM 4856 C CA . ASP B 1 235 ? -13.828 -3.4 -10.023 1 88.31 235 ASP B CA 1
ATOM 4857 C C . ASP B 1 235 ? -14.547 -2.729 -11.188 1 88.31 235 ASP B C 1
ATOM 4859 O O . ASP B 1 235 ? -15.289 -3.383 -11.93 1 88.31 235 ASP B O 1
ATOM 4863 N N . THR B 1 236 ? -14.281 -1.47 -11.391 1 85.19 236 THR B N 1
ATOM 4864 C CA . THR B 1 236 ? -14.938 -0.727 -12.461 1 85.19 236 THR B CA 1
ATOM 4865 C C . THR B 1 236 ? -14.117 -0.803 -13.75 1 85.19 236 THR B C 1
ATOM 4867 O O . THR B 1 236 ? -14.5 -0.236 -14.773 1 85.19 236 THR B O 1
ATOM 4870 N N . ALA B 1 237 ? -12.984 -1.496 -13.664 1 85.75 237 ALA B N 1
ATOM 4871 C CA . ALA B 1 237 ? -12.141 -1.605 -14.852 1 85.75 237 ALA B CA 1
ATOM 4872 C C . ALA B 1 237 ? -12.852 -2.373 -15.961 1 85.75 237 ALA B C 1
ATOM 4874 O O . ALA B 1 237 ? -13.633 -3.287 -15.695 1 85.75 237 ALA B O 1
ATOM 4875 N N . ASN B 1 238 ? -12.547 -1.992 -17.156 1 88.69 238 ASN B N 1
ATOM 4876 C CA . ASN B 1 238 ? -13.18 -2.67 -18.297 1 88.69 238 ASN B CA 1
ATOM 4877 C C . ASN B 1 238 ? -12.57 -4.051 -18.516 1 88.69 238 ASN B C 1
ATOM 4879 O O . ASN B 1 238 ? -11.398 -4.277 -18.219 1 88.69 238 ASN B O 1
ATOM 4883 N N . ASP B 1 239 ? -13.297 -4.824 -19.234 1 86.94 239 ASP B N 1
ATOM 4884 C CA . ASP B 1 239 ? -12.922 -6.219 -19.453 1 86.94 239 ASP B CA 1
ATOM 4885 C C . ASP B 1 239 ? -11.672 -6.324 -20.312 1 86.94 239 ASP B C 1
ATOM 4887 O O . ASP B 1 239 ? -10.812 -7.18 -20.078 1 86.94 239 ASP B O 1
ATOM 4891 N N . MET B 1 240 ? -11.586 -5.473 -21.25 1 86.31 240 MET B N 1
ATOM 4892 C CA . MET B 1 240 ? -10.438 -5.523 -22.141 1 86.31 240 MET B CA 1
ATOM 4893 C C . MET B 1 240 ? -9.141 -5.227 -21.406 1 86.31 240 MET B C 1
ATOM 4895 O O . MET B 1 240 ? -8.117 -5.875 -21.641 1 86.31 240 MET B O 1
ATOM 4899 N N . SER B 1 241 ? -9.234 -4.293 -20.5 1 87.44 241 SER B N 1
ATOM 4900 C CA . SER B 1 241 ? -8.055 -3.965 -19.703 1 87.44 241 SER B CA 1
ATOM 4901 C C . SER B 1 241 ? -7.656 -5.125 -18.797 1 87.44 241 SER B C 1
ATOM 4903 O O . SER B 1 241 ? -6.469 -5.422 -18.641 1 87.44 241 SER B O 1
ATOM 4905 N N . CYS B 1 242 ? -8.609 -5.762 -18.312 1 90.44 242 CYS B N 1
ATOM 4906 C CA . CYS B 1 242 ? -8.344 -6.91 -17.453 1 90.44 242 CYS B CA 1
ATOM 4907 C C . CYS B 1 242 ? -7.727 -8.055 -18.25 1 90.44 242 CYS B C 1
ATOM 4909 O O . CYS B 1 242 ? -6.793 -8.703 -17.781 1 90.44 242 CYS B O 1
ATOM 4911 N N . MET B 1 243 ? -8.188 -8.203 -19.422 1 89.31 243 MET B N 1
ATOM 4912 C CA . MET B 1 243 ? -7.668 -9.258 -20.281 1 89.31 243 MET B CA 1
ATOM 4913 C C . MET B 1 243 ? -6.227 -8.977 -20.688 1 89.31 243 MET B C 1
ATOM 4915 O O . MET B 1 243 ? -5.398 -9.883 -20.734 1 89.31 243 MET B O 1
ATOM 4919 N N . ASN B 1 244 ? -6.031 -7.805 -20.984 1 87.5 244 ASN B N 1
ATOM 4920 C CA . ASN B 1 244 ? -4.672 -7.398 -21.328 1 87.5 244 ASN B CA 1
ATOM 4921 C C . ASN B 1 244 ? -3.703 -7.656 -20.172 1 87.5 244 ASN B C 1
ATOM 4923 O O . ASN B 1 244 ? -2.594 -8.141 -20.391 1 87.5 244 ASN B O 1
ATOM 4927 N N . ASP B 1 245 ? -4.18 -7.348 -19.078 1 88.5 245 ASP B N 1
ATOM 4928 C CA . ASP B 1 245 ? -3.352 -7.562 -17.891 1 88.5 245 ASP B CA 1
ATOM 4929 C C . ASP B 1 245 ? -3.105 -9.047 -17.656 1 88.5 245 ASP B C 1
ATOM 4931 O O . ASP B 1 245 ? -1.989 -9.453 -17.328 1 88.5 245 ASP B O 1
ATOM 4935 N N . PHE B 1 246 ? -4.102 -9.758 -17.891 1 91.38 246 PHE B N 1
ATOM 4936 C CA . PHE B 1 246 ? -3.932 -11.195 -17.734 1 91.38 246 PHE B CA 1
ATOM 4937 C C . PHE B 1 246 ? -2.916 -11.734 -18.734 1 91.38 246 PHE B C 1
ATOM 4939 O O . PHE B 1 246 ? -2.062 -12.547 -18.375 1 91.38 246 PHE B O 1
ATOM 4946 N N . TYR B 1 247 ? -3.033 -11.297 -19.922 1 89.5 247 TYR B N 1
ATOM 4947 C CA . TYR B 1 247 ? -2.113 -11.742 -20.953 1 89.5 247 TYR B CA 1
ATOM 4948 C C . TYR B 1 247 ? -0.674 -11.383 -20.609 1 89.5 247 TYR B C 1
ATOM 4950 O O . TYR B 1 247 ? 0.228 -12.219 -20.734 1 89.5 247 TYR B O 1
ATOM 4958 N N . ARG B 1 248 ? -0.513 -10.242 -20.125 1 88.38 248 ARG B N 1
ATOM 4959 C CA . ARG B 1 248 ? 0.815 -9.812 -19.703 1 88.38 248 ARG B CA 1
ATOM 4960 C C . ARG B 1 248 ? 1.327 -10.68 -18.562 1 88.38 248 ARG B C 1
ATOM 4962 O O . ARG B 1 248 ? 2.498 -11.062 -18.531 1 88.38 248 ARG B O 1
ATOM 4969 N N . LEU B 1 249 ? 0.45 -10.891 -17.703 1 92.25 249 LEU B N 1
ATOM 4970 C CA . LEU B 1 249 ? 0.786 -11.742 -16.578 1 92.25 249 LEU B CA 1
ATOM 4971 C C . LEU B 1 249 ? 1.3 -13.102 -17.047 1 92.25 249 LEU B C 1
ATOM 4973 O O . LEU B 1 249 ? 2.301 -13.602 -16.531 1 92.25 249 LEU B O 1
ATOM 4977 N N . ALA B 1 250 ? 0.664 -13.648 -18 1 93.06 250 ALA B N 1
ATOM 4978 C CA . ALA B 1 250 ? 1.081 -14.93 -18.578 1 93.06 250 ALA B CA 1
ATOM 4979 C C . ALA B 1 250 ? 2.473 -14.828 -19.188 1 93.06 250 ALA B C 1
ATOM 4981 O O . ALA B 1 250 ? 3.297 -15.734 -19.016 1 93.06 250 ALA B O 1
ATOM 4982 N N . LEU B 1 251 ? 2.719 -13.773 -19.812 1 90.75 251 LEU B N 1
ATOM 4983 C CA . LEU B 1 251 ? 4.016 -13.586 -20.453 1 90.75 251 LEU B CA 1
ATOM 4984 C C . LEU B 1 251 ? 5.117 -13.398 -19.422 1 90.75 251 LEU B C 1
ATOM 4986 O O . LEU B 1 251 ? 6.238 -13.875 -19.609 1 90.75 251 LEU B O 1
ATOM 4990 N N . PHE B 1 252 ? 4.801 -12.672 -18.375 1 90.88 252 PHE B N 1
ATOM 4991 C CA . PHE B 1 252 ? 5.773 -12.523 -17.297 1 90.88 252 PHE B CA 1
ATOM 4992 C C . PHE B 1 252 ? 6.141 -13.883 -16.703 1 90.88 252 PHE B C 1
ATOM 4994 O O . PHE B 1 252 ? 7.32 -14.188 -16.516 1 90.88 252 PHE B O 1
ATOM 5001 N N . ALA B 1 253 ? 5.125 -14.617 -16.453 1 93.75 253 ALA B N 1
ATOM 5002 C CA . ALA B 1 253 ? 5.344 -15.938 -15.867 1 93.75 253 ALA B CA 1
ATOM 5003 C C . ALA B 1 253 ? 6.191 -16.812 -16.797 1 93.75 253 ALA B C 1
ATOM 5005 O O . ALA B 1 253 ? 7.148 -17.453 -16.344 1 93.75 253 ALA B O 1
ATOM 5006 N N . LYS B 1 254 ? 5.875 -16.781 -17.984 1 92 254 LYS B N 1
ATOM 5007 C CA . LYS B 1 254 ? 6.621 -17.578 -18.953 1 92 254 LYS B CA 1
ATOM 5008 C C . LYS B 1 254 ? 8.086 -17.156 -19 1 92 254 LYS B C 1
ATOM 5010 O O . LYS B 1 254 ? 8.984 -18 -18.984 1 92 254 LYS B O 1
ATOM 5015 N N . THR B 1 255 ? 8.266 -15.875 -19.109 1 89 255 THR B N 1
ATOM 5016 C CA . THR B 1 255 ? 9.617 -15.352 -19.188 1 89 255 THR B CA 1
ATOM 5017 C C . THR B 1 255 ? 10.438 -15.766 -17.969 1 89 255 THR B C 1
ATOM 5019 O O . THR B 1 255 ? 11.602 -16.156 -18.109 1 89 255 THR B O 1
ATOM 5022 N N . GLU B 1 256 ? 9.805 -15.68 -16.875 1 90.69 256 GLU B N 1
ATOM 5023 C CA . GLU B 1 256 ? 10.492 -16.078 -15.641 1 90.69 256 GLU B CA 1
ATOM 5024 C C . GLU B 1 256 ? 10.82 -17.562 -15.641 1 90.69 256 GLU B C 1
ATOM 5026 O O . GLU B 1 256 ? 11.922 -17.953 -15.242 1 90.69 256 GLU B O 1
ATOM 5031 N N . MET B 1 257 ? 9.914 -18.359 -16.062 1 89.81 257 MET B N 1
ATOM 5032 C CA . MET B 1 257 ? 10.141 -19.797 -16.141 1 89.81 257 MET B CA 1
ATOM 5033 C C . MET B 1 257 ? 11.305 -20.125 -17.062 1 89.81 257 MET B C 1
ATOM 5035 O O . MET B 1 257 ? 12.109 -21.016 -16.781 1 89.81 257 MET B O 1
ATOM 5039 N N . ASP B 1 258 ? 11.445 -19.375 -18.078 1 85.12 258 ASP B N 1
ATOM 5040 C CA . ASP B 1 258 ? 12.477 -19.625 -19.078 1 85.12 258 ASP B CA 1
ATOM 5041 C C . ASP B 1 258 ? 13.844 -19.125 -18.594 1 85.12 258 ASP B C 1
ATOM 5043 O O . ASP B 1 258 ? 14.867 -19.75 -18.875 1 85.12 258 ASP B O 1
ATOM 5047 N N . THR B 1 259 ? 13.781 -18.031 -17.859 1 85.75 259 THR B N 1
ATOM 5048 C CA . THR B 1 259 ? 15.039 -17.391 -17.5 1 85.75 259 THR B CA 1
ATOM 5049 C C . THR B 1 259 ? 15.578 -17.953 -16.188 1 85.75 259 THR B C 1
ATOM 5051 O O . THR B 1 259 ? 16.797 -18.141 -16.031 1 85.75 259 THR B O 1
ATOM 5054 N N . SER B 1 260 ? 14.711 -18.188 -15.234 1 87.88 260 SER B N 1
ATOM 5055 C CA . SER B 1 260 ? 15.164 -18.578 -13.906 1 87.88 260 SER B CA 1
ATOM 5056 C C . SER B 1 260 ? 15.008 -20.094 -13.695 1 87.88 260 SER B C 1
ATOM 5058 O O . SER B 1 260 ? 15.32 -20.609 -12.617 1 87.88 260 SER B O 1
ATOM 5060 N N . HIS B 1 261 ? 14.516 -20.781 -14.609 1 87.44 261 HIS B N 1
ATOM 5061 C CA . HIS B 1 261 ? 14.375 -22.234 -14.594 1 87.44 261 HIS B CA 1
ATOM 5062 C C . HIS B 1 261 ? 13.539 -22.688 -13.398 1 87.44 261 HIS B C 1
ATOM 5064 O O . HIS B 1 261 ? 13.93 -23.609 -12.68 1 87.44 261 HIS B O 1
ATOM 5070 N N . LEU B 1 262 ? 12.477 -22.016 -13.188 1 89 262 LEU B N 1
ATOM 5071 C CA . LEU B 1 262 ? 11.539 -22.391 -12.133 1 89 262 LEU B CA 1
ATOM 5072 C C . LEU B 1 262 ? 10.609 -23.5 -12.609 1 89 262 LEU B C 1
ATOM 5074 O O . LEU B 1 262 ? 10.234 -23.547 -13.789 1 89 262 LEU B O 1
ATOM 5078 N N . ASN B 1 263 ? 10.273 -24.375 -11.695 1 88.75 263 ASN B N 1
ATOM 5079 C CA . ASN B 1 263 ? 9.312 -25.406 -12.047 1 88.75 263 ASN B CA 1
ATOM 5080 C C . ASN B 1 263 ? 7.91 -24.844 -12.219 1 88.75 263 ASN B C 1
ATOM 5082 O O . ASN B 1 263 ? 7.098 -25.406 -12.953 1 88.75 263 ASN B O 1
ATOM 5086 N N . ALA B 1 264 ? 7.684 -23.797 -11.508 1 95.06 264 ALA B N 1
ATOM 5087 C CA . ALA B 1 264 ? 6.371 -23.156 -11.586 1 95.06 264 ALA B CA 1
ATOM 5088 C C . ALA B 1 264 ? 6.434 -21.719 -11.117 1 95.06 264 ALA B C 1
ATOM 5090 O O . ALA B 1 264 ? 7.391 -21.312 -10.461 1 95.06 264 ALA B O 1
ATOM 5091 N N . VAL B 1 265 ? 5.473 -20.922 -11.469 1 96.56 265 VAL B N 1
ATOM 5092 C CA . VAL B 1 265 ? 5.312 -19.531 -11.062 1 96.56 265 VAL B CA 1
ATOM 5093 C C . VAL B 1 265 ? 3.855 -19.266 -10.688 1 96.56 265 VAL B C 1
ATOM 5095 O O . VAL B 1 265 ? 2.941 -19.656 -11.422 1 96.56 265 VAL B O 1
ATOM 5098 N N . ILE B 1 266 ? 3.664 -18.656 -9.547 1 97.88 266 ILE B N 1
ATOM 5099 C CA . ILE B 1 266 ? 2.324 -18.266 -9.133 1 97.88 266 ILE B CA 1
ATOM 5100 C C . ILE B 1 266 ? 2.002 -16.875 -9.68 1 97.88 266 ILE B C 1
ATOM 5102 O O . ILE B 1 266 ? 2.871 -16 -9.727 1 97.88 266 ILE B O 1
ATOM 5106 N N . CYS B 1 267 ? 0.774 -16.719 -10.094 1 97.5 267 CYS B N 1
ATOM 5107 C CA . CYS B 1 267 ? 0.27 -15.422 -10.523 1 97.5 267 CYS B CA 1
ATOM 5108 C C . CYS B 1 267 ? -1.062 -15.102 -9.852 1 97.5 267 CYS B C 1
ATOM 5110 O O . CYS B 1 267 ? -1.775 -16 -9.422 1 97.5 267 CYS B O 1
ATOM 5112 N N . PHE B 1 268 ? -1.342 -13.812 -9.781 1 97.62 268 PHE B N 1
ATOM 5113 C CA . PHE B 1 268 ? -2.686 -13.461 -9.344 1 97.62 268 PHE B CA 1
ATOM 5114 C C . PHE B 1 268 ? -3.176 -12.203 -10.055 1 97.62 268 PHE B C 1
ATOM 5116 O O . PHE B 1 268 ? -2.373 -11.352 -10.445 1 97.62 268 PHE B O 1
ATOM 5123 N N . GLN B 1 269 ? -4.445 -12.203 -10.305 1 95.88 269 GLN B N 1
ATOM 5124 C CA . GLN B 1 269 ? -5.145 -11.016 -10.797 1 95.88 269 GLN B CA 1
ATOM 5125 C C . GLN B 1 269 ? -6.215 -10.562 -9.805 1 95.88 269 GLN B C 1
ATOM 5127 O O . GLN B 1 269 ? -7.074 -11.352 -9.406 1 95.88 269 GLN B O 1
ATOM 5132 N N . THR B 1 270 ? -6.055 -9.336 -9.469 1 96 270 THR B N 1
ATOM 5133 C CA . THR B 1 270 ? -7.027 -8.742 -8.555 1 96 270 THR B CA 1
ATOM 5134 C C . THR B 1 270 ? -7.949 -7.777 -9.297 1 96 270 THR B C 1
ATOM 5136 O O . THR B 1 270 ? -7.48 -6.871 -9.992 1 96 270 THR B O 1
ATOM 5139 N N . ILE B 1 271 ? -9.211 -8.008 -9.188 1 94.12 271 ILE B N 1
ATOM 5140 C CA . ILE B 1 271 ? -10.25 -7.09 -9.648 1 94.12 271 ILE B CA 1
ATOM 5141 C C . ILE B 1 271 ? -11.133 -6.688 -8.469 1 94.12 271 ILE B C 1
ATOM 5143 O O . ILE B 1 271 ? -11.93 -7.496 -7.977 1 94.12 271 ILE B O 1
ATOM 5147 N N . GLY B 1 272 ? -10.969 -5.402 -8.078 1 92.88 272 GLY B N 1
ATOM 5148 C CA . GLY B 1 272 ? -11.586 -5.023 -6.816 1 92.88 272 GLY B CA 1
ATOM 5149 C C . GLY B 1 272 ? -11.055 -5.812 -5.637 1 92.88 272 GLY B C 1
ATOM 5150 O O . GLY B 1 272 ? -9.844 -5.902 -5.434 1 92.88 272 GLY B O 1
ATOM 5151 N N . LEU B 1 273 ? -11.977 -6.371 -4.855 1 94.5 273 LEU B N 1
ATOM 5152 C CA . LEU B 1 273 ? -11.555 -7.125 -3.68 1 94.5 273 LEU B CA 1
ATOM 5153 C C . LEU B 1 273 ? -11.461 -8.617 -3.99 1 94.5 273 LEU B C 1
ATOM 5155 O O . LEU B 1 273 ? -11.18 -9.422 -3.102 1 94.5 273 LEU B O 1
ATOM 5159 N N . SER B 1 274 ? -11.625 -8.945 -5.238 1 95.88 274 SER B N 1
ATOM 5160 C CA . SER B 1 274 ? -11.547 -10.328 -5.688 1 95.88 274 SER B CA 1
ATOM 5161 C C . SER B 1 274 ? -10.188 -10.633 -6.312 1 95.88 274 SER B C 1
ATOM 5163 O O . SER B 1 274 ? -9.789 -9.992 -7.285 1 95.88 274 SER B O 1
ATOM 5165 N N . THR B 1 275 ? -9.508 -11.562 -5.738 1 97.31 275 THR B N 1
ATOM 5166 C CA . THR B 1 275 ? -8.203 -11.977 -6.258 1 97.31 275 THR B CA 1
ATOM 5167 C C . THR B 1 275 ? -8.25 -13.422 -6.738 1 97.31 275 THR B C 1
ATOM 5169 O O . THR B 1 275 ? -8.562 -14.328 -5.965 1 97.31 275 THR B O 1
ATOM 5172 N N . THR B 1 276 ? -7.922 -13.617 -7.992 1 97 276 THR B N 1
ATOM 5173 C CA . THR B 1 276 ? -7.812 -14.961 -8.555 1 97 276 THR B CA 1
ATOM 5174 C C . THR B 1 276 ? -6.348 -15.367 -8.695 1 97 276 THR B C 1
ATOM 5176 O O . THR B 1 276 ? -5.547 -14.633 -9.281 1 97 276 THR B O 1
ATOM 5179 N N . PHE B 1 277 ? -6.066 -16.562 -8.203 1 97.69 277 PHE B N 1
ATOM 5180 C CA . PHE B 1 277 ? -4.703 -17.078 -8.25 1 97.69 277 PHE B CA 1
ATOM 5181 C C . PHE B 1 277 ? -4.562 -18.125 -9.344 1 97.69 277 PHE B C 1
ATOM 5183 O O . PHE B 1 277 ? -5.484 -18.922 -9.586 1 97.69 277 PHE B O 1
ATOM 5190 N N . TYR B 1 278 ? -3.445 -18.125 -9.977 1 96.88 278 TYR B N 1
ATOM 5191 C CA . TYR B 1 278 ? -3.064 -19.047 -11.047 1 96.88 278 TYR B CA 1
ATOM 5192 C C . TYR B 1 278 ? -1.678 -19.625 -10.805 1 96.88 278 TYR B C 1
ATOM 5194 O O .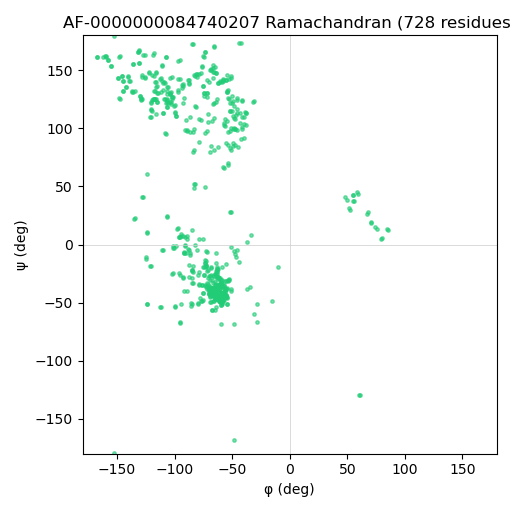 TYR B 1 278 ? -0.911 -19.094 -9.992 1 96.88 278 TYR B O 1
ATOM 5202 N N . ILE B 1 279 ? -1.419 -20.656 -11.555 1 97.31 279 ILE B N 1
ATOM 5203 C CA . ILE B 1 279 ? -0.064 -21.203 -11.547 1 97.31 279 ILE B CA 1
ATOM 5204 C C . ILE B 1 279 ? 0.316 -21.656 -12.961 1 97.31 279 ILE B C 1
ATOM 5206 O O . ILE B 1 279 ? -0.51 -22.219 -13.68 1 97.31 279 ILE B O 1
ATOM 5210 N N . MET B 1 280 ? 1.5 -21.312 -13.336 1 96.25 280 MET B N 1
ATOM 5211 C CA . MET B 1 280 ? 2.07 -21.828 -14.578 1 96.25 280 MET B CA 1
ATOM 5212 C C . MET B 1 280 ? 3.105 -22.906 -14.297 1 96.25 280 MET B C 1
ATOM 5214 O O . MET B 1 280 ? 4.004 -22.719 -13.477 1 96.25 280 MET B O 1
ATOM 5218 N N . THR B 1 281 ? 2.979 -24 -14.93 1 94.31 281 THR B N 1
ATOM 5219 C CA . THR B 1 281 ? 3.916 -25.109 -14.766 1 94.31 281 THR B CA 1
ATOM 5220 C C . THR B 1 281 ? 4.375 -25.641 -16.125 1 94.31 281 THR B C 1
ATOM 5222 O O . THR B 1 281 ? 3.75 -25.359 -17.141 1 94.31 281 THR B O 1
ATOM 5225 N N . ARG B 1 282 ? 5.383 -26.422 -16.016 1 91.38 282 ARG B N 1
ATOM 5226 C CA . ARG B 1 282 ? 5.953 -26.984 -17.234 1 91.38 282 ARG B CA 1
ATOM 5227 C C . ARG B 1 282 ? 5.418 -28.375 -17.5 1 91.38 282 ARG B C 1
ATOM 5229 O O . ARG B 1 282 ? 5.348 -29.203 -16.594 1 91.38 282 ARG B O 1
ATOM 5236 N N . LYS B 1 283 ? 5.023 -28.562 -18.719 1 90.31 283 LYS B N 1
ATOM 5237 C CA . LYS B 1 283 ? 4.734 -29.875 -19.281 1 90.31 283 LYS B CA 1
ATOM 5238 C C . LYS B 1 283 ? 5.504 -30.094 -20.578 1 90.31 283 LYS B C 1
ATOM 5240 O O . LYS B 1 283 ? 6.133 -29.172 -21.094 1 90.31 283 LYS B O 1
ATOM 5245 N N . PRO B 1 284 ? 5.613 -31.328 -21.016 1 87.62 284 PRO B N 1
ATOM 5246 C CA . PRO B 1 284 ? 6.367 -31.562 -22.25 1 87.62 284 PRO B CA 1
ATOM 5247 C C . PRO B 1 284 ? 5.895 -30.672 -23.406 1 87.62 284 PRO B C 1
ATOM 5249 O O . PRO B 1 284 ? 4.746 -30.781 -23.844 1 87.62 284 PRO B O 1
ATOM 5252 N N . ASN B 1 285 ? 6.688 -29.828 -23.859 1 86.62 285 ASN B N 1
ATOM 5253 C CA . ASN B 1 285 ? 6.535 -28.984 -25.047 1 86.62 285 ASN B CA 1
ATOM 5254 C C . ASN B 1 285 ? 5.477 -27.906 -24.828 1 86.62 285 ASN B C 1
ATOM 5256 O O . ASN B 1 285 ? 4.918 -27.391 -25.797 1 86.62 285 ASN B O 1
ATOM 5260 N N . MET B 1 286 ? 5.168 -27.625 -23.641 1 91.06 286 MET B N 1
ATOM 5261 C CA . MET B 1 286 ? 4.203 -26.562 -23.391 1 91.06 286 MET B CA 1
ATOM 5262 C C . MET B 1 286 ? 4.289 -26.078 -21.953 1 91.06 286 MET B C 1
ATOM 5264 O O . MET B 1 286 ? 4.883 -26.734 -21.109 1 91.06 286 MET B O 1
ATOM 5268 N N . LEU B 1 287 ? 3.746 -24.906 -21.75 1 94.12 287 LEU B N 1
ATOM 5269 C CA . LEU B 1 287 ? 3.453 -24.391 -20.422 1 94.12 287 LEU B CA 1
ATOM 5270 C C . LEU B 1 287 ? 1.954 -24.422 -20.141 1 94.12 287 LEU B C 1
ATOM 5272 O O . LEU B 1 287 ? 1.15 -24.047 -21 1 94.12 287 LEU B O 1
ATOM 5276 N N . VAL B 1 288 ? 1.638 -24.922 -19.016 1 95.12 288 VAL B N 1
ATOM 5277 C CA . VAL B 1 288 ? 0.231 -24.969 -18.641 1 95.12 288 VAL B CA 1
ATOM 5278 C C . VAL B 1 288 ? -0.044 -23.906 -17.562 1 95.12 288 VAL B C 1
ATOM 5280 O O . VAL B 1 288 ? 0.631 -23.859 -16.531 1 95.12 288 VAL B O 1
ATOM 5283 N N . PHE B 1 289 ? -0.961 -23.062 -17.891 1 95.94 289 PHE B N 1
ATOM 5284 C CA . PHE B 1 289 ? -1.405 -21.984 -17 1 95.94 289 PHE B CA 1
ATOM 5285 C C . PHE B 1 289 ? -2.816 -22.25 -16.5 1 95.94 289 PHE B C 1
ATOM 5287 O O . PHE B 1 289 ? -3.775 -22.234 -17.266 1 95.94 289 PHE B O 1
ATOM 5294 N N . VAL B 1 290 ? -2.951 -22.5 -15.148 1 95.38 290 VAL B N 1
ATOM 5295 C CA . VAL B 1 290 ? -4.23 -22.984 -14.641 1 95.38 290 VAL B CA 1
ATOM 5296 C C . VAL B 1 290 ? -4.723 -22.078 -13.516 1 95.38 290 VAL B C 1
ATOM 5298 O O . VAL B 1 290 ? -3.928 -21.609 -12.703 1 95.38 290 VAL B O 1
ATOM 5301 N N . GLU B 1 291 ? -6 -21.891 -13.477 1 95.19 291 GLU B N 1
ATOM 5302 C CA . GLU B 1 291 ? -6.641 -21.188 -12.375 1 95.19 291 GLU B CA 1
ATOM 5303 C C . GLU B 1 291 ? -6.707 -22.047 -11.117 1 95.19 291 GLU B C 1
ATOM 5305 O O . GLU B 1 291 ? -7.168 -23.188 -11.172 1 95.19 291 GLU B O 1
ATOM 5310 N N . LEU B 1 292 ? -6.301 -21.516 -10.047 1 95.88 292 LEU B N 1
ATOM 5311 C CA . LEU B 1 292 ? -6.301 -22.25 -8.789 1 95.88 292 LEU B CA 1
ATOM 5312 C C . LEU B 1 292 ? -7.562 -21.953 -7.984 1 95.88 292 LEU B C 1
ATOM 5314 O O . LEU B 1 292 ? -8.414 -22.828 -7.82 1 95.88 292 LEU B O 1
ATOM 5318 N N . VAL B 1 293 ? -7.652 -20.719 -7.547 1 95.56 293 VAL B N 1
ATOM 5319 C CA . VAL B 1 293 ? -8.758 -20.344 -6.676 1 95.56 293 VAL B CA 1
ATOM 5320 C C . VAL B 1 293 ? -8.992 -18.828 -6.746 1 95.56 293 VAL B C 1
ATOM 5322 O O . VAL B 1 293 ? -8.086 -18.078 -7.125 1 95.56 293 VAL B O 1
ATOM 5325 N N . THR B 1 294 ? -10.188 -18.438 -6.371 1 96.31 294 THR B N 1
ATOM 5326 C CA . THR B 1 294 ? -10.539 -17.047 -6.191 1 96.31 294 THR B CA 1
ATOM 5327 C C . THR B 1 294 ? -10.867 -16.75 -4.73 1 96.31 294 THR B C 1
ATOM 5329 O O . THR B 1 294 ? -11.641 -17.484 -4.105 1 96.31 294 THR B O 1
ATOM 5332 N N . ILE B 1 295 ? -10.242 -15.703 -4.266 1 97.75 295 ILE B N 1
ATOM 5333 C CA . ILE B 1 295 ? -10.492 -15.258 -2.902 1 97.75 295 ILE B CA 1
ATOM 5334 C C . ILE B 1 295 ? -11.086 -13.852 -2.918 1 97.75 295 ILE B C 1
ATOM 5336 O O . ILE B 1 295 ? -10.586 -12.969 -3.617 1 97.75 295 ILE B O 1
ATOM 5340 N N . VAL B 1 296 ? -12.148 -13.68 -2.17 1 97.44 296 VAL B N 1
ATOM 5341 C CA . VAL B 1 296 ? -12.75 -12.359 -2.002 1 97.44 296 VAL B CA 1
ATOM 5342 C C . VAL B 1 296 ? -12.445 -11.828 -0.6 1 97.44 296 VAL B C 1
ATOM 5344 O O . VAL B 1 296 ? -12.844 -12.438 0.397 1 97.44 296 VAL B O 1
ATOM 5347 N N . LEU B 1 297 ? -11.742 -10.703 -0.515 1 96.56 297 LEU B N 1
ATOM 5348 C CA . LEU B 1 297 ? -11.359 -10.117 0.767 1 96.56 297 LEU B CA 1
ATOM 5349 C C . LEU B 1 297 ? -12.516 -9.32 1.362 1 96.56 297 LEU B C 1
ATOM 5351 O O . LEU B 1 297 ? -13.305 -8.719 0.628 1 96.56 297 LEU B O 1
ATOM 5355 N N . PRO B 1 298 ? -12.594 -9.32 2.693 1 95.62 298 PRO B N 1
ATOM 5356 C CA . PRO B 1 298 ? -13.586 -8.438 3.322 1 95.62 298 PRO B CA 1
ATOM 5357 C C . PRO B 1 298 ? -13.266 -6.961 3.129 1 95.62 298 PRO B C 1
ATOM 5359 O O . PRO B 1 298 ? -12.102 -6.566 3.146 1 95.62 298 PRO B O 1
ATOM 5362 N N . SER B 1 299 ? -14.281 -6.145 3.059 1 91.75 299 SER B N 1
ATOM 5363 C CA . SER B 1 299 ? -14.086 -4.723 2.785 1 91.75 299 SER B CA 1
ATOM 5364 C C . SER B 1 299 ? -14.055 -3.912 4.078 1 91.75 299 SER B C 1
ATOM 5366 O O . SER B 1 299 ? -13.562 -2.779 4.09 1 91.75 299 SER B O 1
ATOM 5368 N N . ASN B 1 300 ? -14.656 -4.426 5.078 1 91.94 300 ASN B N 1
ATOM 5369 C CA . ASN B 1 300 ? -14.789 -3.709 6.34 1 91.94 300 ASN B CA 1
ATOM 5370 C C . ASN B 1 300 ? -14.906 -4.668 7.523 1 91.94 300 ASN B C 1
ATOM 5372 O O . ASN B 1 300 ? -14.906 -5.887 7.34 1 91.94 300 ASN B O 1
ATOM 5376 N N . LYS B 1 301 ? -15.039 -4.145 8.711 1 93.12 301 LYS B N 1
ATOM 5377 C CA . LYS B 1 301 ? -15.07 -4.926 9.945 1 93.12 301 LYS B CA 1
ATOM 5378 C C . LYS B 1 301 ? -16.297 -5.828 9.984 1 93.12 301 LYS B C 1
ATOM 5380 O O . LYS B 1 301 ? -16.203 -7.02 10.281 1 93.12 301 LYS B O 1
ATOM 5385 N N . PRO B 1 302 ? -17.5 -5.402 9.633 1 93.12 302 PRO B N 1
ATOM 5386 C CA . PRO B 1 302 ? -18.672 -6.27 9.688 1 93.12 302 PRO B CA 1
ATOM 5387 C C . PRO B 1 302 ? -18.547 -7.488 8.773 1 93.12 302 PRO B C 1
ATOM 5389 O O . PRO B 1 302 ? -19.125 -8.539 9.047 1 93.12 302 PRO B O 1
ATOM 5392 N N . SER B 1 303 ? -17.828 -7.375 7.707 1 94.81 303 SER B N 1
ATOM 5393 C CA . SER B 1 303 ? -17.75 -8.453 6.73 1 94.81 303 SER B CA 1
ATOM 5394 C C . SER B 1 303 ? -16.547 -9.352 6.996 1 94.81 303 SER B C 1
ATOM 5396 O O . SER B 1 303 ? -16.219 -10.234 6.191 1 94.81 303 SER B O 1
ATOM 5398 N N . ILE B 1 304 ? -15.859 -9.172 8.125 1 97.06 304 ILE B N 1
ATOM 5399 C CA . ILE B 1 304 ? -14.562 -9.797 8.359 1 97.06 304 ILE B CA 1
ATOM 5400 C C . ILE B 1 304 ? -14.727 -11.32 8.375 1 97.06 304 ILE B C 1
ATOM 5402 O O . ILE B 1 304 ? -13.805 -12.047 8.008 1 97.06 304 ILE B O 1
ATOM 5406 N N . LEU B 1 305 ? -15.883 -11.859 8.75 1 98 305 LEU B N 1
ATOM 5407 C CA . LEU B 1 305 ? -16.078 -13.297 8.891 1 98 305 LEU B CA 1
ATOM 5408 C C . LEU B 1 305 ? -16.141 -13.977 7.523 1 98 305 LEU B C 1
ATOM 5410 O O . LEU B 1 305 ? -16.016 -15.203 7.426 1 98 305 LEU B O 1
ATOM 5414 N N . SER B 1 306 ? -16.297 -13.219 6.457 1 97.81 306 SER B N 1
ATOM 5415 C CA . SER B 1 306 ? -16.344 -13.797 5.121 1 97.81 306 SER B CA 1
ATOM 5416 C C . SER B 1 306 ? -15.023 -14.477 4.762 1 97.81 306 SER B C 1
ATOM 5418 O O . SER B 1 306 ? -15 -15.406 3.949 1 97.81 306 SER B O 1
ATOM 5420 N N . ILE B 1 307 ? -13.969 -14.062 5.398 1 98.19 307 ILE B N 1
ATOM 5421 C CA . ILE B 1 307 ? -12.648 -14.602 5.082 1 98.19 307 ILE B CA 1
ATOM 5422 C C . ILE B 1 307 ? -12.562 -16.062 5.516 1 98.19 307 ILE B C 1
ATOM 5424 O O . ILE B 1 307 ? -11.711 -16.812 5.031 1 98.19 307 ILE B O 1
ATOM 5428 N N . LEU B 1 308 ? -13.43 -16.516 6.41 1 98.31 308 LEU B N 1
ATOM 5429 C CA . LEU B 1 308 ? -13.43 -17.875 6.926 1 98.31 308 LEU B CA 1
ATOM 5430 C C . LEU B 1 308 ? -13.688 -18.875 5.805 1 98.31 308 LEU B C 1
ATOM 5432 O O . LEU B 1 308 ? -13.195 -20.016 5.848 1 98.31 308 LEU B O 1
ATOM 5436 N N . GLY B 1 309 ? -14.383 -18.453 4.816 1 97.75 309 GLY B N 1
ATOM 5437 C CA . GLY B 1 309 ? -14.688 -19.328 3.688 1 97.75 309 GLY B CA 1
ATOM 5438 C C . GLY B 1 309 ? -13.492 -19.594 2.803 1 97.75 309 GLY B C 1
ATOM 5439 O O . GLY B 1 309 ? -13.539 -20.469 1.931 1 97.75 309 GLY B O 1
ATOM 5440 N N . TYR B 1 310 ? -12.422 -18.938 3.105 1 98.12 310 TYR B N 1
ATOM 5441 C CA . TYR B 1 310 ? -11.273 -19.031 2.211 1 98.12 310 TYR B CA 1
ATOM 5442 C C . TYR B 1 310 ? -10.039 -19.516 2.959 1 98.12 310 TYR B C 1
ATOM 5444 O O . TYR B 1 310 ? -8.93 -19.453 2.436 1 98.12 310 TYR B O 1
ATOM 5452 N N . LEU B 1 311 ? -10.117 -19.969 4.164 1 98.5 311 LEU B N 1
ATOM 5453 C CA . LEU B 1 311 ? -8.969 -20.359 4.973 1 98.5 311 LEU B CA 1
ATOM 5454 C C . LEU B 1 311 ? -8.227 -21.531 4.336 1 98.5 311 LEU B C 1
ATOM 5456 O O . LEU B 1 311 ? -6.996 -21.516 4.266 1 98.5 311 LEU B O 1
ATOM 5460 N N . ASP B 1 312 ? -8.953 -22.5 3.857 1 98.31 312 ASP B N 1
ATOM 5461 C CA . ASP B 1 312 ? -8.32 -23.656 3.217 1 98.31 312 ASP B CA 1
ATOM 5462 C C . ASP B 1 312 ? -7.617 -23.234 1.923 1 98.31 312 ASP B C 1
ATOM 5464 O O . ASP B 1 312 ? -6.535 -23.734 1.61 1 98.31 312 ASP B O 1
ATOM 5468 N N . ASP B 1 313 ? -8.25 -22.375 1.194 1 97.94 313 ASP B N 1
ATOM 5469 C CA . ASP B 1 313 ? -7.645 -21.859 -0.034 1 97.94 313 ASP B CA 1
ATOM 5470 C C . ASP B 1 313 ? -6.336 -21.141 0.258 1 97.94 313 ASP B C 1
ATOM 5472 O O . ASP B 1 313 ? -5.328 -21.359 -0.417 1 97.94 313 ASP B O 1
ATOM 5476 N N . LEU B 1 314 ? -6.371 -20.297 1.249 1 98.38 314 LEU B N 1
ATOM 5477 C CA . LEU B 1 314 ? -5.172 -19.578 1.653 1 98.38 314 LEU B CA 1
ATOM 5478 C C . LEU B 1 314 ? -4.074 -20.547 2.086 1 98.38 314 LEU B C 1
ATOM 5480 O O . LEU B 1 314 ? -2.906 -20.375 1.728 1 98.38 314 LEU B O 1
ATOM 5484 N N . HIS B 1 315 ? -4.469 -21.484 2.824 1 98.5 315 HIS B N 1
ATOM 5485 C CA . HIS B 1 315 ? -3.514 -22.484 3.277 1 98.5 315 HIS B CA 1
ATOM 5486 C C . HIS B 1 315 ? -2.91 -23.25 2.1 1 98.5 315 HIS B C 1
ATOM 5488 O O . HIS B 1 315 ? -1.704 -23.5 2.07 1 98.5 315 HIS B O 1
ATOM 5494 N N . SER B 1 316 ? -3.73 -23.625 1.17 1 98.19 316 SER B N 1
ATOM 5495 C CA . SER B 1 316 ? -3.27 -24.312 -0.034 1 98.19 316 SER B CA 1
ATOM 5496 C C . SER B 1 316 ? -2.27 -23.453 -0.806 1 98.19 316 SER B C 1
ATOM 5498 O O . SER B 1 316 ? -1.241 -23.953 -1.266 1 98.19 316 SER B O 1
ATOM 5500 N N . LEU B 1 317 ? -2.551 -22.234 -0.903 1 98.19 317 LEU B N 1
ATOM 5501 C CA . LEU B 1 317 ? -1.669 -21.312 -1.613 1 98.19 317 LEU B CA 1
ATOM 5502 C C . LEU B 1 317 ? -0.328 -21.188 -0.898 1 98.19 317 LEU B C 1
ATOM 5504 O O . LEU B 1 317 ? 0.727 -21.234 -1.536 1 98.19 317 LEU B O 1
ATOM 5508 N N . ALA B 1 318 ? -0.388 -21.016 0.394 1 97.38 318 ALA B N 1
ATOM 5509 C CA . ALA B 1 318 ? 0.838 -20.891 1.18 1 97.38 318 ALA B CA 1
ATOM 5510 C C . ALA B 1 318 ? 1.701 -22.141 1.051 1 97.38 318 ALA B C 1
ATOM 5512 O O . ALA B 1 318 ? 2.922 -22.047 0.902 1 97.38 318 ALA B O 1
ATOM 5513 N N . THR B 1 319 ? 1.08 -23.281 1.078 1 96.62 319 THR B N 1
ATOM 5514 C CA . THR B 1 319 ? 1.794 -24.547 0.963 1 96.62 319 THR B CA 1
ATOM 5515 C C . THR B 1 319 ? 2.402 -24.703 -0.427 1 96.62 319 THR B C 1
ATOM 5517 O O . THR B 1 319 ? 3.553 -25.125 -0.563 1 96.62 319 THR B O 1
ATOM 5520 N N . LEU B 1 320 ? 1.602 -24.375 -1.365 1 96.56 320 LEU B N 1
ATOM 5521 C CA . LEU B 1 320 ? 2.068 -24.453 -2.744 1 96.56 320 LEU B CA 1
ATOM 5522 C C . LEU B 1 320 ? 3.291 -23.578 -2.961 1 96.56 320 LEU B C 1
ATOM 5524 O O . LEU B 1 320 ? 4.262 -24 -3.598 1 96.56 320 LEU B O 1
ATOM 5528 N N . HIS B 1 321 ? 3.248 -22.391 -2.482 1 93.56 321 HIS B N 1
ATOM 5529 C CA . HIS B 1 321 ? 4.344 -21.438 -2.605 1 93.56 321 HIS B CA 1
ATOM 5530 C C . HIS B 1 321 ? 5.645 -22.031 -2.059 1 93.56 321 HIS B C 1
ATOM 5532 O O . HIS B 1 321 ? 6.715 -21.812 -2.633 1 93.56 321 HIS B O 1
ATOM 5538 N N . MET B 1 322 ? 5.598 -22.734 -1.064 1 90.5 322 MET B N 1
ATOM 5539 C CA . MET B 1 322 ? 6.77 -23.297 -0.399 1 90.5 322 MET B CA 1
ATOM 5540 C C . MET B 1 322 ? 7.371 -24.422 -1.226 1 90.5 322 MET B C 1
ATOM 5542 O O . MET B 1 322 ? 8.531 -24.797 -1.025 1 90.5 322 MET B O 1
ATOM 5546 N N . SER B 1 323 ? 6.629 -24.938 -2.121 1 88.38 323 SER B N 1
ATOM 5547 C CA . SER B 1 323 ? 7.09 -26.078 -2.906 1 88.38 323 SER B CA 1
ATOM 5548 C C . SER B 1 323 ? 7.77 -25.625 -4.195 1 88.38 323 SER B C 1
ATOM 5550 O O . SER B 1 323 ? 8.336 -26.453 -4.926 1 88.38 323 SER B O 1
ATOM 5552 N N . LEU B 1 324 ? 7.695 -24.344 -4.438 1 89.19 324 LEU B N 1
ATOM 5553 C CA . LEU B 1 324 ? 8.297 -23.828 -5.664 1 89.19 324 LEU B CA 1
ATOM 5554 C C . LEU B 1 324 ? 9.82 -23.844 -5.574 1 89.19 324 LEU B C 1
ATOM 5556 O O . LEU B 1 324 ? 10.391 -23.391 -4.586 1 89.19 324 LEU B O 1
ATOM 5560 N N . GLU B 1 325 ? 10.43 -24.406 -6.625 1 85.38 325 GLU B N 1
ATOM 5561 C CA . GLU B 1 325 ? 11.883 -24.547 -6.617 1 85.38 325 GLU B CA 1
ATOM 5562 C C . GLU B 1 325 ? 12.453 -24.422 -8.023 1 85.38 325 GLU B C 1
ATOM 5564 O O . GLU B 1 325 ? 11.727 -24.547 -9.016 1 85.38 325 GLU B O 1
ATOM 5569 N N . ARG B 1 326 ? 13.719 -24.172 -7.977 1 83.25 326 ARG B N 1
ATOM 5570 C CA . ARG B 1 326 ? 14.445 -24.188 -9.242 1 83.25 326 ARG B CA 1
ATOM 5571 C C . ARG B 1 326 ? 14.68 -25.609 -9.727 1 83.25 326 ARG B C 1
ATOM 5573 O O . ARG B 1 326 ? 14.945 -26.5 -8.922 1 83.25 326 ARG B O 1
ATOM 5580 N N . THR B 1 327 ? 14.445 -25.672 -10.984 1 79.06 327 THR B N 1
ATOM 5581 C CA . THR B 1 327 ? 14.719 -26.984 -11.562 1 79.06 327 THR B CA 1
ATOM 5582 C C . THR B 1 327 ? 16.141 -27.047 -12.102 1 79.06 327 THR B C 1
ATOM 5584 O O . THR B 1 327 ? 16.688 -26.047 -12.57 1 79.06 327 THR B O 1
ATOM 5587 N N . ARG B 1 328 ? 16.828 -28.094 -11.906 1 71.62 328 ARG B N 1
ATOM 5588 C CA . ARG B 1 328 ? 18.188 -28.312 -12.398 1 71.62 328 ARG B CA 1
ATOM 5589 C C . ARG B 1 328 ? 18.188 -28.625 -13.891 1 71.62 328 ARG B C 1
ATOM 5591 O O . ARG B 1 328 ? 19.219 -28.484 -14.555 1 71.62 328 ARG B O 1
ATOM 5598 N N . GLN B 1 329 ? 17.062 -29.016 -14.344 1 64.19 329 GLN B N 1
ATOM 5599 C CA . GLN B 1 329 ? 17 -29.359 -15.766 1 64.19 329 GLN B CA 1
ATOM 5600 C C . GLN B 1 329 ? 16.828 -28.109 -16.625 1 64.19 329 GLN B C 1
ATOM 5602 O O . GLN B 1 329 ? 16.062 -27.203 -16.266 1 64.19 329 GLN B O 1
ATOM 5607 N N . VAL B 1 330 ? 17.828 -27.906 -17.484 1 60.56 330 VAL B N 1
ATOM 5608 C CA . VAL B 1 330 ? 17.703 -26.781 -18.406 1 60.56 330 VAL B CA 1
ATOM 5609 C C . VAL B 1 330 ? 16.422 -26.906 -19.234 1 60.56 330 VAL B C 1
ATOM 5611 O O . VAL B 1 330 ? 16.281 -27.844 -20.016 1 60.56 330 VAL B O 1
ATOM 5614 N N . PRO B 1 331 ? 15.508 -26.094 -18.781 1 63.53 331 PRO B N 1
ATOM 5615 C CA . PRO B 1 331 ? 14.227 -26.25 -19.469 1 63.53 331 PRO B CA 1
ATOM 5616 C C . PRO B 1 331 ? 14.266 -25.703 -20.906 1 63.53 331 PRO B C 1
ATOM 5618 O O . PRO B 1 331 ? 15.055 -24.797 -21.203 1 63.53 331 PRO B O 1
ATOM 5621 N N . LEU B 1 332 ? 13.609 -26.391 -21.828 1 66.12 332 LEU B N 1
ATOM 5622 C CA . LEU B 1 332 ? 13.406 -25.922 -23.203 1 66.12 332 LEU B CA 1
ATOM 5623 C C . LEU B 1 332 ? 12.766 -24.531 -23.203 1 66.12 332 LEU B C 1
ATOM 5625 O O . LEU B 1 332 ? 11.852 -24.266 -22.406 1 66.12 332 LEU B O 1
ATOM 5629 N N . LYS B 1 333 ? 13.398 -23.656 -23.875 1 73.94 333 LYS B N 1
ATOM 5630 C CA . LYS B 1 333 ? 12.789 -22.344 -24.094 1 73.94 333 LYS B CA 1
ATOM 5631 C C . LYS B 1 333 ? 11.672 -22.422 -25.141 1 73.94 333 LYS B C 1
ATOM 5633 O O . LYS B 1 333 ? 11.844 -23.047 -26.188 1 73.94 333 LYS B O 1
ATOM 5638 N N . TYR B 1 334 ? 10.586 -21.906 -24.719 1 74.69 334 TYR B N 1
ATOM 5639 C CA . TYR B 1 334 ? 9.438 -21.891 -25.625 1 74.69 334 TYR B CA 1
ATOM 5640 C C . TYR B 1 334 ? 9.312 -20.547 -26.344 1 74.69 334 TYR B C 1
ATOM 5642 O O . TYR B 1 334 ? 9.656 -19.516 -25.781 1 74.69 334 TYR B O 1
ATOM 5650 N N . PRO B 1 335 ? 8.93 -20.609 -27.594 1 74.5 335 PRO B N 1
ATOM 5651 C CA . PRO B 1 335 ? 8.734 -19.344 -28.281 1 74.5 335 PRO B CA 1
ATOM 5652 C C . PRO B 1 335 ? 7.703 -18.438 -27.609 1 74.5 335 PRO B C 1
ATOM 5654 O O . PRO B 1 335 ? 6.742 -18.938 -27.016 1 74.5 335 PRO B O 1
ATOM 5657 N N . THR B 1 336 ? 7.977 -17.125 -27.594 1 76.25 336 THR B N 1
ATOM 5658 C CA . THR B 1 336 ? 7.07 -16.141 -27.016 1 76.25 336 THR B CA 1
ATOM 5659 C C . THR B 1 336 ? 6.602 -15.148 -28.062 1 76.25 336 THR B C 1
ATOM 5661 O O . THR B 1 336 ? 7.418 -14.586 -28.797 1 76.25 336 THR B O 1
ATOM 5664 N N . LEU B 1 337 ? 5.312 -15.047 -28.172 1 75.31 337 LEU B N 1
ATOM 5665 C CA . LEU B 1 337 ? 4.754 -13.984 -29 1 75.31 337 LEU B CA 1
ATOM 5666 C C . LEU B 1 337 ? 5.059 -12.609 -28.406 1 75.31 337 LEU B C 1
ATOM 5668 O O . LEU B 1 337 ? 4.73 -12.344 -27.25 1 75.31 337 LEU B O 1
ATOM 5672 N N . PRO B 1 338 ? 5.758 -11.75 -29.203 1 69.12 338 PRO B N 1
ATOM 5673 C CA . PRO B 1 338 ? 6.027 -10.422 -28.656 1 69.12 338 PRO B CA 1
ATOM 5674 C C . PRO B 1 338 ? 4.754 -9.664 -28.281 1 69.12 338 PRO B C 1
ATOM 5676 O O . PRO B 1 338 ? 3.742 -9.781 -28.984 1 69.12 338 PRO B O 1
ATOM 5679 N N . PHE B 1 339 ? 4.824 -8.984 -27.219 1 65.44 339 PHE B N 1
ATOM 5680 C CA . PHE B 1 339 ? 3.664 -8.266 -26.703 1 65.44 339 PHE B CA 1
ATOM 5681 C C . PHE B 1 339 ? 3.176 -7.23 -27.703 1 65.44 339 PHE B C 1
ATOM 5683 O O . PHE B 1 339 ? 1.98 -6.938 -27.781 1 65.44 339 PHE B O 1
ATOM 5690 N N . ASP B 1 340 ? 4.113 -6.699 -28.406 1 64.25 340 ASP B N 1
ATOM 5691 C CA . ASP B 1 340 ? 3.766 -5.707 -29.406 1 64.25 340 ASP B CA 1
ATOM 5692 C C . ASP B 1 340 ? 2.754 -6.266 -30.406 1 64.25 340 ASP B C 1
ATOM 5694 O O . ASP B 1 340 ? 1.954 -5.52 -30.969 1 64.25 340 ASP B O 1
ATOM 5698 N N . TYR B 1 341 ? 2.877 -7.57 -30.609 1 63.16 341 TYR B N 1
ATOM 5699 C CA . TYR B 1 341 ? 1.937 -8.234 -31.516 1 63.16 341 TYR B CA 1
ATOM 5700 C C . TYR B 1 341 ? 0.499 -8 -31.062 1 63.16 341 TYR B C 1
ATOM 5702 O O . TYR B 1 341 ? -0.399 -7.844 -31.891 1 63.16 341 TYR B O 1
ATOM 5710 N N . VAL B 1 342 ? 0.442 -8.031 -29.797 1 63 342 VAL B N 1
ATOM 5711 C CA . VAL B 1 342 ? -0.901 -7.934 -29.234 1 63 342 VAL B CA 1
ATOM 5712 C C . VAL B 1 342 ? -1.301 -6.461 -29.109 1 63 342 VAL B C 1
ATOM 5714 O O . VAL B 1 342 ? -2.49 -6.133 -29.125 1 63 342 VAL B O 1
ATOM 5717 N N . GLN B 1 343 ? -0.33 -5.562 -28.922 1 62.16 343 GLN B N 1
ATOM 5718 C CA . GLN B 1 343 ? -0.626 -4.141 -28.781 1 62.16 343 GLN B CA 1
ATOM 5719 C C . GLN B 1 343 ? -0.911 -3.5 -30.125 1 62.16 343 GLN B C 1
ATOM 5721 O O . GLN B 1 343 ? -1.615 -2.492 -30.203 1 62.16 343 GLN B O 1
ATOM 5726 N N . SER B 1 344 ? 0.029 -3.846 -31.188 1 54.16 344 SER B N 1
ATOM 5727 C CA . SER B 1 344 ? -0.04 -3.166 -32.469 1 54.16 344 SER B CA 1
ATOM 5728 C C . SER B 1 344 ? -1.273 -3.596 -33.25 1 54.16 344 SER B C 1
ATOM 5730 O O . SER B 1 344 ? -1.627 -4.777 -33.281 1 54.16 344 SER B O 1
ATOM 5732 N N . ASN B 1 345 ? -2.217 -2.791 -33.469 1 47.53 345 ASN B N 1
ATOM 5733 C CA . ASN B 1 345 ? -3.307 -3 -34.406 1 47.53 345 ASN B CA 1
ATOM 5734 C C . ASN B 1 345 ? -2.84 -3.77 -35.625 1 47.53 345 ASN B C 1
ATOM 5736 O O . ASN B 1 345 ? -3.654 -4.188 -36.469 1 47.53 345 ASN B O 1
ATOM 5740 N N . ILE B 1 346 ? -1.58 -3.6 -36.188 1 40.53 346 ILE B N 1
ATOM 5741 C CA . ILE B 1 346 ? -1.23 -4.207 -37.469 1 40.53 346 ILE B CA 1
ATOM 5742 C C . ILE B 1 346 ? -0.615 -5.582 -37.219 1 40.53 346 ILE B C 1
ATOM 5744 O O . ILE B 1 346 ? 0.45 -5.699 -36.625 1 40.53 346 ILE B O 1
ATOM 5748 N N . LYS B 1 347 ? -1.296 -6.703 -37.312 1 44.66 347 LYS B N 1
ATOM 5749 C CA . LYS B 1 347 ? -1.354 -8.148 -37.094 1 44.66 347 LYS B CA 1
ATOM 5750 C C . LYS B 1 347 ? -0.193 -8.852 -37.781 1 44.66 347 LYS B C 1
ATOM 5752 O O . LYS B 1 347 ? -0.2 -10.078 -37.938 1 44.66 347 LYS B O 1
ATOM 5757 N N . THR B 1 348 ? 0.653 -8.422 -38.75 1 38.31 348 THR B N 1
ATOM 5758 C CA . THR B 1 348 ? 1.295 -9.406 -39.625 1 38.31 348 THR B CA 1
ATOM 5759 C C . THR B 1 348 ? 2.471 -10.07 -38.906 1 38.31 348 THR B C 1
ATOM 5761 O O . THR B 1 348 ? 3.311 -9.383 -38.312 1 38.31 348 THR B O 1
ATOM 5764 N N . LEU B 1 349 ? 2.34 -11.281 -38.531 1 36.88 349 LEU B N 1
ATOM 5765 C CA . LEU B 1 349 ? 3.486 -12.078 -38.125 1 36.88 349 LEU B CA 1
ATOM 5766 C C . LEU B 1 349 ? 4.602 -12.016 -39.156 1 36.88 349 LEU B C 1
ATOM 5768 O O . LEU B 1 349 ? 4.332 -11.992 -40.375 1 36.88 349 LEU B O 1
ATOM 5772 N N . PRO B 1 350 ? 5.742 -11.625 -38.938 1 33.22 350 PRO B N 1
ATOM 5773 C CA . PRO B 1 350 ? 6.762 -11.648 -39.969 1 33.22 350 PRO B CA 1
ATOM 5774 C C . PRO B 1 350 ? 6.82 -12.984 -40.719 1 33.22 350 PRO B C 1
ATOM 5776 O O . PRO B 1 350 ? 6.801 -14.047 -40.094 1 33.22 350 PRO B O 1
ATOM 5779 N N . ARG B 1 351 ? 6.398 -13.188 -42 1 32.91 351 ARG B N 1
ATOM 5780 C CA . ARG B 1 351 ? 6.531 -14.328 -42.875 1 32.91 351 ARG B CA 1
ATOM 5781 C C . ARG B 1 351 ? 7.977 -14.82 -42.938 1 32.91 351 ARG B C 1
ATOM 5783 O O . ARG B 1 351 ? 8.906 -14.016 -43.031 1 32.91 351 ARG B O 1
ATOM 5790 N N . LYS B 1 352 ? 8.391 -15.984 -42.5 1 31.72 352 LYS B N 1
ATOM 5791 C CA . LYS B 1 352 ? 9.68 -16.594 -42.75 1 31.72 352 LYS B CA 1
ATOM 5792 C C . LYS B 1 352 ? 10.102 -16.375 -44.219 1 31.72 352 LYS B C 1
ATOM 5794 O O . LYS B 1 352 ? 9.359 -16.703 -45.125 1 31.72 352 LYS B O 1
ATOM 5799 N N . ARG B 1 353 ? 11.031 -15.617 -44.594 1 32.44 353 ARG B N 1
ATOM 5800 C CA . ARG B 1 353 ? 11.633 -15.719 -45.906 1 32.44 353 ARG B CA 1
ATOM 5801 C C . ARG B 1 353 ? 12.109 -17.141 -46.188 1 32.44 353 ARG B C 1
ATOM 5803 O O . ARG B 1 353 ? 12.891 -17.703 -45.406 1 32.44 353 ARG B O 1
ATOM 5810 N N . ARG B 1 354 ? 11.367 -18 -46.875 1 26.77 354 ARG B N 1
ATOM 5811 C CA . ARG B 1 354 ? 11.859 -19.25 -47.469 1 26.77 354 ARG B CA 1
ATOM 5812 C C . ARG B 1 354 ? 13.258 -19.062 -48.031 1 26.77 354 ARG B C 1
ATOM 5814 O O . ARG B 1 354 ? 13.5 -18.125 -48.812 1 26.77 354 ARG B O 1
ATOM 5821 N N . MET B 1 355 ? 14.266 -19.562 -47.281 1 27.59 355 MET B N 1
ATOM 5822 C CA . MET B 1 355 ? 15.578 -19.656 -47.906 1 27.59 355 MET B CA 1
ATOM 5823 C C . MET B 1 355 ? 15.469 -20.188 -49.344 1 27.59 355 MET B C 1
ATOM 5825 O O . MET B 1 355 ? 14.75 -21.156 -49.562 1 27.59 355 MET B O 1
ATOM 5829 N N . SER B 1 356 ? 15.602 -19.391 -50.344 1 25.77 356 SER B N 1
ATOM 5830 C CA . SER B 1 356 ? 15.766 -19.828 -51.719 1 25.77 356 SER B CA 1
ATOM 5831 C C . SER B 1 356 ? 16.828 -20.906 -51.844 1 25.77 356 SER B C 1
ATOM 5833 O O . SER B 1 356 ? 17.906 -20.797 -51.25 1 25.77 356 SER B O 1
ATOM 5835 N N . HIS B 1 357 ? 16.562 -22.188 -51.938 1 25.62 357 HIS B N 1
ATOM 5836 C CA . HIS B 1 357 ? 17.328 -23.375 -52.281 1 25.62 357 HIS B CA 1
ATOM 5837 C C . HIS B 1 357 ? 18.406 -23.047 -53.344 1 25.62 357 HIS B C 1
ATOM 5839 O O . HIS B 1 357 ? 18.984 -23.969 -53.906 1 25.62 357 HIS B O 1
ATOM 5845 N N . GLY B 1 358 ? 18.625 -21.734 -53.688 1 27.14 358 GLY B N 1
ATOM 5846 C CA . GLY B 1 358 ? 19.531 -21.672 -54.812 1 27.14 358 GLY B CA 1
ATOM 5847 C C . GLY B 1 358 ? 20.875 -22.297 -54.562 1 27.14 358 GLY B C 1
ATOM 5848 O O . GLY B 1 358 ? 21.375 -23.078 -55.375 1 27.14 358 GLY B O 1
ATOM 5849 N N . ALA B 1 359 ? 21.719 -21.703 -53.688 1 28.53 359 ALA B N 1
ATOM 5850 C CA . ALA B 1 359 ? 23.125 -21.641 -54.125 1 28.53 359 ALA B CA 1
ATOM 5851 C C . ALA B 1 359 ? 23.891 -22.891 -53.688 1 28.53 359 ALA B C 1
ATOM 5853 O O . ALA B 1 359 ? 25.109 -22.844 -53.531 1 28.53 359 ALA B O 1
ATOM 5854 N N . ILE B 1 360 ? 23.219 -23.953 -53.062 1 27.86 360 ILE B N 1
ATOM 5855 C CA . ILE B 1 360 ? 24.141 -25 -52.625 1 27.86 360 ILE B CA 1
ATOM 5856 C C . ILE B 1 360 ? 24.828 -25.641 -53.812 1 27.86 360 ILE B C 1
ATOM 5858 O O . ILE B 1 360 ? 25.422 -26.719 -53.688 1 27.86 360 ILE B O 1
ATOM 5862 N N . ALA B 1 361 ? 24.328 -25.219 -55.031 1 27.38 361 ALA B N 1
ATOM 5863 C CA . ALA B 1 361 ? 24.766 -26.109 -56.125 1 27.38 361 ALA B CA 1
ATOM 5864 C C . ALA B 1 361 ? 26.281 -26.141 -56.219 1 27.38 361 ALA B C 1
ATOM 5866 O O . ALA B 1 361 ? 26.859 -27.172 -56.594 1 27.38 361 ALA B O 1
ATOM 5867 N N . SER B 1 362 ? 26.828 -24.891 -56.188 1 27.75 362 SER B N 1
ATOM 5868 C CA . SER B 1 362 ? 27.891 -24.875 -57.188 1 27.75 362 SER B CA 1
ATOM 5869 C C . SER B 1 362 ? 29.156 -25.531 -56.656 1 27.75 362 SER B C 1
ATOM 5871 O O . SER B 1 362 ? 30.156 -25.594 -57.375 1 27.75 362 SER B O 1
ATOM 5873 N N . THR B 1 363 ? 29.312 -25.5 -55.281 1 28 363 THR B N 1
ATOM 5874 C CA . THR B 1 363 ? 30.75 -25.531 -55.062 1 28 363 THR B CA 1
ATOM 5875 C C . THR B 1 363 ? 31.281 -26.953 -55.219 1 28 363 THR B C 1
ATOM 5877 O O . THR B 1 363 ? 32.406 -27.266 -54.812 1 28 363 THR B O 1
ATOM 5880 N N . SER B 1 364 ? 30.391 -27.938 -55.625 1 25.61 364 SER B N 1
ATOM 5881 C CA . SER B 1 364 ? 30.953 -29.281 -55.594 1 25.61 364 SER B CA 1
ATOM 5882 C C . SER B 1 364 ? 32.125 -29.391 -56.594 1 25.61 364 SER B C 1
ATOM 5884 O O . SER B 1 364 ? 32.688 -30.469 -56.75 1 25.61 364 SER B O 1
ATOM 5886 N N . LYS B 1 365 ? 32.031 -28.578 -57.688 1 28.55 365 LYS B N 1
ATOM 5887 C CA . LYS B 1 365 ? 32.75 -29.172 -58.812 1 28.55 365 LYS B CA 1
ATOM 5888 C C . LYS B 1 365 ? 34.25 -29.219 -58.562 1 28.55 365 LYS B C 1
ATOM 5890 O O . LYS B 1 365 ? 34.969 -29.969 -59.188 1 28.55 365 LYS B O 1
ATOM 5895 N N . HIS B 1 366 ? 34.938 -28.312 -57.719 1 24.78 366 HIS B N 1
ATOM 5896 C CA . HIS B 1 366 ? 36.312 -28.594 -58 1 24.78 366 HIS B CA 1
ATOM 5897 C C . HIS B 1 366 ? 36.812 -29.844 -57.281 1 24.78 366 HIS B C 1
ATOM 5899 O O . HIS B 1 366 ? 36.406 -30.078 -56.125 1 24.78 366 HIS B O 1
#

Radius of gyration: 30.62 Å; Cα contacts (8 Å, |Δi|>4): 1199; chains: 2; bounding box: 77×100×88 Å